Protein AF-0000000083951539 (afdb_homodimer)

Organism: NCBI:txid38313

Foldseek 3Di:
DPPDLADPVRCVLQVVVLPPPQCHPLLLSLQLVFAEEEEDQAQLVQLLLQVSLSNHHNEYEYEDADFDDPVRVQARPLDDPVRGPPQSLVSNCVSSCVNHVRHHYHYDHDDDDLVRLLVVQLVGQAYEYPDQDPVVQVSNQQSCLVNQRKYWYKDFAAQKMKIAIERNPPQFATVLLVCVVVDPPSDGNVVGPGRRVSSSVRSVVSNVLVSCSSSVGDDHRTQKMWMAGRVVGDIDMDGRHHDPVPVRND/DPPDLADPVRCVLQVVVLPPPQCHPLLLSLQLVFAEEEEDQAQLVQLLLQVSLSNHHNEYEYEEADFDDPVRVQARPLDDPVRGPPQSLVSNCVSSCVNHVNHHYHYDHDDDDLVRLLVVLLVGQAYEYPDQDPVVQVSNQQSCLVNQRKYWYKDFAAQKMKIAIERNPPQFATVLLVCVVVDPPRDGNVVGPGHRVSSSVRSVVSNVLVSCSSSVGDDHRTQKMWMAGRVVGDIDMDGRHHDPVPVRND

Radius of gyration: 21.59 Å; Cα contacts (8 Å, |Δi|>4): 1223; chains: 2; bounding box: 50×65×56 Å

Secondary structure (DSSP, 8-state):
----SS-HHHHHHTHHHHTSTTTHHHHHHHHHH-EEEEE--SHHHHHHHHHHHHHT-SEEEEEE--B--GGGTTT-TT--GGGTTSBHHHHHHHHHHHH-TTSEEEEEES---HHHHHHHHHT-SEEEE--S-HHHHHHHHHHHHHHT--EEEEEEEBTEEEEEEE---TT---HHHHHHHH-S----HHHH-B-HHHHHHHHHHHHHHHHHHHHT-S---BTEEEEEETTTTEEEEEEPPPPTT-TTT-/----SS-HHHHHHTHHHHTSTTTHHHHHHHHHH-EEEEE--SHHHHHHHHHHHHHT-SEEEEEE--B--GGGTTT-TT--GGGTTSBHHHHHHHHHHHH-TTSEEEEEES---HHHHHHHHHT-SEEEE--S-HHHHHHHHHHHHHHT--EEEEEEEBTEEEEEEE---TT---HHHHHHHH-S----HHHH-B-HHHHHHHHHHHHHHHHHHHHT-S---BTEEEEEETTTTEEEEEEPPPPTT-TTT-

Solvent-accessible surface area (backbone atoms only — not comparable to full-atom values): 24467 Å² total; per-residue (Å²): 126,89,87,60,87,62,51,71,69,50,50,50,28,39,38,41,40,34,45,16,80,82,39,20,65,66,22,50,44,38,29,40,72,34,33,36,37,34,39,26,59,41,33,30,21,26,31,20,50,48,32,36,40,30,58,37,34,20,30,42,37,32,30,24,66,53,55,37,45,64,56,46,36,23,40,18,77,46,42,35,72,90,38,52,71,34,47,30,31,60,41,36,42,56,45,45,42,52,42,26,78,80,36,45,72,45,69,41,83,45,84,71,52,71,71,58,44,38,53,52,48,65,73,28,65,32,35,37,43,29,49,86,45,70,70,59,51,51,52,48,38,54,37,24,50,74,62,48,27,31,37,41,41,43,47,61,40,32,52,34,34,40,37,35,29,32,52,52,49,91,96,43,24,45,56,64,36,53,48,67,72,70,46,83,74,68,76,50,45,85,75,44,4,39,41,25,24,52,30,34,24,53,9,13,48,49,29,45,43,52,49,25,63,63,43,69,36,69,46,56,42,61,40,29,36,43,36,37,35,60,44,60,67,44,71,48,75,43,77,46,62,62,48,85,73,30,93,81,77,80,125,89,86,58,87,61,51,70,69,50,50,49,27,38,40,42,40,34,46,18,79,82,38,19,66,65,22,50,47,38,28,40,69,34,33,35,36,34,39,26,59,41,35,32,20,25,31,19,51,48,33,36,40,29,59,37,34,21,31,40,38,33,31,26,66,54,55,35,45,65,56,46,36,23,41,18,76,45,43,36,72,88,38,51,71,35,48,30,32,60,41,37,44,56,46,45,42,53,43,27,80,81,36,46,72,45,69,41,83,44,84,71,52,72,71,57,44,38,52,51,46,66,73,28,64,32,36,38,43,28,49,87,46,70,70,59,51,52,53,48,39,54,36,25,49,74,63,48,27,31,37,40,40,44,48,60,41,32,51,34,35,40,38,36,29,30,53,52,49,90,95,43,23,46,58,65,35,52,46,64,72,69,48,83,75,68,76,49,44,86,74,44,4,39,39,25,23,51,30,33,24,53,9,11,50,49,28,45,42,50,50,23,63,61,43,69,36,69,45,57,43,60,40,28,35,43,38,38,36,60,44,60,68,45,71,47,76,43,79,48,63,61,46,87,73,31,93,79,79,80

Sequence (500 aa):
MSDEILTDAEMLRYSRQISIKAMDIEGQEKLKQAKVLMIGAGGLGCAAGQYLTVAGVGKLTLVDFDTVELSNLQRQVLHQDGNIGQPKVESAKESLSALNPHVQIETINGVLDDPELDQLVAEHHLVLDCTDNVAVREQLNRSCFRHKVPLVSAAAIRMEGVISVFGYQQQMPCYHCFSSLFGEQQLSCVESGILAPVVGMMGCLQAVEAIKVISGIGKPLYGRLLMVDSMTMEFREMKLPQIPNCPVCGMSDEILTDAEMLRYSRQISIKAMDIEGQEKLKQAKVLMIGAGGLGCAAGQYLTVAGVGKLTLVDFDTVELSNLQRQVLHQDGNIGQPKVESAKESLSALNPHVQIETINGVLDDPELDQLVAEHHLVLDCTDNVAVREQLNRSCFRHKVPLVSAAAIRMEGVISVFGYQQQMPCYHCFSSLFGEQQLSCVESGILAPVVGMMGCLQAVEAIKVISGIGKPLYGRLLMVDSMTMEFREMKLPQIPNCPVCG

Structure (mmCIF, N/CA/C/O backbone):
data_AF-0000000083951539-model_v1
#
loop_
_entity.id
_entity.type
_entity.pdbx_description
1 polymer 'Molybdopterin-synthase adenylyltransferase'
#
loop_
_atom_site.group_PDB
_atom_site.id
_atom_site.type_symbol
_atom_site.label_atom_id
_atom_site.label_alt_id
_atom_site.label_comp_id
_atom_site.label_asym_id
_atom_site.label_entity_id
_atom_site.label_seq_id
_atom_site.pdbx_PDB_ins_code
_atom_site.Cartn_x
_atom_site.Cartn_y
_atom_site.Cartn_z
_atom_site.occupancy
_atom_site.B_iso_or_equiv
_atom_site.auth_seq_id
_atom_site.auth_comp_id
_atom_site.auth_asym_id
_atom_site.auth_atom_id
_atom_site.pdbx_PDB_model_num
ATOM 1 N N . MET A 1 1 ? -15.984 -35.406 8.305 1 37.16 1 MET A N 1
ATOM 2 C CA . MET A 1 1 ? -15.438 -34.156 8.797 1 37.16 1 MET A CA 1
ATOM 3 C C . MET A 1 1 ? -15.656 -33.031 7.785 1 37.16 1 MET A C 1
ATOM 5 O O . MET A 1 1 ? -15.32 -33.188 6.609 1 37.16 1 MET A O 1
ATOM 9 N N . SER A 1 2 ? -16.484 -32.094 7.809 1 43.97 2 SER A N 1
ATOM 10 C CA . SER A 1 2 ? -17.094 -31.328 6.715 1 43.97 2 SER A CA 1
ATOM 11 C C . SER A 1 2 ? -16.016 -30.641 5.871 1 43.97 2 SER A C 1
ATOM 13 O O . SER A 1 2 ? -15.07 -30.078 6.41 1 43.97 2 SER A O 1
ATOM 15 N N . ASP A 1 3 ? -15.625 -31.141 4.637 1 60 3 ASP A N 1
ATOM 16 C CA . ASP A 1 3 ? -14.711 -30.922 3.516 1 60 3 ASP A CA 1
ATOM 17 C C . ASP A 1 3 ? -14.727 -29.453 3.082 1 60 3 ASP A C 1
ATOM 19 O O . ASP A 1 3 ? -14.586 -29.156 1.896 1 60 3 ASP A O 1
ATOM 23 N N . GLU A 1 4 ? -15.07 -28.516 4.035 1 85.56 4 GLU A N 1
ATOM 24 C CA . GLU A 1 4 ? -15.219 -27.125 3.613 1 85.56 4 GLU A CA 1
ATOM 25 C C . GLU A 1 4 ? -13.859 -26.469 3.416 1 85.56 4 GLU A C 1
ATOM 27 O O . GLU A 1 4 ? -12.969 -26.609 4.254 1 85.56 4 GLU A O 1
ATOM 32 N N . ILE A 1 5 ? -13.648 -25.922 2.344 1 93.5 5 ILE A N 1
ATOM 33 C CA . ILE A 1 5 ? -12.414 -25.25 1.953 1 93.5 5 ILE A CA 1
ATOM 34 C C . ILE A 1 5 ? -12.102 -24.125 2.939 1 93.5 5 ILE A C 1
ATOM 36 O O . ILE A 1 5 ? -10.961 -23.969 3.369 1 93.5 5 ILE A O 1
ATOM 40 N N . LEU A 1 6 ? -13.109 -23.453 3.439 1 96.88 6 LEU A N 1
ATOM 41 C CA . LEU A 1 6 ? -12.961 -22.391 4.426 1 96.88 6 LEU A CA 1
ATOM 42 C C . LEU A 1 6 ? -13.633 -22.766 5.742 1 96.88 6 LEU A C 1
ATOM 44 O O . LEU A 1 6 ? -14.789 -23.203 5.75 1 96.88 6 LEU A O 1
ATOM 48 N N . THR A 1 7 ? -12.984 -22.609 6.82 1 96.19 7 THR A N 1
ATOM 49 C CA . THR A 1 7 ? -13.57 -22.797 8.141 1 96.19 7 THR A CA 1
ATOM 50 C C . THR A 1 7 ? -14.492 -21.641 8.492 1 96.19 7 THR A C 1
ATOM 52 O O . THR A 1 7 ? -14.477 -20.609 7.824 1 96.19 7 THR A O 1
ATOM 55 N N . ASP A 1 8 ? -15.211 -21.781 9.57 1 95 8 ASP A N 1
ATOM 56 C CA . ASP A 1 8 ? -16.078 -20.703 10.039 1 95 8 ASP A CA 1
ATOM 57 C C . ASP A 1 8 ? -15.266 -19.469 10.43 1 95 8 ASP A C 1
ATOM 59 O O . ASP A 1 8 ? -15.68 -18.344 10.172 1 95 8 ASP A O 1
ATOM 63 N N . ALA A 1 9 ? -14.219 -19.766 11.062 1 94.62 9 ALA A N 1
ATOM 64 C CA . ALA A 1 9 ? -13.352 -18.672 11.461 1 94.62 9 ALA A CA 1
ATOM 65 C C . ALA A 1 9 ? -12.836 -17.891 10.25 1 94.62 9 ALA A C 1
ATOM 67 O O . ALA A 1 9 ? -12.758 -16.672 10.273 1 94.62 9 ALA A O 1
ATOM 68 N N . GLU A 1 10 ? -12.484 -18.609 9.227 1 97.06 10 GLU A N 1
ATOM 69 C CA . GLU A 1 10 ? -12.008 -17.984 8 1 97.06 10 GLU A CA 1
ATOM 70 C C . GLU A 1 10 ? -13.133 -17.219 7.309 1 97.06 10 GLU A C 1
ATOM 72 O O . GLU A 1 10 ? -12.914 -16.141 6.762 1 97.06 10 GLU A O 1
ATOM 77 N N . MET A 1 11 ? -14.328 -17.797 7.309 1 96.56 11 MET A N 1
ATOM 78 C CA . MET A 1 11 ? -15.484 -17.125 6.727 1 96.56 11 MET A CA 1
ATOM 79 C C . MET A 1 11 ? -15.727 -15.789 7.406 1 96.56 11 MET A C 1
ATOM 81 O O . MET A 1 11 ? -16.031 -14.797 6.742 1 96.56 11 MET A O 1
ATOM 85 N N . LEU A 1 12 ? -15.594 -15.797 8.656 1 96.19 12 LEU A N 1
ATOM 86 C CA . LEU A 1 12 ? -15.773 -14.562 9.414 1 96.19 12 LEU A CA 1
ATOM 87 C C . LEU A 1 12 ? -14.633 -13.586 9.141 1 96.19 12 LEU A C 1
ATOM 89 O O . LEU A 1 12 ? -14.875 -12.391 8.93 1 96.19 12 LEU A O 1
ATOM 93 N N . ARG A 1 13 ? -13.445 -14.055 9.086 1 97.44 13 ARG A N 1
ATOM 94 C CA . ARG A 1 13 ? -12.25 -13.234 8.875 1 97.44 13 ARG A CA 1
ATOM 95 C C . ARG A 1 13 ? -12.305 -12.539 7.52 1 97.44 13 ARG A C 1
ATOM 97 O O . ARG A 1 13 ? -11.945 -11.367 7.406 1 97.44 13 ARG A O 1
ATOM 104 N N . TYR A 1 14 ? -12.781 -13.281 6.527 1 97.69 14 TYR A N 1
ATOM 105 C CA . TYR A 1 14 ? -12.742 -12.789 5.156 1 97.69 14 TYR A CA 1
ATOM 106 C C . TYR A 1 14 ? -14.102 -12.25 4.727 1 97.69 14 TYR A C 1
ATOM 108 O O . TYR A 1 14 ? -14.359 -12.086 3.531 1 97.69 14 TYR A O 1
ATOM 116 N N . SER A 1 15 ? -15.016 -11.977 5.637 1 96.75 15 SER A N 1
ATOM 117 C CA . SER A 1 15 ? -16.406 -11.641 5.348 1 96.75 15 SER A CA 1
ATOM 118 C C . SER A 1 15 ? -16.516 -10.406 4.461 1 96.75 15 SER A C 1
ATOM 120 O O . SER A 1 15 ? -17.359 -10.352 3.561 1 96.75 15 SER A O 1
ATOM 122 N N . ARG A 1 16 ? -15.625 -9.422 4.695 1 95.12 16 ARG A N 1
ATOM 123 C CA . ARG A 1 16 ? -15.695 -8.188 3.92 1 95.12 16 ARG A CA 1
ATOM 124 C C . ARG A 1 16 ? -15.273 -8.43 2.473 1 95.12 16 ARG A C 1
ATOM 126 O O . ARG A 1 16 ? -15.82 -7.82 1.553 1 95.12 16 ARG A O 1
ATOM 133 N N . GLN A 1 17 ? -14.305 -9.281 2.299 1 96 17 GLN A N 1
ATOM 134 C CA . GLN A 1 17 ? -13.875 -9.641 0.951 1 96 17 GLN A CA 1
ATOM 135 C C . GLN A 1 17 ? -14.93 -10.492 0.25 1 96 17 GLN A C 1
ATOM 137 O O . GLN A 1 17 ? -15.211 -10.297 -0.936 1 96 17 GLN A O 1
ATOM 142 N N . ILE A 1 18 ? -15.516 -11.398 0.941 1 96.25 18 ILE A N 1
ATOM 143 C CA . ILE A 1 18 ? -16.516 -12.328 0.421 1 96.25 18 ILE A CA 1
ATOM 144 C C . ILE A 1 18 ? -17.781 -11.57 0.026 1 96.25 18 ILE A C 1
ATOM 146 O O . ILE A 1 18 ? -18.484 -11.969 -0.9 1 96.25 18 ILE A O 1
ATOM 150 N N . SER A 1 19 ? -18 -10.398 0.64 1 95.62 19 SER A N 1
ATOM 151 C CA . SER A 1 19 ? -19.188 -9.602 0.389 1 95.62 19 SER A CA 1
ATOM 152 C C . SER A 1 19 ? -19.125 -8.914 -0.969 1 95.62 19 SER A C 1
ATOM 154 O O . SER A 1 19 ? -20.125 -8.414 -1.473 1 95.62 19 SER A O 1
ATOM 156 N N . ILE A 1 20 ? -17.906 -8.883 -1.523 1 95.5 20 ILE A N 1
ATOM 157 C CA . ILE A 1 20 ? -17.781 -8.367 -2.881 1 95.5 20 ILE A CA 1
ATOM 158 C C . ILE A 1 20 ? -18.406 -9.344 -3.869 1 95.5 20 ILE A C 1
ATOM 160 O O . ILE A 1 20 ? -17.969 -10.5 -3.961 1 95.5 20 ILE A O 1
ATOM 164 N N . LYS A 1 21 ? -19.344 -8.906 -4.594 1 94.5 21 LYS A N 1
ATOM 165 C CA . LYS A 1 21 ? -20.125 -9.781 -5.477 1 94.5 21 LYS A CA 1
ATOM 166 C C . LYS A 1 21 ? -19.203 -10.562 -6.414 1 94.5 21 LYS A C 1
ATOM 168 O O . LYS A 1 21 ? -19.375 -11.773 -6.582 1 94.5 21 LYS A O 1
ATOM 173 N N . ALA A 1 22 ? -18.219 -9.898 -6.996 1 94.19 22 ALA A N 1
ATOM 174 C CA . ALA A 1 22 ? -17.328 -10.531 -7.965 1 94.19 22 ALA A CA 1
ATOM 175 C C . ALA A 1 22 ? -16.438 -11.578 -7.293 1 94.19 22 ALA A C 1
ATOM 177 O O . ALA A 1 22 ? -16.078 -12.578 -7.906 1 94.19 22 ALA A O 1
ATOM 178 N N . MET A 1 23 ? -16.031 -11.43 -6.125 1 95.44 23 MET A N 1
ATOM 179 C CA . MET A 1 23 ? -15.148 -12.312 -5.375 1 95.44 23 MET A CA 1
ATOM 180 C C . MET A 1 23 ? -15.93 -13.453 -4.742 1 95.44 23 MET A C 1
ATOM 182 O O . MET A 1 23 ? -15.703 -14.625 -5.066 1 95.44 23 MET A O 1
ATOM 186 N N . ASP A 1 24 ? -16.938 -13.109 -3.938 1 95.81 24 ASP A N 1
ATOM 187 C CA . ASP A 1 24 ? -17.844 -14.031 -3.26 1 95.81 24 ASP A CA 1
ATOM 188 C C . ASP A 1 24 ? -17.078 -15.203 -2.645 1 95.81 24 ASP A C 1
ATOM 190 O O . ASP A 1 24 ? -15.859 -15.156 -2.514 1 95.81 24 ASP A O 1
ATOM 194 N N . ILE A 1 25 ? -17.781 -16.156 -2.184 1 96.81 25 ILE A N 1
ATOM 195 C CA . ILE A 1 25 ? -17.203 -17.312 -1.496 1 96.81 25 ILE A CA 1
ATOM 196 C C . ILE A 1 25 ? -16.297 -18.078 -2.455 1 96.81 25 ILE A C 1
ATOM 198 O O . ILE A 1 25 ? -15.242 -18.578 -2.059 1 96.81 25 ILE A O 1
ATOM 202 N N . GLU A 1 26 ? -16.688 -18.172 -3.666 1 97.5 26 GLU A N 1
ATOM 203 C CA . GLU A 1 26 ? -15.922 -18.906 -4.668 1 97.5 26 GLU A CA 1
ATOM 204 C C . GLU A 1 26 ? -14.539 -18.281 -4.859 1 97.5 26 GLU A C 1
ATOM 206 O O . GLU A 1 26 ? -13.539 -19 -4.902 1 97.5 26 GLU A O 1
ATOM 211 N N . GLY A 1 27 ? -14.508 -16.984 -5.012 1 97.94 27 GLY A N 1
ATOM 212 C CA . GLY A 1 27 ? -13.227 -16.312 -5.141 1 97.94 27 GLY A CA 1
ATOM 213 C C . GLY A 1 27 ? -12.328 -16.5 -3.934 1 97.94 27 GLY A C 1
ATOM 214 O O . GLY A 1 27 ? -11.117 -16.719 -4.082 1 97.94 27 GLY A O 1
ATOM 215 N N . GLN A 1 28 ? -12.922 -16.453 -2.773 1 98.31 28 GLN A N 1
ATOM 216 C CA . GLN A 1 28 ? -12.156 -16.641 -1.548 1 98.31 28 GLN A CA 1
ATOM 217 C C . GLN A 1 28 ? -11.594 -18.062 -1.462 1 98.31 28 GLN A C 1
ATOM 219 O O . GLN A 1 28 ? -10.469 -18.266 -0.99 1 98.31 28 GLN A O 1
ATOM 224 N N . GLU A 1 29 ? -12.367 -19 -1.898 1 98.5 29 GLU A N 1
ATOM 225 C CA . GLU A 1 29 ? -11.906 -20.391 -1.901 1 98.5 29 GLU A CA 1
ATOM 226 C C . GLU A 1 29 ? -10.75 -20.578 -2.873 1 98.5 29 GLU A C 1
ATOM 228 O O . GLU A 1 29 ? -9.797 -21.312 -2.576 1 98.5 29 GLU A O 1
ATOM 233 N N . LYS A 1 30 ? -10.852 -19.938 -4.027 1 98.56 30 LYS A N 1
ATOM 234 C CA . LYS A 1 30 ? -9.75 -19.984 -4.98 1 98.56 30 LYS A CA 1
ATOM 235 C C . LYS A 1 30 ? -8.469 -19.422 -4.375 1 98.56 30 LYS A C 1
ATOM 237 O O . LYS A 1 30 ? -7.383 -19.969 -4.559 1 98.56 30 LYS A O 1
ATOM 242 N N . LEU A 1 31 ? -8.578 -18.359 -3.66 1 98.31 31 LEU A N 1
ATOM 243 C CA . LEU A 1 31 ? -7.434 -17.75 -2.984 1 98.31 31 LEU A CA 1
ATOM 244 C C . LEU A 1 31 ? -6.836 -18.719 -1.968 1 98.31 31 LEU A C 1
ATOM 246 O O . LEU A 1 31 ? -5.613 -18.891 -1.914 1 98.31 31 LEU A O 1
ATOM 250 N N . LYS A 1 32 ? -7.691 -19.297 -1.227 1 98.5 32 LYS A N 1
ATOM 251 C CA . LYS A 1 32 ? -7.266 -20.219 -0.18 1 98.5 32 LYS A CA 1
ATOM 252 C C . LYS A 1 32 ? -6.52 -21.422 -0.771 1 98.5 32 LYS A C 1
ATOM 254 O O . LYS A 1 32 ? -5.633 -21.984 -0.126 1 98.5 32 LYS A O 1
ATOM 259 N N . GLN A 1 33 ? -6.805 -21.734 -1.912 1 98.56 33 GLN A N 1
ATOM 260 C CA . GLN A 1 33 ? -6.219 -22.906 -2.539 1 98.56 33 GLN A CA 1
ATOM 261 C C . GLN A 1 33 ? -4.984 -22.547 -3.357 1 98.56 33 GLN A C 1
ATOM 263 O O . GLN A 1 33 ? -4.262 -23.422 -3.836 1 98.56 33 GLN A O 1
ATOM 268 N N . ALA A 1 34 ? -4.719 -21.281 -3.518 1 98.81 34 ALA A N 1
ATOM 269 C CA . ALA A 1 34 ? -3.652 -20.812 -4.398 1 98.81 34 ALA A CA 1
ATOM 270 C C . ALA A 1 34 ? -2.289 -20.922 -3.721 1 98.81 34 ALA A C 1
ATOM 272 O O . ALA A 1 34 ? -2.162 -20.672 -2.521 1 98.81 34 ALA A O 1
ATOM 273 N N . LYS A 1 35 ? -1.302 -21.344 -4.488 1 98.88 35 LYS A N 1
ATOM 274 C CA . LYS A 1 35 ? 0.115 -21.297 -4.141 1 98.88 35 LYS A CA 1
ATOM 275 C C . LYS A 1 35 ? 0.839 -20.203 -4.922 1 98.88 35 LYS A C 1
ATOM 277 O O . LYS A 1 35 ? 0.946 -20.281 -6.148 1 98.88 35 LYS A O 1
ATOM 282 N N . VAL A 1 36 ? 1.367 -19.266 -4.203 1 98.94 36 VAL A N 1
ATOM 283 C CA . VAL A 1 36 ? 2.023 -18.125 -4.836 1 98.94 36 VAL A CA 1
ATOM 284 C C . VAL A 1 36 ? 3.516 -18.141 -4.512 1 98.94 36 VAL A C 1
ATOM 286 O O . VAL A 1 36 ? 3.902 -18.312 -3.354 1 98.94 36 VAL A O 1
ATOM 289 N N . LEU A 1 37 ? 4.336 -18.047 -5.527 1 98.94 37 LEU A N 1
ATOM 290 C CA . LEU A 1 37 ? 5.781 -17.906 -5.391 1 98.94 37 LEU A CA 1
ATOM 291 C C . LEU A 1 37 ? 6.184 -16.438 -5.488 1 98.94 37 LEU A C 1
ATOM 293 O O . LEU A 1 37 ? 5.918 -15.781 -6.496 1 98.94 37 LEU A O 1
ATOM 297 N N . MET A 1 38 ? 6.77 -15.883 -4.449 1 98.81 38 MET A N 1
ATOM 298 C CA . MET A 1 38 ? 7.199 -14.492 -4.418 1 98.81 38 MET A CA 1
ATOM 299 C C . MET A 1 38 ? 8.719 -14.391 -4.375 1 98.81 38 MET A C 1
ATOM 301 O O . MET A 1 38 ? 9.352 -14.844 -3.416 1 98.81 38 MET A O 1
ATOM 305 N N . ILE A 1 39 ? 9.305 -13.812 -5.363 1 98.69 39 ILE A N 1
ATOM 306 C CA . ILE A 1 39 ? 10.75 -13.625 -5.441 1 98.69 39 ILE A CA 1
ATOM 307 C C . ILE A 1 39 ? 11.109 -12.195 -5.027 1 98.69 39 ILE A C 1
ATOM 309 O O . ILE A 1 39 ? 10.781 -11.234 -5.734 1 98.69 39 ILE A O 1
ATOM 313 N N . GLY A 1 40 ? 11.812 -12.078 -3.922 1 98.06 40 GLY A N 1
ATOM 314 C CA . GLY A 1 40 ? 12.148 -10.781 -3.359 1 98.06 40 GLY A CA 1
ATOM 315 C C . GLY A 1 40 ? 11.297 -10.414 -2.158 1 98.06 40 GLY A C 1
ATOM 316 O O . GLY A 1 40 ? 10.078 -10.305 -2.268 1 98.06 40 GLY A O 1
ATOM 317 N N . ALA A 1 41 ? 11.922 -10.227 -1.01 1 98.12 41 ALA A N 1
ATOM 318 C CA . ALA A 1 41 ? 11.25 -9.812 0.218 1 98.12 41 ALA A CA 1
ATOM 319 C C . ALA A 1 41 ? 11.648 -8.391 0.604 1 98.12 41 ALA A C 1
ATOM 321 O O . ALA A 1 41 ? 11.773 -8.078 1.79 1 98.12 41 ALA A O 1
ATOM 322 N N . GLY A 1 42 ? 11.953 -7.559 -0.45 1 97.5 42 GLY A N 1
ATOM 323 C CA . GLY A 1 42 ? 12.227 -6.145 -0.236 1 97.5 42 GLY A CA 1
ATOM 324 C C . GLY A 1 42 ? 10.969 -5.297 -0.176 1 97.5 42 GLY A C 1
ATOM 325 O O . GLY A 1 42 ? 9.961 -5.711 0.4 1 97.5 42 GLY A O 1
ATOM 326 N N . GLY A 1 43 ? 11.062 -4.059 -0.704 1 97.75 43 GLY A N 1
ATOM 327 C CA . GLY A 1 43 ? 9.953 -3.119 -0.618 1 97.75 43 GLY A CA 1
ATOM 328 C C . GLY A 1 43 ? 8.688 -3.625 -1.288 1 97.75 43 GLY A C 1
ATOM 329 O O . GLY A 1 43 ? 7.617 -3.621 -0.682 1 97.75 43 GLY A O 1
ATOM 330 N N . LEU A 1 44 ? 8.805 -4.059 -2.502 1 98.38 44 LEU A N 1
ATOM 331 C CA . LEU A 1 44 ? 7.66 -4.594 -3.232 1 98.38 44 LEU A CA 1
ATOM 332 C C . LEU A 1 44 ? 7.09 -5.82 -2.529 1 98.38 44 LEU A C 1
ATOM 334 O O . LEU A 1 44 ? 5.887 -5.887 -2.264 1 98.38 44 LEU A O 1
ATOM 338 N N . GLY A 1 45 ? 7.992 -6.734 -2.197 1 98.69 45 GLY A N 1
ATOM 339 C CA . GLY A 1 45 ? 7.582 -7.98 -1.572 1 98.69 45 GLY A CA 1
ATOM 340 C C . GLY A 1 45 ? 6.887 -7.781 -0.239 1 98.69 45 GLY A C 1
ATOM 341 O O . GLY A 1 45 ? 5.945 -8.5 0.092 1 98.69 45 GLY A O 1
ATOM 342 N N . CYS A 1 46 ? 7.332 -6.828 0.502 1 98.75 46 CYS A N 1
ATOM 343 C CA . CYS A 1 46 ? 6.715 -6.535 1.79 1 98.75 46 CYS A CA 1
ATOM 344 C C . CYS A 1 46 ? 5.254 -6.129 1.616 1 98.75 46 CYS A C 1
ATOM 346 O O . CYS A 1 46 ? 4.375 -6.656 2.299 1 98.75 46 CYS A O 1
ATOM 348 N N . ALA A 1 47 ? 5.035 -5.207 0.713 1 98.69 47 ALA A N 1
ATOM 349 C CA . ALA A 1 47 ? 3.672 -4.723 0.501 1 98.69 47 ALA A CA 1
ATOM 350 C C . ALA A 1 47 ? 2.799 -5.805 -0.13 1 98.69 47 ALA A C 1
ATOM 352 O O . ALA A 1 47 ? 1.692 -6.07 0.344 1 98.69 47 ALA A O 1
ATOM 353 N N . ALA A 1 48 ? 3.25 -6.43 -1.181 1 98.81 48 ALA A N 1
ATOM 354 C CA . ALA A 1 48 ? 2.486 -7.473 -1.86 1 98.81 48 ALA A CA 1
ATOM 355 C C . ALA A 1 48 ? 2.213 -8.648 -0.927 1 98.81 48 ALA A C 1
ATOM 357 O O . ALA A 1 48 ? 1.079 -9.133 -0.838 1 98.81 48 ALA A O 1
ATOM 358 N N . GLY A 1 49 ? 3.281 -9.102 -0.254 1 98.81 49 GLY A N 1
ATOM 359 C CA . GLY A 1 49 ? 3.143 -10.219 0.666 1 98.81 49 GLY A CA 1
ATOM 360 C C . GLY A 1 49 ? 2.148 -9.961 1.779 1 98.81 49 GLY A C 1
ATOM 361 O O . GLY A 1 49 ? 1.35 -10.828 2.125 1 98.81 49 GLY A O 1
ATOM 362 N N . GLN A 1 50 ? 2.24 -8.812 2.279 1 98.56 50 GLN A N 1
ATOM 363 C CA . GLN A 1 50 ? 1.355 -8.414 3.367 1 98.56 50 GLN A CA 1
ATOM 364 C C . GLN A 1 50 ? -0.109 -8.508 2.949 1 98.56 50 GLN A C 1
ATOM 366 O O . GLN A 1 50 ? -0.927 -9.094 3.662 1 98.56 50 GLN A O 1
ATOM 371 N N . TYR A 1 51 ? -0.443 -8.023 1.837 1 98.88 51 TYR A N 1
ATOM 372 C CA . TYR A 1 51 ? -1.847 -7.906 1.458 1 98.88 51 TYR A CA 1
ATOM 373 C C . TYR A 1 51 ? -2.355 -9.203 0.838 1 98.88 51 TYR A C 1
ATOM 375 O O . TYR A 1 51 ? -3.545 -9.516 0.923 1 98.88 51 TYR A O 1
ATOM 383 N N . LEU A 1 52 ? -1.503 -10.031 0.239 1 98.88 52 LEU A N 1
ATOM 384 C CA . LEU A 1 52 ? -1.912 -11.383 -0.142 1 98.88 52 LEU A CA 1
ATOM 385 C C . LEU A 1 52 ? -2.215 -12.227 1.09 1 98.88 52 LEU A C 1
ATOM 387 O O . LEU A 1 52 ? -3.172 -13.008 1.095 1 98.88 52 LEU A O 1
ATOM 391 N N . THR A 1 53 ? -1.364 -12.016 2.102 1 98.88 53 THR A N 1
ATOM 392 C CA . THR A 1 53 ? -1.521 -12.781 3.332 1 98.88 53 THR A CA 1
ATOM 393 C C . THR A 1 53 ? -2.836 -12.43 4.023 1 98.88 53 THR A C 1
ATOM 395 O O . THR A 1 53 ? -3.639 -13.312 4.332 1 98.88 53 THR A O 1
ATOM 398 N N . VAL A 1 54 ? -3.115 -11.141 4.184 1 98.75 54 VAL A N 1
ATOM 399 C CA . VAL A 1 54 ? -4.32 -10.773 4.914 1 98.75 54 VAL A CA 1
ATOM 400 C C . VAL A 1 54 ? -5.555 -11.07 4.062 1 98.75 54 VAL A C 1
ATOM 402 O O . VAL A 1 54 ? -6.633 -11.344 4.594 1 98.75 54 VAL A O 1
ATOM 405 N N . ALA A 1 55 ? -5.375 -11.094 2.727 1 98.62 55 ALA A N 1
ATOM 406 C CA . ALA A 1 55 ? -6.484 -11.406 1.827 1 98.62 55 ALA A CA 1
ATOM 407 C C . ALA A 1 55 ? -6.828 -12.891 1.869 1 98.62 55 ALA A C 1
ATOM 409 O O . ALA A 1 55 ? -7.891 -13.305 1.397 1 98.62 55 ALA A O 1
ATOM 410 N N . GLY A 1 56 ? -5.898 -13.719 2.307 1 98.69 56 GLY A N 1
ATOM 411 C CA . GLY A 1 56 ? -6.234 -15.109 2.551 1 98.69 56 GLY A CA 1
ATOM 412 C C . GLY A 1 56 ? -5.699 -16.047 1.487 1 98.69 56 GLY A C 1
ATOM 413 O O . GLY A 1 56 ? -6.34 -17.047 1.147 1 98.69 56 GLY A O 1
ATOM 414 N N . VAL A 1 57 ? -4.559 -15.766 0.891 1 98.75 57 VAL A N 1
ATOM 415 C CA . VAL A 1 57 ? -3.908 -16.719 -0.005 1 98.75 57 VAL A CA 1
ATOM 416 C C . VAL A 1 57 ? -3.566 -17.984 0.757 1 98.75 57 VAL A C 1
ATOM 418 O O . VAL A 1 57 ? -3.311 -17.953 1.963 1 98.75 57 VAL A O 1
ATOM 421 N N . GLY A 1 58 ? -3.596 -19.078 0.086 1 98.62 58 GLY A N 1
ATOM 422 C CA . GLY A 1 58 ? -3.373 -20.344 0.76 1 98.62 58 GLY A CA 1
ATOM 423 C C . GLY A 1 58 ? -1.932 -20.547 1.185 1 98.62 58 GLY A C 1
ATOM 424 O O . GLY A 1 58 ? -1.657 -20.844 2.35 1 98.62 58 GLY A O 1
ATOM 425 N N . LYS A 1 59 ? -1.06 -20.453 0.22 1 98.81 59 LYS A N 1
ATOM 426 C CA . LYS A 1 59 ? 0.367 -20.656 0.456 1 98.81 59 LYS A CA 1
ATOM 427 C C . LYS A 1 59 ? 1.197 -19.562 -0.217 1 98.81 59 LYS A C 1
ATOM 429 O O . LYS A 1 59 ? 0.911 -19.172 -1.349 1 98.81 59 LYS A O 1
ATOM 434 N N . LEU A 1 60 ? 2.141 -19.062 0.518 1 98.88 60 LEU A N 1
ATOM 435 C CA . LEU A 1 60 ? 3.105 -18.078 0.013 1 98.88 60 LEU A CA 1
ATOM 436 C C . LEU A 1 60 ? 4.535 -18.578 0.232 1 98.88 60 LEU A C 1
ATOM 438 O O . LEU A 1 60 ? 4.957 -18.781 1.372 1 98.88 60 LEU A O 1
ATOM 442 N N . THR A 1 61 ? 5.254 -18.828 -0.849 1 98.94 61 THR A N 1
ATOM 443 C CA . THR A 1 61 ? 6.668 -19.188 -0.785 1 98.94 61 THR A CA 1
ATOM 444 C C . THR A 1 61 ? 7.547 -17.969 -1.06 1 98.94 61 THR A C 1
ATOM 446 O O . THR A 1 61 ? 7.5 -17.391 -2.15 1 98.94 61 THR A O 1
ATOM 449 N N . LEU A 1 62 ? 8.352 -17.625 -0.064 1 98.81 62 LEU A N 1
ATOM 450 C CA . LEU A 1 62 ? 9.219 -16.453 -0.132 1 98.81 62 LEU A CA 1
ATOM 451 C C . LEU A 1 62 ? 10.641 -16.844 -0.489 1 98.81 62 LEU A C 1
ATOM 453 O O . LEU A 1 62 ? 11.219 -17.734 0.138 1 98.81 62 LEU A O 1
ATOM 457 N N . VAL A 1 63 ? 11.188 -16.188 -1.471 1 98.75 63 VAL A N 1
ATOM 458 C CA . VAL A 1 63 ? 12.578 -16.391 -1.851 1 98.75 63 VAL A CA 1
ATOM 459 C C . VAL A 1 63 ? 13.336 -15.07 -1.781 1 98.75 63 VAL A C 1
ATOM 461 O O . VAL A 1 63 ? 12.922 -14.07 -2.381 1 98.75 63 VAL A O 1
ATOM 464 N N . ASP A 1 64 ? 14.359 -15.008 -1.117 1 98.38 64 ASP A N 1
ATOM 465 C CA . ASP A 1 64 ? 15.281 -13.891 -0.959 1 98.38 64 ASP A CA 1
ATOM 466 C C . ASP A 1 64 ? 16.594 -14.344 -0.336 1 98.38 64 ASP A C 1
ATOM 468 O O . ASP A 1 64 ? 16.625 -15.297 0.451 1 98.38 64 ASP A O 1
ATOM 472 N N . PHE A 1 65 ? 17.656 -13.656 -0.609 1 97.69 65 PHE A N 1
ATOM 473 C CA . PHE A 1 65 ? 18.938 -14.117 -0.097 1 97.69 65 PHE A CA 1
ATOM 474 C C . PHE A 1 65 ? 19.562 -13.078 0.827 1 97.69 65 PHE A C 1
ATOM 476 O O . PHE A 1 65 ? 20.625 -13.297 1.389 1 97.69 65 PHE A O 1
ATOM 483 N N . ASP A 1 66 ? 18.984 -11.898 0.984 1 97.44 66 ASP A N 1
ATOM 484 C CA . ASP A 1 66 ? 19.562 -10.797 1.754 1 97.44 66 ASP A CA 1
ATOM 485 C C . ASP A 1 66 ? 19.156 -10.891 3.225 1 97.44 66 ASP A C 1
ATOM 487 O O . ASP A 1 66 ? 18.234 -11.625 3.578 1 97.44 66 ASP A O 1
ATOM 491 N N . THR A 1 67 ? 19.875 -10.156 3.98 1 98.5 67 THR A N 1
ATOM 492 C CA . THR A 1 67 ? 19.531 -9.938 5.379 1 98.5 67 THR A CA 1
ATOM 493 C C . THR A 1 67 ? 18.969 -8.531 5.59 1 98.5 67 THR A C 1
ATOM 495 O O . THR A 1 67 ? 19.203 -7.641 4.762 1 98.5 67 THR A O 1
ATOM 498 N N . VAL A 1 68 ? 18.266 -8.336 6.648 1 98.44 68 VAL A N 1
ATOM 499 C CA . VAL A 1 68 ? 17.672 -7.039 6.973 1 98.44 68 VAL A CA 1
ATOM 500 C C . VAL A 1 68 ? 18.766 -6.055 7.355 1 98.44 68 VAL A C 1
ATOM 502 O O . VAL A 1 68 ? 19.641 -6.367 8.18 1 98.44 68 VAL A O 1
ATOM 505 N N . GLU A 1 69 ? 18.734 -4.961 6.727 1 97.62 69 GLU A N 1
ATOM 506 C CA . GLU A 1 69 ? 19.641 -3.861 7.031 1 97.62 69 GLU A CA 1
ATOM 507 C C . GLU A 1 69 ? 18.875 -2.6 7.418 1 97.62 69 GLU A C 1
ATOM 509 O O . GLU A 1 69 ? 17.719 -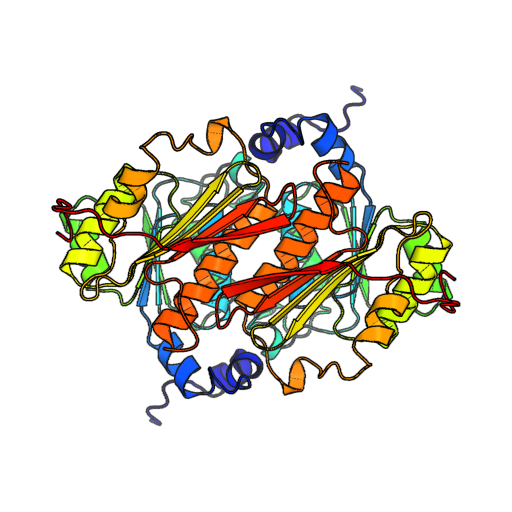2.436 7.047 1 97.62 69 GLU A O 1
ATOM 514 N N . LEU A 1 70 ? 19.562 -1.725 8.102 1 97.06 70 LEU A N 1
ATOM 515 C CA . LEU A 1 70 ? 18.922 -0.499 8.578 1 97.06 70 LEU A CA 1
ATOM 516 C C . LEU A 1 70 ? 18.344 0.3 7.418 1 97.06 70 LEU A C 1
ATOM 518 O O . LEU A 1 70 ? 17.234 0.812 7.512 1 97.06 70 LEU A O 1
ATOM 522 N N . SER A 1 71 ? 19.047 0.371 6.293 1 94.94 71 SER A N 1
ATOM 523 C CA . SER A 1 71 ? 18.625 1.17 5.148 1 94.94 71 SER A CA 1
ATOM 524 C C . SER A 1 71 ? 17.391 0.569 4.477 1 94.94 71 SER A C 1
ATOM 526 O O . SER A 1 71 ? 16.75 1.22 3.646 1 94.94 71 SER A O 1
ATOM 528 N N . ASN A 1 72 ? 17.062 -0.718 4.848 1 96.25 72 ASN A N 1
ATOM 529 C CA . ASN A 1 72 ? 15.867 -1.368 4.309 1 96.25 72 ASN A CA 1
ATOM 530 C C . ASN A 1 72 ? 14.602 -0.849 4.973 1 96.25 72 ASN A C 1
ATOM 532 O O . ASN A 1 72 ? 13.523 -0.875 4.371 1 96.25 72 ASN A O 1
ATOM 536 N N . LEU A 1 73 ? 14.758 -0.324 6.223 1 97.88 73 LEU A N 1
ATOM 537 C CA . LEU A 1 73 ? 13.625 -0.138 7.125 1 97.88 73 LEU A CA 1
ATOM 538 C C . LEU A 1 73 ? 12.836 1.111 6.75 1 97.88 73 LEU A C 1
ATOM 540 O O . LEU A 1 73 ? 11.719 1.315 7.242 1 97.88 73 LEU A O 1
ATOM 544 N N . GLN A 1 74 ? 13.344 1.896 5.773 1 97 74 GLN A N 1
ATOM 545 C CA . GLN A 1 74 ? 12.641 3.084 5.305 1 97 74 GLN A CA 1
ATOM 546 C C . GLN A 1 74 ? 11.508 2.711 4.352 1 97 74 GLN A C 1
ATOM 548 O O . GLN A 1 74 ? 10.625 3.527 4.078 1 97 74 GLN A O 1
ATOM 553 N N . ARG A 1 75 ? 11.461 1.467 3.883 1 97.44 75 ARG A N 1
ATOM 554 C CA . ARG A 1 75 ? 10.43 1.142 2.904 1 97.44 75 ARG A CA 1
ATOM 555 C C . ARG A 1 75 ? 9.992 -0.313 3.033 1 97.44 75 ARG A C 1
ATOM 557 O O . ARG A 1 75 ? 9.016 -0.73 2.406 1 97.44 75 ARG A O 1
ATOM 564 N N . GLN A 1 76 ? 10.68 -1.188 3.682 1 98.5 76 GLN A N 1
ATOM 565 C CA . GLN A 1 76 ? 10.367 -2.609 3.801 1 98.5 76 GLN A CA 1
ATOM 566 C C . GLN A 1 76 ? 9.633 -2.904 5.105 1 98.5 76 GLN A C 1
ATOM 568 O O . GLN A 1 76 ? 10.258 -3.264 6.109 1 98.5 76 GLN A O 1
ATOM 573 N N . VAL A 1 77 ? 8.352 -2.963 5.082 1 98.56 77 VAL A N 1
ATOM 574 C CA . VAL A 1 77 ? 7.484 -2.742 6.238 1 98.56 77 VAL A CA 1
ATOM 575 C C . VAL A 1 77 ? 7.262 -4.062 6.973 1 98.56 77 VAL A C 1
ATOM 577 O O . VAL A 1 77 ? 6.625 -4.09 8.031 1 98.56 77 VAL A O 1
ATOM 580 N N . LEU A 1 78 ? 7.727 -5.148 6.457 1 98.56 78 LEU A N 1
ATOM 581 C CA . LEU A 1 78 ? 7.625 -6.402 7.191 1 98.56 78 LEU A CA 1
ATOM 582 C C . LEU A 1 78 ? 8.781 -6.551 8.172 1 98.56 78 LEU A C 1
ATOM 584 O O . LEU A 1 78 ? 8.766 -7.43 9.039 1 98.56 78 LEU A O 1
ATOM 588 N N . HIS A 1 79 ? 9.812 -5.699 8 1 98.62 79 HIS A N 1
ATOM 589 C CA . HIS A 1 79 ? 11.016 -5.773 8.82 1 98.62 79 HIS A CA 1
ATOM 590 C C . HIS A 1 79 ? 11.078 -4.613 9.812 1 98.62 79 HIS A C 1
ATOM 592 O O . HIS A 1 79 ? 10.562 -3.525 9.539 1 98.62 79 HIS A O 1
ATOM 598 N N . GLN A 1 80 ? 11.664 -4.875 10.953 1 97.62 80 GLN A N 1
ATOM 599 C CA . GLN A 1 80 ? 11.828 -3.877 12 1 97.62 80 GLN A CA 1
ATOM 600 C C . GLN A 1 80 ? 13.258 -3.859 12.531 1 97.62 80 GLN A C 1
ATOM 602 O O . GLN A 1 80 ? 14.094 -4.656 12.102 1 97.62 80 GLN A O 1
ATOM 607 N N . ASP A 1 81 ? 13.555 -2.92 13.414 1 97.69 81 ASP A N 1
ATOM 608 C CA . ASP A 1 81 ? 14.891 -2.758 13.977 1 97.69 81 ASP A CA 1
ATOM 609 C C . ASP A 1 81 ? 15.383 -4.059 14.609 1 97.69 81 ASP A C 1
ATOM 611 O O . ASP A 1 81 ? 16.547 -4.422 14.469 1 97.69 81 ASP A O 1
ATOM 615 N N . GLY A 1 82 ? 14.492 -4.758 15.227 1 97.06 82 GLY A N 1
ATOM 616 C CA . GLY A 1 82 ? 14.852 -5.984 15.93 1 97.06 82 GLY A CA 1
ATOM 617 C C . GLY A 1 82 ? 15.227 -7.117 14.992 1 97.06 82 GLY A C 1
ATOM 618 O O . GLY A 1 82 ? 15.805 -8.117 15.43 1 97.06 82 GLY A O 1
ATOM 619 N N . ASN A 1 83 ? 14.984 -6.961 13.734 1 98.12 83 ASN A N 1
ATOM 620 C CA . ASN A 1 83 ? 15.242 -8.016 12.758 1 98.12 83 ASN A CA 1
ATOM 621 C C . ASN A 1 83 ? 16.547 -7.773 12 1 98.12 83 ASN A C 1
ATOM 623 O O . ASN A 1 83 ? 16.938 -8.586 11.172 1 98.12 83 ASN A O 1
ATOM 627 N N . ILE A 1 84 ? 17.219 -6.645 12.266 1 98.12 84 ILE A N 1
ATOM 628 C CA . ILE A 1 84 ? 18.453 -6.328 11.547 1 98.12 84 ILE A CA 1
ATOM 629 C C . ILE A 1 84 ? 19.438 -7.484 11.695 1 98.12 84 ILE A C 1
ATOM 631 O O . ILE A 1 84 ? 19.672 -7.977 12.797 1 98.12 84 ILE A O 1
ATOM 635 N N . GLY A 1 85 ? 19.953 -7.949 10.578 1 98.56 85 GLY A N 1
ATOM 636 C CA . GLY A 1 85 ? 20.875 -9.07 10.555 1 98.56 85 GLY A CA 1
ATOM 637 C C . GLY A 1 85 ? 20.203 -10.398 10.281 1 98.56 85 GLY A C 1
ATOM 638 O O . GLY A 1 85 ? 20.859 -11.375 9.914 1 98.56 85 GLY A O 1
ATOM 639 N N . GLN A 1 86 ? 18.922 -10.461 10.414 1 98.62 86 GLN A N 1
ATOM 640 C CA . GLN A 1 86 ? 18.141 -11.656 10.141 1 98.62 86 GLN A CA 1
ATOM 641 C C . GLN A 1 86 ? 17.906 -11.828 8.641 1 98.62 86 GLN A C 1
ATOM 643 O O . GLN A 1 86 ? 17.734 -10.852 7.914 1 98.62 86 GLN A O 1
ATOM 648 N N . PRO A 1 87 ? 17.922 -13.109 8.18 1 98.81 87 PRO A N 1
ATOM 649 C CA . PRO A 1 87 ? 17.484 -13.281 6.793 1 98.81 87 PRO A CA 1
ATOM 650 C C . PRO A 1 87 ? 16.125 -12.648 6.516 1 98.81 87 PRO A C 1
ATOM 652 O O . PRO A 1 87 ? 15.188 -12.836 7.293 1 98.81 87 PRO A O 1
ATOM 655 N N . LYS A 1 88 ? 15.984 -11.938 5.441 1 98.75 88 LYS A N 1
ATOM 656 C CA . LYS A 1 88 ? 14.75 -11.219 5.133 1 98.75 88 LYS A CA 1
ATOM 657 C C . LYS A 1 88 ? 13.562 -12.172 5.086 1 98.75 88 LYS A C 1
ATOM 659 O O . LYS A 1 88 ? 12.469 -11.836 5.547 1 98.75 88 LYS A O 1
ATOM 664 N N . VAL A 1 89 ? 13.758 -13.375 4.52 1 98.88 89 VAL A N 1
ATOM 665 C CA . VAL A 1 89 ? 12.641 -14.297 4.336 1 98.88 89 VAL A CA 1
ATOM 666 C C . VAL A 1 89 ? 12.141 -14.773 5.695 1 98.88 89 VAL A C 1
ATOM 668 O O . VAL A 1 89 ? 10.938 -14.984 5.883 1 98.88 89 VAL A O 1
ATOM 671 N N . GLU A 1 90 ? 13.008 -14.977 6.602 1 98.81 90 GLU A N 1
ATOM 672 C CA . GLU A 1 90 ? 12.586 -15.398 7.938 1 98.81 90 GLU A CA 1
ATOM 673 C C . GLU A 1 90 ? 11.883 -14.266 8.68 1 98.81 90 GLU A C 1
ATOM 675 O O . GLU A 1 90 ? 10.883 -14.492 9.367 1 98.81 90 GLU A O 1
ATOM 680 N N . SER A 1 91 ? 12.492 -13.086 8.586 1 98.81 91 SER A N 1
ATOM 681 C CA . SER A 1 91 ? 11.859 -11.898 9.141 1 98.81 91 SER A CA 1
ATOM 682 C C . SER A 1 91 ? 10.461 -11.695 8.57 1 98.81 91 SER A C 1
ATOM 684 O O . SER A 1 91 ? 9.508 -11.445 9.32 1 98.81 91 SER A O 1
ATOM 686 N N . ALA A 1 92 ? 10.32 -11.828 7.293 1 98.88 92 ALA A N 1
ATOM 687 C CA . ALA A 1 92 ? 9.031 -11.672 6.613 1 98.88 92 ALA A CA 1
ATOM 688 C C . ALA A 1 92 ? 8.039 -12.734 7.07 1 98.88 92 ALA A C 1
ATOM 690 O O . ALA A 1 92 ? 6.863 -12.43 7.297 1 98.88 92 ALA A O 1
ATOM 691 N N . LYS A 1 93 ? 8.492 -13.953 7.16 1 98.88 93 LYS A N 1
ATOM 692 C CA . LYS A 1 93 ? 7.633 -15.039 7.609 1 98.88 93 LYS A CA 1
ATOM 693 C C . LYS A 1 93 ? 7.047 -14.742 8.992 1 98.88 93 LYS A C 1
ATOM 695 O O . LYS A 1 93 ? 5.859 -14.977 9.227 1 98.88 93 LYS A O 1
ATOM 700 N N . GLU A 1 94 ? 7.871 -14.281 9.898 1 98.5 94 GLU A N 1
ATOM 701 C CA . GLU A 1 94 ? 7.41 -13.945 11.234 1 98.5 94 GLU A CA 1
ATOM 702 C C . GLU A 1 94 ? 6.285 -12.914 11.188 1 98.5 94 GLU A C 1
ATOM 704 O O . GLU A 1 94 ? 5.242 -13.094 11.82 1 98.5 94 GLU A O 1
ATOM 709 N N . SER A 1 95 ? 6.504 -11.859 10.477 1 98.31 95 SER A N 1
ATOM 710 C CA . SER A 1 95 ? 5.527 -10.781 10.375 1 98.31 95 SER A CA 1
ATOM 711 C C . SER A 1 95 ? 4.246 -11.258 9.703 1 98.31 95 SER A C 1
ATOM 713 O O . SER A 1 95 ? 3.146 -10.961 10.164 1 98.31 95 SER A O 1
ATOM 715 N N . LEU A 1 96 ? 4.367 -11.992 8.617 1 98.75 96 LEU A N 1
ATOM 716 C CA . LEU A 1 96 ? 3.215 -12.438 7.844 1 98.75 96 LEU A CA 1
ATOM 717 C C . LEU A 1 96 ? 2.389 -13.445 8.633 1 98.75 96 LEU A C 1
ATOM 719 O O . LEU A 1 96 ? 1.155 -13.406 8.602 1 98.75 96 LEU A O 1
ATOM 723 N N . SER A 1 97 ? 3.064 -14.328 9.32 1 98.56 97 SER A N 1
ATOM 724 C CA . SER A 1 97 ? 2.365 -15.32 10.125 1 98.56 97 SER A CA 1
ATOM 725 C C . SER A 1 97 ? 1.558 -14.664 11.242 1 98.56 97 SER A C 1
ATOM 727 O O . SER A 1 97 ? 0.49 -15.156 11.609 1 98.56 97 SER A O 1
ATOM 729 N N . ALA A 1 98 ? 2.082 -13.578 11.742 1 97.62 98 ALA A N 1
ATOM 730 C CA . ALA A 1 98 ? 1.373 -12.836 12.781 1 97.62 98 ALA A CA 1
ATOM 731 C C . ALA A 1 98 ? 0.127 -12.156 12.219 1 97.62 98 ALA A C 1
ATOM 733 O O . ALA A 1 98 ? -0.864 -11.977 12.938 1 97.62 98 ALA A O 1
ATOM 734 N N . LEU A 1 99 ? 0.115 -11.852 11.008 1 98.06 99 LEU A N 1
ATOM 735 C CA . LEU A 1 99 ? -0.997 -11.156 10.367 1 98.06 99 LEU A CA 1
ATOM 736 C C . LEU A 1 99 ? -2.143 -12.117 10.07 1 98.06 99 LEU A C 1
ATOM 738 O O . LEU A 1 99 ? -3.314 -11.742 10.188 1 98.06 99 LEU A O 1
ATOM 742 N N . ASN A 1 100 ? -1.8 -13.352 9.672 1 98.5 100 ASN A N 1
ATOM 743 C CA . ASN A 1 100 ? -2.82 -14.328 9.32 1 98.5 100 ASN A CA 1
ATOM 744 C C . ASN A 1 100 ? -2.332 -15.758 9.562 1 98.5 100 ASN A C 1
ATOM 746 O O . ASN A 1 100 ? -1.585 -16.297 8.75 1 98.5 100 ASN A O 1
ATOM 750 N N . PRO A 1 101 ? -2.758 -16.344 10.547 1 97.94 101 PRO A N 1
ATOM 751 C CA . PRO A 1 101 ? -2.256 -17.672 10.906 1 97.94 101 PRO A CA 1
ATOM 752 C C . PRO A 1 101 ? -2.76 -18.766 9.969 1 97.94 101 PRO A C 1
ATOM 754 O O . PRO A 1 101 ? -2.287 -19.906 10.023 1 97.94 101 PRO A O 1
ATOM 757 N N . HIS A 1 102 ? -3.672 -18.422 9.07 1 98 102 HIS A N 1
ATOM 758 C CA . HIS A 1 102 ? -4.273 -19.438 8.203 1 98 102 HIS A CA 1
ATOM 759 C C . HIS A 1 102 ? -3.484 -19.578 6.906 1 98 102 HIS A C 1
ATOM 761 O O . HIS A 1 102 ? -3.795 -20.453 6.082 1 98 102 HIS A O 1
ATOM 767 N N . VAL A 1 103 ? -2.479 -18.766 6.672 1 98.62 103 VAL A N 1
ATOM 768 C CA . VAL A 1 103 ? -1.676 -18.812 5.453 1 98.62 103 VAL A CA 1
ATOM 769 C C . VAL A 1 103 ? -0.398 -19.609 5.703 1 98.62 103 VAL A C 1
ATOM 771 O O . VAL A 1 103 ? 0.289 -19.391 6.707 1 98.62 103 VAL A O 1
ATOM 774 N N . GLN A 1 104 ? -0.142 -20.547 4.836 1 98.81 104 GLN A N 1
ATOM 775 C CA . GLN A 1 104 ? 1.117 -21.281 4.902 1 98.81 104 GLN A CA 1
ATOM 776 C C . GLN A 1 104 ? 2.258 -20.469 4.289 1 98.81 104 GLN A C 1
ATOM 778 O O . GLN A 1 104 ? 2.215 -20.125 3.105 1 98.81 104 GLN A O 1
ATOM 783 N N . ILE A 1 105 ? 3.281 -20.172 5.09 1 98.81 105 ILE A N 1
ATOM 784 C CA . ILE A 1 105 ? 4.426 -19.391 4.617 1 98.81 105 ILE A CA 1
ATOM 785 C C . ILE A 1 105 ? 5.668 -20.281 4.586 1 98.81 105 ILE A C 1
ATOM 787 O O . ILE A 1 105 ? 6.078 -20.828 5.609 1 98.81 105 ILE A O 1
ATOM 791 N N . GLU A 1 106 ? 6.25 -20.422 3.49 1 98.81 106 GLU A N 1
ATOM 792 C CA . GLU A 1 106 ? 7.52 -21.125 3.318 1 98.81 106 GLU A CA 1
ATOM 793 C C . GLU A 1 106 ? 8.625 -20.156 2.877 1 98.81 106 GLU A C 1
ATOM 795 O O . GLU A 1 106 ? 8.359 -19.188 2.178 1 98.81 106 GLU A O 1
ATOM 800 N N . THR A 1 107 ? 9.859 -20.484 3.287 1 98.81 107 THR A N 1
ATOM 801 C CA . THR A 1 107 ? 10.961 -19.578 3 1 98.81 107 THR A CA 1
ATOM 802 C C . THR A 1 107 ? 12.125 -20.328 2.35 1 98.81 107 THR A C 1
ATOM 804 O O . THR A 1 107 ? 12.398 -21.469 2.691 1 98.81 107 THR A O 1
ATOM 807 N N . ILE A 1 108 ? 12.703 -19.719 1.425 1 98.81 108 ILE A N 1
ATOM 808 C CA . ILE A 1 108 ? 13.953 -20.156 0.813 1 98.81 108 ILE A CA 1
ATOM 809 C C . ILE A 1 108 ? 14.984 -19.031 0.875 1 98.81 108 ILE A C 1
ATOM 811 O O . ILE A 1 108 ? 14.852 -18.016 0.176 1 98.81 108 ILE A O 1
ATOM 815 N N . ASN A 1 109 ? 15.992 -19.203 1.729 1 98.5 109 ASN A N 1
ATOM 816 C CA . ASN A 1 109 ? 17.094 -18.266 1.854 1 98.5 109 ASN A CA 1
ATOM 817 C C . ASN A 1 109 ? 18.234 -18.609 0.908 1 98.5 109 ASN A C 1
ATOM 819 O O . ASN A 1 109 ? 19.141 -19.359 1.27 1 98.5 109 ASN A O 1
ATOM 823 N N . GLY A 1 110 ? 18.156 -17.984 -0.314 1 96.62 110 GLY A N 1
ATOM 824 C CA . GLY A 1 110 ? 19.188 -18.328 -1.27 1 96.62 110 GLY A CA 1
ATOM 825 C C . GLY A 1 110 ? 18.938 -17.766 -2.658 1 96.62 110 GLY A C 1
ATOM 826 O O . GLY A 1 110 ? 17.875 -17.188 -2.91 1 96.62 110 GLY A O 1
ATOM 827 N N . VAL A 1 111 ? 19.938 -17.875 -3.441 1 94.81 111 VAL A N 1
ATOM 828 C CA . VAL A 1 111 ? 19.844 -17.609 -4.875 1 94.81 111 VAL A CA 1
ATOM 829 C C . VAL A 1 111 ? 19.516 -18.906 -5.617 1 94.81 111 VAL A C 1
ATOM 831 O O . VAL A 1 111 ? 20.203 -19.922 -5.422 1 94.81 111 VAL A O 1
ATOM 834 N N . LEU A 1 112 ? 18.516 -18.906 -6.371 1 96.31 112 LEU A N 1
ATOM 835 C CA . LEU A 1 112 ? 18.094 -20.109 -7.062 1 96.31 112 LEU A CA 1
ATOM 836 C C . LEU A 1 112 ? 18.703 -20.188 -8.453 1 96.31 112 LEU A C 1
ATOM 838 O O . LEU A 1 112 ? 18.688 -19.203 -9.203 1 96.31 112 LEU A O 1
ATOM 842 N N . ASP A 1 113 ? 19.234 -21.312 -8.766 1 96.44 113 ASP A N 1
ATOM 843 C CA . ASP A 1 113 ? 19.672 -21.531 -10.141 1 96.44 113 ASP A CA 1
ATOM 844 C C . ASP A 1 113 ? 18.5 -21.922 -11.031 1 96.44 113 ASP A C 1
ATOM 846 O O . ASP A 1 113 ? 17.359 -22 -10.57 1 96.44 113 ASP A O 1
ATOM 850 N N . ASP A 1 114 ? 18.781 -22.156 -12.281 1 97.25 114 ASP A N 1
ATOM 851 C CA . ASP A 1 114 ? 17.719 -22.344 -13.273 1 97.25 114 ASP A CA 1
ATOM 852 C C . ASP A 1 114 ? 16.875 -23.578 -12.945 1 97.25 114 ASP A C 1
ATOM 854 O O . ASP A 1 114 ? 15.648 -23.5 -12.922 1 97.25 114 ASP A O 1
ATOM 858 N N . PRO A 1 115 ? 17.5 -24.734 -12.625 1 97.75 115 PRO A N 1
ATOM 859 C CA . PRO A 1 115 ? 16.688 -25.906 -12.328 1 97.75 115 PRO A CA 1
ATOM 860 C C . PRO A 1 115 ? 15.828 -25.734 -11.07 1 97.75 115 PRO A C 1
ATOM 862 O O . PRO A 1 115 ? 14.68 -26.188 -11.031 1 97.75 115 PRO A O 1
ATOM 865 N N . GLU A 1 116 ? 16.375 -25.125 -10.07 1 97.69 116 GLU A N 1
ATOM 866 C CA . GLU A 1 116 ? 15.656 -24.891 -8.82 1 97.69 116 GLU A CA 1
ATOM 867 C C . GLU A 1 116 ? 14.453 -23.984 -9.047 1 97.69 116 GLU A C 1
ATOM 869 O O . GLU A 1 116 ? 13.352 -24.266 -8.562 1 97.69 116 GLU A O 1
ATOM 874 N N . LEU A 1 117 ? 14.727 -22.938 -9.727 1 97.88 117 LEU A N 1
ATOM 875 C CA . LEU A 1 117 ? 13.656 -21.969 -10 1 97.88 117 LEU A CA 1
ATOM 876 C C . LEU A 1 117 ? 12.57 -22.609 -10.867 1 97.88 117 LEU A C 1
ATOM 878 O O . LEU A 1 117 ? 11.383 -22.406 -10.625 1 97.88 117 LEU A O 1
ATOM 882 N N . ASP A 1 118 ? 13 -23.328 -11.836 1 98.31 118 ASP A N 1
ATOM 883 C CA . ASP A 1 118 ? 12.078 -23.984 -12.758 1 98.31 118 ASP A CA 1
ATOM 884 C C . ASP A 1 118 ? 11.133 -24.922 -12.008 1 98.31 118 ASP A C 1
ATOM 886 O O . ASP A 1 118 ? 9.93 -24.953 -12.266 1 98.31 118 ASP A O 1
ATOM 890 N N . GLN A 1 119 ? 11.664 -25.656 -11.102 1 98.44 119 GLN A N 1
ATOM 891 C CA . GLN A 1 119 ? 10.859 -26.578 -10.297 1 98.44 119 GLN A CA 1
ATOM 892 C C . GLN A 1 119 ? 9.867 -25.828 -9.422 1 98.44 119 GLN A C 1
ATOM 894 O O . GLN A 1 119 ? 8.703 -26.2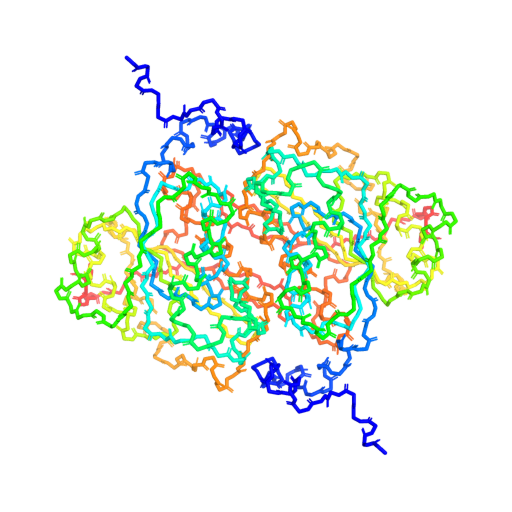34 -9.312 1 98.44 119 GLN A O 1
ATOM 899 N N . LEU A 1 120 ? 10.312 -24.828 -8.789 1 98.38 120 LEU A N 1
ATOM 900 C CA . LEU A 1 120 ? 9.453 -24.031 -7.922 1 98.38 120 LEU A CA 1
ATOM 901 C C . LEU A 1 120 ? 8.305 -23.406 -8.711 1 98.38 120 LEU A C 1
ATOM 903 O O . LEU A 1 120 ? 7.168 -23.375 -8.242 1 98.38 120 LEU A O 1
ATOM 907 N N . VAL A 1 121 ? 8.648 -22.844 -9.859 1 98.62 121 VAL A N 1
ATOM 908 C CA . VAL A 1 121 ? 7.629 -22.234 -10.703 1 98.62 121 VAL A CA 1
ATOM 909 C C . VAL A 1 121 ? 6.566 -23.266 -11.07 1 98.62 121 VAL A C 1
ATOM 911 O O . VAL A 1 121 ? 5.367 -23 -10.977 1 98.62 121 VAL A O 1
ATOM 914 N N . ALA A 1 122 ? 6.969 -24.453 -11.391 1 98.5 122 ALA A N 1
ATOM 915 C CA . ALA A 1 122 ? 6.059 -25.531 -11.797 1 98.5 122 ALA A CA 1
ATOM 916 C C . ALA A 1 122 ? 5.117 -25.906 -10.664 1 98.5 122 ALA A C 1
ATOM 918 O O . ALA A 1 122 ? 4.012 -26.406 -10.898 1 98.5 122 ALA A O 1
ATOM 919 N N . GLU A 1 123 ? 5.508 -25.641 -9.438 1 98.56 123 GLU A N 1
ATOM 920 C CA . GLU A 1 123 ? 4.766 -26.078 -8.266 1 98.56 123 GLU A CA 1
ATOM 921 C C . GLU A 1 123 ? 3.838 -24.984 -7.754 1 98.56 123 GLU A C 1
ATOM 923 O O . GLU A 1 123 ? 3.158 -25.156 -6.742 1 98.56 123 GLU A O 1
ATOM 928 N N . HIS A 1 124 ? 3.775 -23.906 -8.391 1 98.81 124 HIS A N 1
ATOM 929 C CA . HIS A 1 124 ? 2.969 -22.781 -7.934 1 98.81 124 HIS A CA 1
ATOM 930 C C . HIS A 1 124 ? 1.994 -22.328 -9.016 1 98.81 124 HIS A C 1
ATOM 932 O O . HIS A 1 124 ? 2.182 -22.625 -10.195 1 98.81 124 HIS A O 1
ATOM 938 N N . HIS A 1 125 ? 0.927 -21.594 -8.586 1 98.69 125 HIS A N 1
ATOM 939 C CA . HIS A 1 125 ? -0.136 -21.156 -9.484 1 98.69 125 HIS A CA 1
ATOM 940 C C . HIS A 1 125 ? 0.172 -19.797 -10.086 1 98.69 125 HIS A C 1
ATOM 942 O O . HIS A 1 125 ? -0.366 -19.438 -11.133 1 98.69 125 HIS A O 1
ATOM 948 N N . LEU A 1 126 ? 1.023 -19.062 -9.414 1 98.81 126 LEU A N 1
ATOM 949 C CA . LEU A 1 126 ? 1.349 -17.688 -9.797 1 98.81 126 LEU A CA 1
ATOM 950 C C . LEU A 1 126 ? 2.703 -17.281 -9.227 1 98.81 126 LEU A C 1
ATOM 952 O O . LEU A 1 126 ? 3.068 -17.688 -8.125 1 98.81 126 LEU A O 1
ATOM 956 N N . VAL A 1 127 ? 3.441 -16.469 -9.992 1 98.88 127 VAL A N 1
ATOM 957 C CA . VAL A 1 127 ? 4.727 -15.945 -9.539 1 98.88 127 VAL A CA 1
ATOM 958 C C . VAL A 1 127 ? 4.648 -14.422 -9.43 1 98.88 127 VAL A C 1
ATOM 960 O O . VAL A 1 127 ? 4.152 -13.75 -10.336 1 98.88 127 VAL A O 1
ATOM 963 N N . LEU A 1 128 ? 5.078 -13.906 -8.297 1 98.75 128 LEU A N 1
ATOM 964 C CA . LEU A 1 128 ? 5.266 -12.477 -8.086 1 98.75 128 LEU A CA 1
ATOM 965 C C . LEU A 1 128 ? 6.742 -12.102 -8.203 1 98.75 128 LEU A C 1
ATOM 967 O O . LEU A 1 128 ? 7.562 -12.547 -7.398 1 98.75 128 LEU A O 1
ATOM 971 N N . ASP A 1 129 ? 7.004 -11.344 -9.164 1 98.5 129 ASP A N 1
ATOM 972 C CA . ASP A 1 129 ? 8.344 -10.797 -9.32 1 98.5 129 ASP A CA 1
ATOM 973 C C . ASP A 1 129 ? 8.492 -9.477 -8.562 1 98.5 129 ASP A C 1
ATOM 975 O O . ASP A 1 129 ? 8.016 -8.438 -9.031 1 98.5 129 ASP A O 1
ATOM 979 N N . CYS A 1 130 ? 9.164 -9.539 -7.43 1 98.06 130 CYS A N 1
ATOM 980 C CA . CYS A 1 130 ? 9.414 -8.367 -6.586 1 98.06 130 CYS A CA 1
ATOM 981 C C . CYS A 1 130 ? 10.906 -8.055 -6.531 1 98.06 130 CYS A C 1
ATOM 983 O O . CYS A 1 130 ? 11.406 -7.566 -5.512 1 98.06 130 CYS A O 1
ATOM 985 N N . THR A 1 131 ? 11.578 -8.383 -7.57 1 95.25 131 THR A N 1
ATOM 986 C CA . THR A 1 131 ? 13.023 -8.188 -7.613 1 95.25 131 THR A CA 1
ATOM 987 C C . THR A 1 131 ? 13.375 -6.852 -8.266 1 95.25 131 THR A C 1
ATOM 989 O O . THR A 1 131 ? 12.508 -6.191 -8.844 1 95.25 131 THR A O 1
ATOM 992 N N . ASP A 1 132 ? 14.562 -6.449 -8.102 1 87.56 132 ASP A N 1
ATOM 993 C CA . ASP A 1 132 ? 15.062 -5.246 -8.75 1 87.56 132 ASP A CA 1
ATOM 994 C C . ASP A 1 132 ? 16.188 -5.574 -9.727 1 87.56 132 ASP A C 1
ATOM 996 O O . ASP A 1 132 ? 17.031 -4.723 -10.031 1 87.56 132 ASP A O 1
ATOM 1000 N N . ASN A 1 133 ? 16.156 -6.852 -10.258 1 87.38 133 ASN A N 1
ATOM 1001 C CA . ASN A 1 133 ? 17.234 -7.375 -11.078 1 87.38 133 ASN A CA 1
ATOM 1002 C C . ASN A 1 133 ? 16.719 -7.969 -12.383 1 87.38 133 ASN A C 1
ATOM 1004 O O . ASN A 1 133 ? 16.031 -8.984 -12.375 1 87.38 133 ASN A O 1
ATOM 1008 N N . VAL A 1 134 ? 17.25 -7.445 -13.445 1 88.56 134 VAL A N 1
ATOM 1009 C CA . VAL A 1 134 ? 16.75 -7.809 -14.766 1 88.56 134 VAL A CA 1
ATOM 1010 C C . VAL A 1 134 ? 17.078 -9.273 -15.055 1 88.56 134 VAL A C 1
ATOM 1012 O O . VAL A 1 134 ? 16.281 -9.984 -15.68 1 88.56 134 VAL A O 1
ATOM 1015 N N . ALA A 1 135 ? 18.219 -9.719 -14.641 1 90.12 135 ALA A N 1
ATOM 1016 C CA . ALA A 1 135 ? 18.641 -11.094 -14.898 1 90.12 135 ALA A CA 1
ATOM 1017 C C . ALA A 1 135 ? 17.672 -12.094 -14.258 1 90.12 135 ALA A C 1
ATOM 1019 O O . ALA A 1 135 ? 17.312 -13.102 -14.859 1 90.12 135 ALA A O 1
ATOM 1020 N N . VAL A 1 136 ? 17.297 -11.812 -13.023 1 92.94 136 VAL A N 1
ATOM 1021 C CA . VAL A 1 136 ? 16.359 -12.672 -12.312 1 92.94 136 VAL A CA 1
ATOM 1022 C C . VAL A 1 136 ? 15 -12.633 -13.008 1 92.94 136 VAL A C 1
ATOM 1024 O O . VAL A 1 136 ? 14.328 -13.664 -13.141 1 92.94 136 VAL A O 1
ATOM 1027 N N . ARG A 1 137 ? 14.602 -11.508 -13.461 1 95.12 137 ARG A N 1
ATOM 1028 C CA . ARG A 1 137 ? 13.32 -11.359 -14.141 1 95.12 137 ARG A CA 1
ATOM 1029 C C . ARG A 1 137 ? 13.273 -12.188 -15.422 1 95.12 137 ARG A C 1
ATOM 1031 O O . ARG A 1 137 ? 12.25 -12.797 -15.742 1 95.12 137 ARG A O 1
ATOM 1038 N N . GLU A 1 138 ? 14.391 -12.195 -16.125 1 95 138 GLU A N 1
ATOM 1039 C CA . GLU A 1 138 ? 14.477 -12.984 -17.344 1 95 138 GLU A CA 1
ATOM 1040 C C . GLU A 1 138 ? 14.453 -14.477 -17.047 1 95 138 GLU A C 1
ATOM 1042 O O . GLU A 1 138 ? 13.875 -15.258 -17.797 1 95 138 GLU A O 1
ATOM 1047 N N . GLN A 1 139 ? 15.094 -14.836 -16.016 1 96.5 139 GLN A N 1
ATOM 1048 C CA . GLN A 1 139 ? 15.047 -16.219 -15.57 1 96.5 139 GLN A CA 1
ATOM 1049 C C . GLN A 1 139 ? 13.617 -16.641 -15.25 1 96.5 139 GLN A C 1
ATOM 1051 O O . GLN A 1 139 ? 13.172 -17.703 -15.68 1 96.5 139 GLN A O 1
ATOM 1056 N N . LEU A 1 140 ? 12.938 -15.828 -14.508 1 97.81 140 LEU A N 1
ATOM 1057 C CA . LEU A 1 140 ? 11.539 -16.078 -14.164 1 97.81 140 LEU A CA 1
ATOM 1058 C C . LEU A 1 140 ? 10.68 -16.172 -15.422 1 97.81 140 LEU A C 1
ATOM 1060 O O . LEU A 1 140 ? 9.828 -17.062 -15.531 1 97.81 140 LEU A O 1
ATOM 1064 N N . ASN A 1 141 ? 10.938 -15.273 -16.312 1 97.62 141 ASN A N 1
ATOM 1065 C CA . ASN A 1 141 ? 10.188 -15.227 -17.562 1 97.62 141 ASN A CA 1
ATOM 1066 C C . ASN A 1 141 ? 10.258 -16.562 -18.312 1 97.62 141 ASN A C 1
ATOM 1068 O O . ASN A 1 141 ? 9.234 -17.094 -18.734 1 97.62 141 ASN A O 1
ATOM 1072 N N . ARG A 1 142 ? 11.438 -17.094 -18.422 1 97.62 142 ARG A N 1
ATOM 1073 C CA . ARG A 1 142 ? 11.648 -18.344 -19.141 1 97.62 142 ARG A CA 1
ATOM 1074 C C . ARG A 1 142 ? 10.93 -19.5 -18.453 1 97.62 142 ARG A C 1
ATOM 1076 O O . ARG A 1 142 ? 10.25 -20.297 -19.109 1 97.62 142 ARG A O 1
ATOM 1083 N N . SER A 1 143 ? 11.055 -19.594 -17.156 1 98.12 143 SER A N 1
ATOM 1084 C CA . SER A 1 143 ? 10.438 -20.672 -16.406 1 98.12 143 SER A CA 1
ATOM 1085 C C . SER A 1 143 ? 8.914 -20.562 -16.422 1 98.12 143 SER A C 1
ATOM 1087 O O . SER A 1 143 ? 8.219 -21.562 -16.625 1 98.12 143 SER A O 1
ATOM 1089 N N . CYS A 1 144 ? 8.422 -19.359 -16.188 1 98.5 144 CYS A N 1
ATOM 1090 C CA . CYS A 1 144 ? 6.977 -19.141 -16.203 1 98.5 144 CYS A CA 1
ATOM 1091 C C . CYS A 1 144 ? 6.387 -19.469 -17.562 1 98.5 144 CYS A C 1
ATOM 1093 O O . CYS A 1 144 ? 5.309 -20.062 -17.656 1 98.5 144 CYS A O 1
ATOM 1095 N N . PHE A 1 145 ? 7.07 -19.062 -18.625 1 97.62 145 PHE A N 1
ATOM 1096 C CA . PHE A 1 145 ? 6.621 -19.375 -19.969 1 97.62 145 PHE A CA 1
ATOM 1097 C C . PHE A 1 145 ? 6.547 -20.875 -20.188 1 97.62 145 PHE A C 1
ATOM 1099 O O . PHE A 1 145 ? 5.562 -21.391 -20.734 1 97.62 145 PHE A O 1
ATOM 1106 N N . ARG A 1 146 ? 7.582 -21.578 -19.781 1 96.81 146 ARG A N 1
ATOM 1107 C CA . ARG A 1 146 ? 7.684 -23.031 -19.953 1 96.81 146 ARG A CA 1
ATOM 1108 C C . ARG A 1 146 ? 6.512 -23.734 -19.297 1 96.81 146 ARG A C 1
ATOM 1110 O O . ARG A 1 146 ? 5.938 -24.672 -19.875 1 96.81 146 ARG A O 1
ATOM 1117 N N . HIS A 1 147 ? 6.129 -23.297 -18.109 1 97.69 147 HIS A N 1
ATOM 1118 C CA . HIS A 1 147 ? 5.113 -24 -17.328 1 97.69 147 HIS A CA 1
ATOM 1119 C C . HIS A 1 147 ? 3.758 -23.312 -17.438 1 97.69 147 HIS A C 1
ATOM 1121 O O . HIS A 1 147 ? 2.785 -23.734 -16.812 1 97.69 147 HIS A O 1
ATOM 1127 N N . LYS A 1 148 ? 3.701 -22.188 -18.203 1 97.5 148 LYS A N 1
ATOM 1128 C CA . LYS A 1 148 ? 2.49 -21.391 -18.422 1 97.5 148 LYS A CA 1
ATOM 1129 C C . LYS A 1 148 ? 1.911 -20.906 -17.094 1 97.5 148 LYS A C 1
ATOM 1131 O O . LYS A 1 148 ? 0.704 -21 -16.875 1 97.5 148 LYS A O 1
ATOM 1136 N N . VAL A 1 149 ? 2.812 -20.547 -16.172 1 98.38 149 VAL A N 1
ATOM 1137 C CA . VAL A 1 149 ? 2.424 -19.969 -14.898 1 98.38 149 VAL A CA 1
ATOM 1138 C C . VAL A 1 149 ? 2.447 -18.438 -15.008 1 98.38 149 VAL A C 1
ATOM 1140 O O . VAL A 1 149 ? 3.457 -17.859 -15.406 1 98.38 149 VAL A O 1
ATOM 1143 N N . PRO A 1 150 ? 1.34 -17.781 -14.688 1 98.56 150 PRO A N 1
ATOM 1144 C CA . PRO A 1 150 ? 1.312 -16.312 -14.789 1 98.56 150 PRO A CA 1
ATOM 1145 C C . PRO A 1 150 ? 2.369 -15.641 -13.922 1 98.56 150 PRO A C 1
ATOM 1147 O O . PRO A 1 150 ? 2.637 -16.094 -12.805 1 98.56 150 PRO A O 1
ATOM 1150 N N . LEU A 1 151 ? 2.947 -14.586 -14.477 1 98.75 151 LEU A N 1
ATOM 1151 C CA . LEU A 1 151 ? 3.963 -13.773 -13.828 1 98.75 151 LEU A CA 1
ATOM 1152 C C . LEU A 1 151 ? 3.473 -12.336 -13.641 1 98.75 151 LEU A C 1
ATOM 1154 O O . LEU A 1 151 ? 3.176 -11.648 -14.617 1 98.75 151 LEU A O 1
ATOM 1158 N N . VAL A 1 152 ? 3.293 -11.906 -12.375 1 98.81 152 VAL A N 1
ATOM 1159 C CA . VAL A 1 152 ? 3.035 -10.508 -12.062 1 98.81 152 VAL A CA 1
ATOM 1160 C C . VAL A 1 152 ? 4.352 -9.797 -11.75 1 98.81 152 VAL A C 1
ATOM 1162 O O . VAL A 1 152 ? 4.973 -10.055 -10.719 1 98.81 152 VAL A O 1
ATOM 1165 N N . SER A 1 153 ? 4.723 -8.852 -12.578 1 98.25 153 SER A N 1
ATOM 1166 C CA . SER A 1 153 ? 6.023 -8.195 -12.461 1 98.25 153 SER A CA 1
ATOM 1167 C C . SER A 1 153 ? 5.871 -6.691 -12.281 1 98.25 153 SER A C 1
ATOM 1169 O O . SER A 1 153 ? 5.102 -6.051 -13.008 1 98.25 153 SER A O 1
ATOM 1171 N N . ALA A 1 154 ? 6.562 -6.168 -11.258 1 97.38 154 ALA A N 1
ATOM 1172 C CA . ALA A 1 154 ? 6.543 -4.727 -11.023 1 97.38 154 ALA A CA 1
ATOM 1173 C C . ALA A 1 154 ? 7.941 -4.203 -10.719 1 97.38 154 ALA A C 1
ATOM 1175 O O . ALA A 1 154 ? 8.828 -4.965 -10.32 1 97.38 154 ALA A O 1
ATOM 1176 N N . ALA A 1 155 ? 8.141 -2.984 -10.977 1 95 155 ALA A N 1
ATOM 1177 C CA . ALA A 1 155 ? 9.344 -2.238 -10.625 1 95 155 ALA A CA 1
ATOM 1178 C C . ALA A 1 155 ? 8.992 -0.848 -10.102 1 95 155 ALA A C 1
ATOM 1180 O O . ALA A 1 155 ? 7.977 -0.269 -10.492 1 95 155 ALA A O 1
ATOM 1181 N N . ALA A 1 156 ? 9.789 -0.383 -9.188 1 95.38 156 ALA A N 1
ATOM 1182 C CA . ALA A 1 156 ? 9.633 0.957 -8.625 1 95.38 156 ALA A CA 1
ATOM 1183 C C . ALA A 1 156 ? 10.992 1.628 -8.43 1 95.38 156 ALA A C 1
ATOM 1185 O O . ALA A 1 156 ? 11.945 0.99 -7.984 1 95.38 156 ALA A O 1
ATOM 1186 N N . ILE A 1 157 ? 11.086 2.852 -8.805 1 94.19 157 ILE A N 1
ATOM 1187 C CA . ILE A 1 157 ? 12.305 3.645 -8.664 1 94.19 157 ILE A CA 1
ATOM 1188 C C . ILE A 1 157 ? 11.938 5.113 -8.461 1 94.19 157 ILE A C 1
ATOM 1190 O O . ILE A 1 157 ? 11.039 5.633 -9.125 1 94.19 157 ILE A O 1
ATOM 1194 N N . ARG A 1 158 ? 12.648 5.836 -7.484 1 95.94 158 ARG A N 1
ATOM 1195 C CA . ARG A 1 158 ? 12.344 7.227 -7.168 1 95.94 158 ARG A CA 1
ATOM 1196 C C . ARG A 1 158 ? 10.859 7.406 -6.855 1 95.94 158 ARG A C 1
ATOM 1198 O O . ARG A 1 158 ? 10.375 6.926 -5.832 1 95.94 158 ARG A O 1
ATOM 1205 N N . MET A 1 159 ? 10.18 7.996 -7.754 1 97.19 159 MET A N 1
ATOM 1206 C CA . MET A 1 159 ? 8.75 8.234 -7.586 1 97.19 159 MET A CA 1
ATOM 1207 C C . MET A 1 159 ? 7.957 7.633 -8.742 1 97.19 159 MET A C 1
ATOM 1209 O O . MET A 1 159 ? 6.867 8.109 -9.07 1 97.19 159 MET A O 1
ATOM 1213 N N . GLU A 1 160 ? 8.555 6.625 -9.352 1 96.69 160 GLU A N 1
ATOM 1214 C CA . GLU A 1 160 ? 7.949 6 -10.523 1 96.69 160 GLU A CA 1
ATOM 1215 C C . GLU A 1 160 ? 7.793 4.496 -10.328 1 96.69 160 GLU A C 1
ATOM 1217 O O . GLU A 1 160 ? 8.438 3.906 -9.461 1 96.69 160 GLU A O 1
ATOM 1222 N N . GLY A 1 161 ? 6.863 3.928 -11.102 1 96.75 161 GLY A N 1
ATOM 1223 C CA . GLY A 1 161 ? 6.672 2.486 -11.086 1 96.75 161 GLY A CA 1
ATOM 1224 C C . GLY A 1 161 ? 6.066 1.952 -12.375 1 96.75 161 GLY A C 1
ATOM 1225 O O . GLY A 1 161 ? 5.477 2.707 -13.148 1 96.75 161 GLY A O 1
ATOM 1226 N N . VAL A 1 162 ? 6.297 0.732 -12.648 1 96.62 162 VAL A N 1
ATOM 1227 C CA . VAL A 1 162 ? 5.688 0.019 -13.766 1 96.62 162 VAL A CA 1
ATOM 1228 C C . VAL A 1 162 ? 5.215 -1.357 -13.305 1 96.62 162 VAL A C 1
ATOM 1230 O O . VAL A 1 162 ? 5.797 -1.945 -12.383 1 96.62 162 VAL A O 1
ATOM 1233 N N . ILE A 1 163 ? 4.133 -1.854 -13.898 1 98.06 163 ILE A N 1
ATOM 1234 C CA . ILE A 1 163 ? 3.629 -3.18 -13.562 1 98.06 163 ILE A CA 1
ATOM 1235 C C . ILE A 1 163 ? 2.934 -3.795 -14.773 1 98.06 163 ILE A C 1
ATOM 1237 O O . ILE A 1 163 ? 2.303 -3.086 -15.562 1 98.06 163 ILE A O 1
ATOM 1241 N N . SER A 1 164 ? 3.049 -5.074 -14.922 1 97.75 164 SER A N 1
ATOM 1242 C CA . SER A 1 164 ? 2.346 -5.863 -15.93 1 97.75 164 SER A CA 1
ATOM 1243 C C . SER A 1 164 ? 2.109 -7.289 -15.445 1 97.75 164 SER A C 1
ATOM 1245 O O . SER A 1 164 ? 2.68 -7.715 -14.438 1 97.75 164 SER A O 1
ATOM 1247 N N . VAL A 1 165 ? 1.182 -7.957 -16.125 1 98.25 165 VAL A N 1
ATOM 1248 C CA . VAL A 1 165 ? 0.927 -9.375 -15.906 1 98.25 165 VAL A CA 1
ATOM 1249 C C . VAL A 1 165 ? 1.204 -10.156 -17.188 1 98.25 165 VAL A C 1
ATOM 1251 O O . VAL A 1 165 ? 0.629 -9.859 -18.25 1 98.25 165 VAL A O 1
ATOM 1254 N N . PHE A 1 166 ? 2.07 -11.086 -17.078 1 97.81 166 PHE A N 1
ATOM 1255 C CA . PHE A 1 166 ? 2.379 -11.969 -18.188 1 97.81 166 PHE A CA 1
ATOM 1256 C C . PHE A 1 166 ? 1.711 -13.328 -18 1 97.81 166 PHE A C 1
ATOM 1258 O O . PHE A 1 166 ? 2.074 -14.086 -17.109 1 97.81 166 PHE A O 1
ATOM 1265 N N . GLY A 1 167 ? 0.727 -13.664 -18.828 1 94.44 167 GLY A N 1
ATOM 1266 C CA . GLY A 1 167 ? -0.099 -14.852 -18.656 1 94.44 167 GLY A CA 1
ATOM 1267 C C . GLY A 1 167 ? 0.358 -16.016 -19.516 1 94.44 167 GLY A C 1
ATOM 1268 O O . GLY A 1 167 ? -0.088 -17.156 -19.312 1 94.44 167 GLY A O 1
ATOM 1269 N N . TYR A 1 168 ? 1.179 -15.789 -20.469 1 89.69 168 TYR A N 1
ATOM 1270 C CA . TYR A 1 168 ? 1.854 -16.766 -21.312 1 89.69 168 TYR A CA 1
ATOM 1271 C C . TYR A 1 168 ? 0.845 -17.594 -22.094 1 89.69 168 TYR A C 1
ATOM 1273 O O . TYR A 1 168 ? 1.104 -18.766 -22.391 1 89.69 168 TYR A O 1
ATOM 1281 N N . GLN A 1 169 ? -0.401 -17 -22.188 1 83.12 169 GLN A N 1
ATOM 1282 C CA . GLN A 1 169 ? -1.345 -17.609 -23.109 1 83.12 169 GLN A CA 1
ATOM 1283 C C . GLN A 1 169 ? -0.99 -17.281 -24.562 1 83.12 169 GLN A C 1
ATOM 1285 O O . GLN A 1 169 ? -0.047 -16.531 -24.812 1 83.12 169 GLN A O 1
ATOM 1290 N N . GLN A 1 170 ? -1.737 -17.844 -25.422 1 78.25 170 GLN A N 1
ATOM 1291 C CA . GLN A 1 170 ? -1.396 -17.703 -26.844 1 78.25 170 GLN A CA 1
ATOM 1292 C C . GLN A 1 170 ? -1.441 -16.25 -27.281 1 78.25 170 GLN A C 1
ATOM 1294 O O . GLN A 1 170 ? -2.359 -15.516 -26.906 1 78.25 170 GLN A O 1
ATOM 1299 N N . GLN A 1 171 ? -0.408 -15.742 -27.953 1 81.38 171 GLN A N 1
ATOM 1300 C CA . GLN A 1 171 ? -0.254 -14.445 -28.594 1 81.38 171 GLN A CA 1
ATOM 1301 C C . GLN A 1 171 ? -0.158 -13.328 -27.562 1 81.38 171 GLN A C 1
ATOM 1303 O O . GLN A 1 171 ? -0.749 -12.258 -27.734 1 81.38 171 GLN A O 1
ATOM 1308 N N . MET A 1 172 ? 0.369 -13.609 -26.469 1 90.62 172 MET A N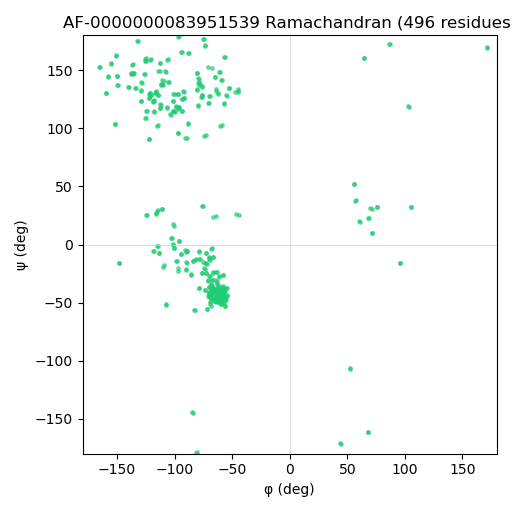 1
ATOM 1309 C CA . MET A 1 172 ? 0.624 -12.578 -25.469 1 90.62 172 MET A CA 1
ATOM 1310 C C . MET A 1 172 ? 2.119 -12.32 -25.312 1 90.62 172 MET A C 1
ATOM 1312 O O . MET A 1 172 ? 2.928 -13.242 -25.422 1 90.62 172 MET A O 1
ATOM 1316 N N . PRO A 1 173 ? 2.475 -11.125 -25.141 1 95.44 173 PRO A N 1
ATOM 1317 C CA . PRO A 1 173 ? 3.889 -10.812 -24.906 1 95.44 173 PRO A CA 1
ATOM 1318 C C . PRO A 1 173 ? 4.414 -11.391 -23.594 1 95.44 173 PRO A C 1
ATOM 1320 O O . PRO A 1 173 ? 3.666 -11.484 -22.625 1 95.44 173 PRO A O 1
ATOM 1323 N N . CYS A 1 174 ? 5.68 -11.805 -23.672 1 96.5 174 CYS A N 1
ATOM 1324 C CA . CYS A 1 174 ? 6.34 -12.227 -22.438 1 96.5 174 CYS A CA 1
ATOM 1325 C C . CYS A 1 174 ? 7.164 -11.086 -21.844 1 96.5 174 CYS A C 1
ATOM 1327 O O . CYS A 1 174 ? 7.176 -9.977 -22.391 1 96.5 174 CYS A O 1
ATOM 1329 N N . TYR A 1 175 ? 7.766 -11.305 -20.797 1 96.19 175 TYR A N 1
ATOM 1330 C CA . TYR A 1 175 ? 8.562 -10.266 -20.156 1 96.19 175 TYR A CA 1
ATOM 1331 C C . TYR A 1 175 ? 9.695 -9.812 -21.078 1 96.19 175 TYR A C 1
ATOM 1333 O O . TYR A 1 175 ? 10.039 -8.633 -21.109 1 96.19 175 TYR A O 1
ATOM 1341 N N . HIS A 1 176 ? 10.344 -10.727 -21.75 1 95.38 176 HIS A N 1
ATOM 1342 C CA . HIS A 1 176 ? 11.43 -10.375 -22.641 1 95.38 176 HIS A CA 1
ATOM 1343 C C . HIS A 1 176 ? 10.969 -9.383 -23.703 1 95.38 176 HIS A C 1
ATOM 1345 O O . HIS A 1 176 ? 11.719 -8.484 -24.094 1 95.38 176 HIS A O 1
ATOM 1351 N N . CYS A 1 177 ? 9.766 -9.547 -24.234 1 94.81 177 CYS A N 1
ATOM 1352 C CA . CYS A 1 177 ? 9.203 -8.602 -25.188 1 94.81 177 CYS A CA 1
ATOM 1353 C C . CYS A 1 177 ? 9.164 -7.195 -24.609 1 94.81 177 CYS A C 1
ATOM 1355 O O . CYS A 1 177 ? 9.453 -6.223 -25.312 1 94.81 177 CYS A O 1
ATOM 1357 N N . PHE A 1 178 ? 8.812 -7.102 -23.328 1 93.31 178 PHE A N 1
ATOM 1358 C CA . PHE A 1 178 ? 8.773 -5.836 -22.609 1 93.31 178 PHE A CA 1
ATOM 1359 C C . PHE A 1 178 ? 10.18 -5.285 -22.406 1 93.31 178 PHE A C 1
ATOM 1361 O O . PHE A 1 178 ? 10.453 -4.129 -22.734 1 93.31 178 PHE A O 1
ATOM 1368 N N . SER A 1 179 ? 11.094 -6.07 -21.891 1 92.06 179 SER A N 1
ATOM 1369 C CA . SER A 1 179 ? 12.438 -5.613 -21.531 1 92.06 179 SER A CA 1
ATOM 1370 C C . SER A 1 179 ? 13.211 -5.172 -22.781 1 92.06 179 SER A C 1
ATOM 1372 O O . SER A 1 179 ? 14.047 -4.273 -22.703 1 92.06 179 SER A O 1
ATOM 1374 N N . SER A 1 180 ? 12.922 -5.758 -23.828 1 89.56 180 SER A N 1
ATOM 1375 C CA . SER A 1 180 ? 13.602 -5.441 -25.094 1 89.56 180 SER A CA 1
ATOM 1376 C C . SER A 1 180 ? 13.18 -4.074 -25.609 1 89.56 180 SER A C 1
ATOM 1378 O O . SER A 1 180 ? 13.93 -3.424 -26.344 1 89.56 180 SER A O 1
ATOM 1380 N N . LEU A 1 181 ? 12.031 -3.705 -25.344 1 85 181 LEU A N 1
ATOM 1381 C CA . LEU A 1 181 ? 11.508 -2.42 -25.797 1 85 181 LEU A CA 1
ATOM 1382 C C . LEU A 1 181 ? 12.125 -1.273 -25 1 85 181 LEU A C 1
ATOM 1384 O O . LEU A 1 181 ? 12.352 -0.189 -25.547 1 85 181 LEU A O 1
ATOM 1388 N N . PHE A 1 182 ? 12.312 -1.438 -23.75 1 77.56 182 PHE A N 1
ATOM 1389 C CA . PHE A 1 182 ? 12.703 -0.331 -22.891 1 77.56 182 PHE A CA 1
ATOM 1390 C C . PHE A 1 182 ? 14.195 -0.399 -22.562 1 77.56 182 PHE A C 1
ATOM 1392 O O . PHE A 1 182 ? 14.773 0.578 -22.094 1 77.56 182 PHE A O 1
ATOM 1399 N N . GLY A 1 183 ? 14.898 -1.304 -23.156 1 66.62 183 GLY A N 1
ATOM 1400 C CA . GLY A 1 183 ? 16.328 -1.438 -22.922 1 66.62 183 GLY A CA 1
ATOM 1401 C C . GLY A 1 183 ? 16.656 -1.828 -21.5 1 66.62 183 GLY A C 1
ATOM 1402 O O . GLY A 1 183 ? 15.781 -1.824 -20.625 1 66.62 183 GLY A O 1
ATOM 1403 N N . GLU A 1 184 ? 17.859 -2.369 -21.219 1 55.44 184 GLU A N 1
ATOM 1404 C CA . GLU A 1 184 ? 18.375 -2.787 -19.922 1 55.44 184 GLU A CA 1
ATOM 1405 C C . GLU A 1 184 ? 18.609 -1.587 -19.016 1 55.44 184 GLU A C 1
ATOM 1407 O O . GLU A 1 184 ? 19.078 -1.741 -17.875 1 55.44 184 GLU A O 1
ATOM 1412 N N . GLN A 1 185 ? 18.406 -0.328 -19.469 1 51.16 185 GLN A N 1
ATOM 1413 C CA . GLN A 1 185 ? 18.891 0.792 -18.656 1 51.16 185 GLN A CA 1
ATOM 1414 C C . GLN A 1 185 ? 18.125 0.882 -17.344 1 51.16 185 GLN A C 1
ATOM 1416 O O . GLN A 1 185 ? 17.891 1.977 -16.828 1 51.16 185 GLN A O 1
ATOM 1421 N N . GLN A 1 186 ? 17.625 -0.127 -16.969 1 53.81 186 GLN A N 1
ATOM 1422 C CA . GLN A 1 186 ? 16.875 0.126 -15.734 1 53.81 186 GLN A CA 1
ATOM 1423 C C . GLN A 1 186 ? 17.828 0.345 -14.562 1 53.81 186 GLN A C 1
ATOM 1425 O O . GLN A 1 186 ? 18.656 -0.516 -14.258 1 53.81 186 GLN A O 1
ATOM 1430 N N . LEU A 1 187 ? 18.188 1.688 -14.25 1 51.56 187 LEU A N 1
ATOM 1431 C CA . LEU A 1 187 ? 18.953 2.049 -13.055 1 51.56 187 LEU A CA 1
ATOM 1432 C C . LEU A 1 187 ? 18.375 1.359 -11.82 1 51.56 187 LEU A C 1
ATOM 1434 O O . LEU A 1 187 ? 17.156 1.212 -11.695 1 51.56 187 LEU A O 1
ATOM 1438 N N . SER A 1 188 ? 19.297 0.749 -11.062 1 58.19 188 SER A N 1
ATOM 1439 C CA . SER A 1 188 ? 18.906 0.098 -9.82 1 58.19 188 SER A CA 1
ATOM 1440 C C . SER A 1 188 ? 18.453 1.117 -8.781 1 58.19 188 SER A C 1
ATOM 1442 O O . SER A 1 188 ? 18.844 2.283 -8.828 1 58.19 188 SER A O 1
ATOM 1444 N N . CYS A 1 189 ? 17.609 0.782 -7.891 1 63.88 189 CYS A N 1
ATOM 1445 C CA . CYS A 1 189 ? 17.031 1.629 -6.852 1 63.88 189 CYS A CA 1
ATOM 1446 C C . CYS A 1 189 ? 18.125 2.23 -5.973 1 63.88 189 CYS A C 1
ATOM 1448 O O . CYS A 1 189 ? 17.953 3.324 -5.43 1 63.88 189 CYS A O 1
ATOM 1450 N N . VAL A 1 190 ? 19.25 1.665 -5.816 1 59.41 190 VAL A N 1
ATOM 1451 C CA . VAL A 1 190 ? 20.297 2.082 -4.898 1 59.41 190 VAL A CA 1
ATOM 1452 C C . VAL A 1 190 ? 20.875 3.422 -5.348 1 59.41 190 VAL A C 1
ATOM 1454 O O . VAL A 1 190 ? 21.172 4.293 -4.52 1 59.41 190 VAL A O 1
ATOM 1457 N N . GLU A 1 191 ? 20.844 3.582 -6.496 1 69 191 GLU A N 1
ATOM 1458 C CA . GLU A 1 191 ? 21.516 4.793 -6.969 1 69 191 GLU A CA 1
ATOM 1459 C C . GLU A 1 191 ? 20.5 5.922 -7.18 1 69 191 GLU A C 1
ATOM 1461 O O . GLU A 1 191 ? 20.844 7.098 -7.004 1 69 191 GLU A O 1
ATOM 1466 N N . SER A 1 192 ? 19.312 5.551 -7.316 1 83 192 SER A N 1
ATOM 1467 C CA . SER A 1 192 ? 18.344 6.574 -7.707 1 83 192 SER A CA 1
ATOM 1468 C C . SER A 1 192 ? 17.391 6.891 -6.57 1 83 192 SER A C 1
ATOM 1470 O O . SER A 1 192 ? 16.719 7.934 -6.578 1 83 192 SER A O 1
ATOM 1472 N N . GLY A 1 193 ? 17.312 6 -5.633 1 92.44 193 GLY A N 1
ATOM 1473 C CA . GLY A 1 193 ? 16.453 6.207 -4.477 1 92.44 193 GLY A CA 1
ATOM 1474 C C . GLY A 1 193 ? 15.031 5.734 -4.699 1 92.44 193 GLY A C 1
ATOM 1475 O O . GLY A 1 193 ? 14.688 5.273 -5.793 1 92.44 193 GLY A O 1
ATOM 1476 N N . ILE A 1 194 ? 14.25 5.762 -3.645 1 95.81 194 ILE A N 1
ATOM 1477 C CA . ILE A 1 194 ? 12.875 5.289 -3.709 1 95.81 194 ILE A CA 1
ATOM 1478 C C . ILE A 1 194 ? 12.07 5.875 -2.545 1 95.81 194 ILE A C 1
ATOM 1480 O O . ILE A 1 194 ? 12.531 5.867 -1.401 1 95.81 194 ILE A O 1
ATOM 1484 N N . LEU A 1 195 ? 10.969 6.414 -2.881 1 97.56 195 LEU A N 1
ATOM 1485 C CA . LEU A 1 195 ? 10.055 6.906 -1.853 1 97.56 195 LEU A CA 1
ATOM 1486 C C . LEU A 1 195 ? 9.242 5.762 -1.256 1 97.56 195 LEU A C 1
ATOM 1488 O O . LEU A 1 195 ? 8.625 4.984 -1.989 1 97.56 195 LEU A O 1
ATOM 1492 N N . ALA A 1 196 ? 9.133 5.676 -0.027 1 97.81 196 ALA A N 1
ATOM 1493 C CA . ALA A 1 196 ? 8.594 4.535 0.708 1 97.81 196 ALA A CA 1
ATOM 1494 C C . ALA A 1 196 ? 7.18 4.195 0.236 1 97.81 196 ALA A C 1
ATOM 1496 O O . ALA A 1 196 ? 6.906 3.059 -0.153 1 97.81 196 ALA A O 1
ATOM 1497 N N . PRO A 1 197 ? 6.266 5.152 0.205 1 98.69 197 PRO A N 1
ATOM 1498 C CA . PRO A 1 197 ? 4.895 4.762 -0.134 1 98.69 197 PRO A CA 1
ATOM 1499 C C . PRO A 1 197 ? 4.73 4.41 -1.609 1 98.69 197 PRO A C 1
ATOM 1501 O O . PRO A 1 197 ? 3.717 3.816 -1.997 1 98.69 197 PRO A O 1
ATOM 1504 N N . VAL A 1 198 ? 5.676 4.781 -2.461 1 98.44 198 VAL A N 1
ATOM 1505 C CA . VAL A 1 198 ? 5.594 4.406 -3.869 1 98.44 198 VAL A CA 1
ATOM 1506 C C . VAL A 1 198 ? 5.805 2.902 -4.016 1 98.44 198 VAL A C 1
ATOM 1508 O O . VAL A 1 198 ? 5.043 2.229 -4.715 1 98.44 198 VAL A O 1
ATOM 1511 N N . VAL A 1 199 ? 6.793 2.416 -3.314 1 97.94 199 VAL A N 1
ATOM 1512 C CA . VAL A 1 199 ? 7.031 0.979 -3.389 1 97.94 199 VAL A CA 1
ATOM 1513 C C . VAL A 1 199 ? 5.867 0.229 -2.744 1 97.94 199 VAL A C 1
ATOM 1515 O O . VAL A 1 199 ? 5.48 -0.847 -3.207 1 97.94 199 VAL A O 1
ATOM 1518 N N . GLY A 1 200 ? 5.27 0.762 -1.65 1 98.62 200 GLY A N 1
ATOM 1519 C CA . GLY A 1 200 ? 4.059 0.208 -1.062 1 98.62 200 GLY A CA 1
ATOM 1520 C C . GLY A 1 200 ? 2.9 0.134 -2.039 1 98.62 200 GLY A C 1
ATOM 1521 O O . GLY A 1 200 ? 2.262 -0.912 -2.174 1 98.62 200 GLY A O 1
ATOM 1522 N N . MET A 1 201 ? 2.662 1.228 -2.744 1 98.69 201 MET A N 1
ATOM 1523 C CA . MET A 1 201 ? 1.593 1.313 -3.734 1 98.69 201 MET A CA 1
ATOM 1524 C C . MET A 1 201 ? 1.783 0.273 -4.832 1 98.69 201 MET A C 1
ATOM 1526 O O . MET A 1 201 ? 0.843 -0.44 -5.188 1 98.69 201 MET A O 1
ATOM 1530 N N . MET A 1 202 ? 2.99 0.176 -5.324 1 98.62 202 MET A N 1
ATOM 1531 C CA . MET A 1 202 ? 3.268 -0.76 -6.41 1 98.62 202 MET A CA 1
ATOM 1532 C C . MET A 1 202 ? 3.096 -2.201 -5.945 1 98.62 202 MET A C 1
ATOM 1534 O O . MET A 1 202 ? 2.609 -3.049 -6.695 1 98.62 202 MET A O 1
ATOM 1538 N N . GLY A 1 203 ? 3.525 -2.498 -4.719 1 98.81 203 GLY A N 1
ATOM 1539 C CA . GLY A 1 203 ? 3.293 -3.82 -4.16 1 98.81 203 GLY A CA 1
ATOM 1540 C C . GLY A 1 203 ? 1.82 -4.152 -4.008 1 98.81 203 GLY A C 1
ATOM 1541 O O . GLY A 1 203 ? 1.404 -5.285 -4.258 1 98.81 203 GLY A O 1
ATOM 1542 N N . CYS A 1 204 ? 1.054 -3.184 -3.59 1 98.88 204 CYS A N 1
ATOM 1543 C CA . CYS A 1 204 ? -0.388 -3.385 -3.492 1 98.88 204 CYS A CA 1
ATOM 1544 C C . CYS A 1 204 ? -0.995 -3.654 -4.863 1 98.88 204 CYS A C 1
ATOM 1546 O O . CYS A 1 204 ? -1.895 -4.484 -4.996 1 98.88 204 CYS A O 1
ATOM 1548 N N . LEU A 1 205 ? -0.522 -2.928 -5.867 1 98.81 205 LEU A N 1
ATOM 1549 C CA . LEU A 1 205 ? -0.977 -3.17 -7.234 1 98.81 205 LEU A CA 1
ATOM 1550 C C . LEU A 1 205 ? -0.674 -4.602 -7.66 1 98.81 205 LEU A C 1
ATOM 1552 O O . LEU A 1 205 ? -1.51 -5.258 -8.289 1 98.81 205 LEU A O 1
ATOM 1556 N N . GLN A 1 206 ? 0.514 -5.09 -7.289 1 98.88 206 GLN A N 1
ATOM 1557 C CA . GLN A 1 206 ? 0.857 -6.477 -7.578 1 98.88 206 GLN A CA 1
ATOM 1558 C C . GLN A 1 206 ? -0.129 -7.438 -6.922 1 98.88 206 GLN A C 1
ATOM 1560 O O . GLN A 1 206 ? -0.565 -8.414 -7.539 1 98.88 206 GLN A O 1
ATOM 1565 N N . ALA A 1 207 ? -0.462 -7.16 -5.684 1 98.94 207 ALA A N 1
ATOM 1566 C CA . ALA A 1 207 ? -1.39 -8.023 -4.949 1 98.94 207 ALA A CA 1
ATOM 1567 C C . ALA A 1 207 ? -2.77 -8.016 -5.602 1 98.94 207 ALA A C 1
ATOM 1569 O O . ALA A 1 207 ? -3.42 -9.062 -5.699 1 98.94 207 ALA A O 1
ATOM 1570 N N . VAL A 1 208 ? -3.234 -6.852 -6.047 1 98.88 208 VAL A N 1
ATOM 1571 C CA . VAL A 1 208 ? -4.52 -6.754 -6.73 1 98.88 208 VAL A CA 1
ATOM 1572 C C . VAL A 1 208 ? -4.508 -7.625 -7.984 1 98.88 208 VAL A C 1
ATOM 1574 O O . VAL A 1 208 ? -5.43 -8.414 -8.211 1 98.88 208 VAL A O 1
ATOM 1577 N N . GLU A 1 209 ? -3.486 -7.488 -8.805 1 98.88 209 GLU A N 1
ATOM 1578 C CA . GLU A 1 209 ? -3.379 -8.258 -10.039 1 98.88 209 GLU A CA 1
ATOM 1579 C C . GLU A 1 209 ? -3.322 -9.758 -9.75 1 98.88 209 GLU A C 1
ATOM 1581 O O . GLU A 1 209 ? -3.949 -10.555 -10.453 1 98.88 209 GLU A O 1
ATOM 1586 N N . ALA A 1 210 ? -2.541 -10.125 -8.734 1 98.94 210 ALA A N 1
ATOM 1587 C CA . ALA A 1 210 ? -2.445 -11.531 -8.359 1 98.94 210 ALA A CA 1
ATOM 1588 C C . ALA A 1 210 ? -3.814 -12.094 -7.996 1 98.94 210 ALA A C 1
ATOM 1590 O O . ALA A 1 210 ? -4.18 -13.188 -8.445 1 98.94 210 ALA A O 1
ATOM 1591 N N . ILE A 1 211 ? -4.57 -11.383 -7.227 1 98.88 211 ILE A N 1
ATOM 1592 C CA . ILE A 1 211 ? -5.879 -11.844 -6.773 1 98.88 211 ILE A CA 1
ATOM 1593 C C . ILE A 1 211 ? -6.828 -11.945 -7.965 1 98.88 211 ILE A C 1
ATOM 1595 O O . ILE A 1 211 ? -7.605 -12.906 -8.062 1 98.88 211 ILE A O 1
ATOM 1599 N N . LYS A 1 212 ? -6.773 -10.961 -8.867 1 98.62 212 LYS A N 1
ATOM 1600 C CA . LYS A 1 212 ? -7.609 -11.039 -10.062 1 98.62 212 LYS A CA 1
ATOM 1601 C C . LYS A 1 212 ? -7.289 -12.297 -10.867 1 98.62 212 LYS A C 1
ATOM 1603 O O . LYS A 1 212 ? -8.195 -13.008 -11.312 1 98.62 212 LYS A O 1
ATOM 1608 N N . VAL A 1 213 ? -6.031 -12.57 -11.039 1 98.56 213 VAL A N 1
ATOM 1609 C CA . VAL A 1 213 ? -5.598 -13.734 -11.812 1 98.56 213 VAL A CA 1
ATOM 1610 C C . VAL A 1 213 ? -6.055 -15.016 -11.125 1 98.56 213 VAL A C 1
ATOM 1612 O O . VAL A 1 213 ? -6.625 -15.898 -11.766 1 98.56 213 VAL A O 1
ATOM 1615 N N . ILE A 1 214 ? -5.887 -15.141 -9.836 1 98.62 214 ILE A N 1
ATOM 1616 C CA . ILE A 1 214 ? -6.172 -16.344 -9.062 1 98.62 214 ILE A CA 1
ATOM 1617 C C . ILE A 1 214 ? -7.68 -16.594 -9.016 1 98.62 214 ILE A C 1
ATOM 1619 O O . ILE A 1 214 ? -8.141 -17.719 -9.203 1 98.62 214 ILE A O 1
ATOM 1623 N N . SER A 1 215 ? -8.445 -15.508 -8.797 1 98.12 215 SER A N 1
ATOM 1624 C CA . SER A 1 215 ? -9.883 -15.641 -8.57 1 98.12 215 SER A CA 1
ATOM 1625 C C . SER A 1 215 ? -10.656 -15.562 -9.883 1 98.12 215 SER A C 1
ATOM 1627 O O . SER A 1 215 ? -11.844 -15.898 -9.922 1 98.12 215 SER A O 1
ATOM 1629 N N . GLY A 1 216 ? -9.992 -15.102 -10.898 1 97.31 216 GLY A N 1
ATOM 1630 C CA . GLY A 1 216 ? -10.641 -15.016 -12.195 1 97.31 216 GLY A CA 1
ATOM 1631 C C . GLY A 1 216 ? -11.617 -13.859 -12.297 1 97.31 216 GLY A C 1
ATOM 1632 O O . GLY A 1 216 ? -12.672 -13.977 -12.93 1 97.31 216 GLY A O 1
ATOM 1633 N N . ILE A 1 217 ? -11.305 -12.773 -11.594 1 96.94 217 ILE A N 1
ATOM 1634 C CA . ILE A 1 217 ? -12.211 -11.625 -11.633 1 96.94 217 ILE A CA 1
ATOM 1635 C C . ILE A 1 217 ? -11.531 -10.461 -12.352 1 96.94 217 ILE A C 1
ATOM 1637 O O . ILE A 1 217 ? -10.305 -10.406 -12.438 1 96.94 217 ILE A O 1
ATOM 1641 N N . GLY A 1 218 ? -12.328 -9.555 -12.906 1 97.19 218 GLY A N 1
ATOM 1642 C CA . GLY A 1 218 ? -11.812 -8.328 -13.508 1 97.19 218 GLY A CA 1
ATOM 1643 C C . GLY A 1 218 ? -11.016 -8.578 -14.773 1 97.19 218 GLY A C 1
ATOM 1644 O O . GLY A 1 218 ? -11.211 -9.586 -15.453 1 97.19 218 GLY A O 1
ATOM 1645 N N . LYS A 1 219 ? -10.242 -7.539 -15.078 1 97.69 219 LYS A N 1
ATOM 1646 C CA . LYS A 1 219 ? -9.383 -7.566 -16.266 1 97.69 219 LYS A CA 1
ATOM 1647 C C . LYS A 1 219 ? -7.918 -7.359 -15.883 1 97.69 219 LYS A C 1
ATOM 1649 O O . LYS A 1 219 ? -7.422 -6.23 -15.891 1 97.69 219 LYS A O 1
ATOM 1654 N N . PRO A 1 220 ? -7.203 -8.477 -15.625 1 97.75 220 PRO A N 1
ATOM 1655 C CA . PRO A 1 220 ? -5.781 -8.336 -15.305 1 97.75 220 PRO A CA 1
ATOM 1656 C C . PRO A 1 220 ? -4.996 -7.609 -16.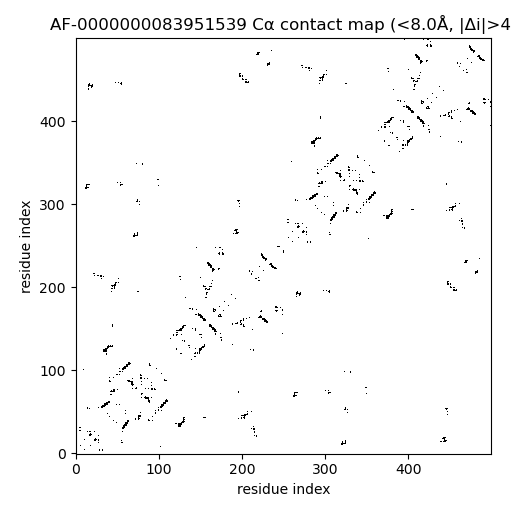391 1 97.75 220 PRO A C 1
ATOM 1658 O O . PRO A 1 220 ? -5.473 -7.496 -17.531 1 97.75 220 PRO A O 1
ATOM 1661 N N . LEU A 1 221 ? -3.889 -7.109 -16.141 1 97.94 221 LEU A N 1
ATOM 1662 C CA . LEU A 1 221 ? -3.061 -6.32 -17.047 1 97.94 221 LEU A CA 1
ATOM 1663 C C . LEU A 1 221 ? -2.381 -7.211 -18.078 1 97.94 221 LEU A C 1
ATOM 1665 O O . LEU A 1 221 ? -1.227 -6.98 -18.438 1 97.94 221 LEU A O 1
ATOM 1669 N N . TYR A 1 222 ? -3.012 -8.289 -18.516 1 96.62 222 TYR A N 1
ATOM 1670 C CA . TYR A 1 222 ? -2.457 -9.148 -19.562 1 96.62 222 TYR A CA 1
ATOM 1671 C C . TYR A 1 222 ? -2.188 -8.344 -20.828 1 96.62 222 TYR A C 1
ATOM 1673 O O . TYR A 1 222 ? -3.104 -7.758 -21.406 1 96.62 222 TYR A O 1
ATOM 1681 N N . GLY A 1 223 ? -0.92 -8.344 -21.266 1 92.88 223 GLY A N 1
ATOM 1682 C CA . GLY A 1 223 ? -0.562 -7.656 -22.484 1 92.88 223 GLY A CA 1
ATOM 1683 C C . GLY A 1 223 ? -0.603 -6.145 -22.359 1 92.88 223 GLY A C 1
ATOM 1684 O O . GLY A 1 223 ? -0.546 -5.43 -23.375 1 92.88 223 GLY A O 1
ATOM 1685 N N . ARG A 1 224 ? -0.745 -5.633 -21.172 1 95.81 224 ARG A N 1
ATOM 1686 C CA . ARG A 1 224 ? -0.817 -4.203 -20.875 1 95.81 224 ARG A CA 1
ATOM 1687 C C . ARG A 1 224 ? 0.221 -3.807 -19.844 1 95.81 224 ARG A C 1
ATOM 1689 O O . ARG A 1 224 ? 0.583 -4.609 -18.984 1 95.81 224 ARG A O 1
ATOM 1696 N N . LEU A 1 225 ? 0.69 -2.619 -20 1 96.44 225 LEU A N 1
ATOM 1697 C CA . LEU A 1 225 ? 1.656 -2.029 -19.078 1 96.44 225 LEU A CA 1
ATOM 1698 C C . LEU A 1 225 ? 1.076 -0.791 -18.406 1 96.44 225 LEU A C 1
ATOM 1700 O O . LEU A 1 225 ? 0.57 0.11 -19.078 1 96.44 225 LEU A O 1
ATOM 1704 N N . LEU A 1 226 ? 1.073 -0.811 -17.094 1 98.25 226 LEU A N 1
ATOM 1705 C CA . LEU A 1 226 ? 0.691 0.376 -16.344 1 98.25 226 LEU A CA 1
ATOM 1706 C C . LEU A 1 226 ? 1.922 1.102 -15.812 1 98.25 226 LEU A C 1
ATOM 1708 O O . LEU A 1 226 ? 2.748 0.503 -15.117 1 98.25 226 LEU A O 1
ATOM 1712 N N . MET A 1 227 ? 2.082 2.361 -16.141 1 97.56 227 MET A N 1
ATOM 1713 C CA . MET A 1 227 ? 3.17 3.217 -15.672 1 97.56 227 MET A CA 1
ATOM 1714 C C . MET A 1 227 ? 2.65 4.285 -14.711 1 97.56 227 MET A C 1
ATOM 1716 O O . MET A 1 227 ? 1.591 4.871 -14.945 1 97.56 227 MET A O 1
ATOM 1720 N N . VAL A 1 228 ? 3.412 4.457 -13.68 1 97.94 228 VAL A N 1
ATOM 1721 C CA . VAL A 1 228 ? 2.996 5.391 -12.641 1 97.94 228 VAL A CA 1
ATOM 1722 C C . VAL A 1 228 ? 4.051 6.48 -12.469 1 97.94 228 VAL A C 1
ATOM 1724 O O . VAL A 1 228 ? 5.242 6.191 -12.344 1 97.94 228 VAL A O 1
ATOM 1727 N N . ASP A 1 229 ? 3.678 7.707 -12.469 1 98.12 229 ASP A N 1
ATOM 1728 C CA . ASP A 1 229 ? 4.461 8.859 -12.047 1 98.12 229 ASP A CA 1
ATOM 1729 C C . ASP A 1 229 ? 3.846 9.523 -10.812 1 98.12 229 ASP A C 1
ATOM 1731 O O . ASP A 1 229 ? 2.908 10.312 -10.93 1 98.12 229 ASP A O 1
ATOM 1735 N N . SER A 1 230 ? 4.418 9.258 -9.695 1 97.94 230 SER A N 1
ATOM 1736 C CA . SER A 1 230 ? 3.83 9.719 -8.438 1 97.94 230 SER A CA 1
ATOM 1737 C C . SER A 1 230 ? 4.184 11.172 -8.156 1 97.94 230 SER A C 1
ATOM 1739 O O . SER A 1 230 ? 3.611 11.797 -7.258 1 97.94 230 SER A O 1
ATOM 1741 N N . MET A 1 231 ? 5.172 11.75 -8.914 1 97.81 231 MET A N 1
ATOM 1742 C CA . MET A 1 231 ? 5.449 13.18 -8.789 1 97.81 231 MET A CA 1
ATOM 1743 C C . MET A 1 231 ? 4.234 14.008 -9.195 1 97.81 231 MET A C 1
ATOM 1745 O O . MET A 1 231 ? 3.932 15.016 -8.562 1 97.81 231 MET A O 1
ATOM 1749 N N . THR A 1 232 ? 3.57 13.492 -10.227 1 97.62 232 THR A N 1
ATOM 1750 C CA . THR A 1 232 ? 2.42 14.227 -10.742 1 97.62 232 THR A CA 1
ATOM 1751 C C . THR A 1 232 ? 1.133 13.43 -10.531 1 97.62 232 THR A C 1
ATOM 1753 O O . THR A 1 232 ? 0.047 13.891 -10.891 1 97.62 232 THR A O 1
ATOM 1756 N N . MET A 1 233 ? 1.273 12.242 -9.961 1 97.81 233 MET A N 1
ATOM 1757 C CA . MET A 1 233 ? 0.167 11.312 -9.75 1 97.81 233 MET A CA 1
ATOM 1758 C C . MET A 1 233 ? -0.549 11.008 -11.062 1 97.81 233 MET A C 1
ATOM 1760 O O . MET A 1 233 ? -1.772 11.125 -11.148 1 97.81 233 MET A O 1
ATOM 1764 N N . GLU A 1 234 ? 0.218 10.633 -12 1 97.31 234 GLU A N 1
ATOM 1765 C CA . GLU A 1 234 ? -0.285 10.25 -13.32 1 97.31 234 GLU A CA 1
ATOM 1766 C C . GLU A 1 234 ? -0.088 8.758 -13.57 1 97.31 234 GLU A C 1
ATOM 1768 O O . GLU A 1 234 ? 0.956 8.195 -13.227 1 97.31 234 GLU A O 1
ATOM 1773 N N . PHE A 1 235 ? -1.088 8.156 -14.125 1 97.69 235 PHE A N 1
ATOM 1774 C CA . PHE A 1 235 ? -1.097 6.754 -14.516 1 97.69 235 PHE A CA 1
ATOM 1775 C C . PHE A 1 235 ? -1.344 6.609 -16.016 1 97.69 235 PHE A C 1
ATOM 1777 O O . PHE A 1 235 ? -2.283 7.199 -16.547 1 97.69 235 PHE A O 1
ATOM 1784 N N . ARG A 1 236 ? -0.508 5.867 -16.656 1 96.88 236 ARG A N 1
ATOM 1785 C CA . ARG A 1 236 ? -0.625 5.652 -18.094 1 96.88 236 ARG A CA 1
ATOM 1786 C C . ARG A 1 236 ? -0.588 4.164 -18.438 1 96.88 236 ARG A C 1
ATOM 1788 O O . ARG A 1 236 ? 0.229 3.418 -17.891 1 96.88 236 ARG A O 1
ATOM 1795 N N . GLU A 1 237 ? -1.476 3.816 -19.203 1 96.75 237 GLU A N 1
ATOM 1796 C CA . GLU A 1 237 ? -1.519 2.441 -19.688 1 96.75 237 GLU A CA 1
ATOM 1797 C C . GLU A 1 237 ? -1.059 2.352 -21.141 1 96.75 237 GLU A C 1
ATOM 1799 O O . GLU A 1 237 ? -1.374 3.225 -21.953 1 96.75 237 GLU A O 1
ATOM 1804 N N . MET A 1 238 ? -0.328 1.349 -21.438 1 95.19 238 MET A N 1
ATOM 1805 C CA . MET A 1 238 ? 0.081 1.077 -22.812 1 95.19 238 MET A CA 1
ATOM 1806 C C . MET A 1 238 ? -0.043 -0.408 -23.125 1 95.19 238 MET A C 1
ATOM 1808 O O . MET A 1 238 ? 0.119 -1.255 -22.25 1 95.19 238 MET A O 1
ATOM 1812 N N . LYS A 1 239 ? -0.365 -0.675 -24.375 1 94.88 239 LYS A N 1
ATOM 1813 C CA . LYS A 1 239 ? -0.336 -2.061 -24.828 1 94.88 239 LYS A CA 1
ATOM 1814 C C . LYS A 1 239 ? 1.098 -2.533 -25.062 1 94.88 239 LYS A C 1
ATOM 1816 O O . LYS A 1 239 ? 1.928 -1.787 -25.578 1 94.88 239 LYS A O 1
ATOM 1821 N N . LEU A 1 240 ? 1.369 -3.68 -24.625 1 93.88 240 LEU A N 1
ATOM 1822 C CA . LEU A 1 240 ? 2.68 -4.285 -24.828 1 93.88 240 LEU A CA 1
ATOM 1823 C C . LEU A 1 240 ? 2.656 -5.223 -26.031 1 93.88 240 LEU A C 1
ATOM 1825 O O . LEU A 1 240 ? 1.965 -6.246 -26.016 1 93.88 240 LEU A O 1
ATOM 1829 N N . PRO A 1 241 ? 3.426 -4.906 -27.047 1 91.69 241 PRO A N 1
ATOM 1830 C CA . PRO A 1 241 ? 3.441 -5.785 -28.219 1 91.69 241 PRO A CA 1
ATOM 1831 C C . PRO A 1 241 ? 4.34 -7.004 -28.031 1 91.69 241 PRO A C 1
ATOM 1833 O O . PRO A 1 241 ? 5.344 -6.934 -27.328 1 91.69 241 PRO A O 1
ATOM 1836 N N . GLN A 1 242 ? 3.889 -8.039 -28.656 1 92.75 242 GLN A N 1
ATOM 1837 C CA . GLN A 1 242 ? 4.793 -9.172 -28.781 1 92.75 242 GLN A CA 1
ATOM 1838 C C . GLN A 1 242 ? 5.848 -8.922 -29.859 1 92.75 242 GLN A C 1
ATOM 1840 O O . GLN A 1 242 ? 5.523 -8.508 -30.969 1 92.75 242 GLN A O 1
ATOM 1845 N N . ILE A 1 243 ? 7.102 -9.117 -29.516 1 91.06 243 ILE A N 1
ATOM 1846 C CA . ILE A 1 243 ? 8.164 -8.93 -30.5 1 91.06 243 ILE A CA 1
ATOM 1847 C C . ILE A 1 243 ? 8.227 -10.141 -31.438 1 91.06 243 ILE A C 1
ATOM 1849 O O . ILE A 1 243 ? 8.242 -11.281 -30.969 1 91.06 243 ILE A O 1
ATOM 1853 N N . PRO A 1 244 ? 8.414 -9.734 -32.75 1 89.38 244 PRO A N 1
ATOM 1854 C CA . PRO A 1 244 ? 8.562 -10.852 -33.688 1 89.38 244 PRO A CA 1
ATOM 1855 C C . PRO A 1 244 ? 9.82 -11.68 -33.406 1 89.38 244 PRO A C 1
ATOM 1857 O O . PRO A 1 244 ? 10.883 -11.117 -33.125 1 89.38 244 PRO A O 1
ATOM 1860 N N . ASN A 1 245 ? 9.797 -12.961 -33.375 1 92 245 ASN A N 1
ATOM 1861 C CA . ASN A 1 245 ? 10.906 -13.891 -33.188 1 92 245 ASN A CA 1
ATOM 1862 C C . ASN A 1 245 ? 11.484 -13.789 -31.766 1 92 245 ASN A C 1
ATOM 1864 O O . ASN A 1 245 ? 12.695 -13.922 -31.578 1 92 245 ASN A O 1
ATOM 1868 N N . CYS A 1 246 ? 10.703 -13.32 -30.859 1 94.81 246 CYS A N 1
ATOM 1869 C CA . CYS A 1 246 ? 11.156 -13.328 -29.469 1 94.81 246 CYS A CA 1
ATOM 1870 C C . CYS A 1 246 ? 11.789 -14.672 -29.125 1 94.81 246 CYS A C 1
ATOM 1872 O O . CYS A 1 246 ? 11.211 -15.727 -29.391 1 94.81 246 CYS A O 1
ATOM 1874 N N . PRO A 1 247 ? 12.922 -14.617 -28.531 1 95.31 247 PRO A N 1
ATOM 1875 C CA . PRO A 1 247 ? 13.609 -15.875 -28.219 1 95.31 247 PRO A CA 1
ATOM 1876 C C . PRO A 1 247 ? 12.875 -16.719 -27.172 1 95.31 247 PRO A C 1
ATOM 1878 O O . PRO A 1 247 ? 13.219 -17.875 -26.969 1 95.31 247 PRO A O 1
ATOM 1881 N N . VAL A 1 248 ? 11.852 -16.141 -26.516 1 95.62 248 VAL A N 1
ATOM 1882 C CA . VAL A 1 248 ? 11.133 -16.875 -25.484 1 95.62 248 VAL A CA 1
ATOM 1883 C C . VAL A 1 248 ? 9.75 -17.281 -25.984 1 95.62 248 VAL A C 1
ATOM 1885 O O . VAL A 1 248 ? 9.422 -18.453 -26.047 1 95.62 248 VAL A O 1
ATOM 1888 N N . CYS A 1 249 ? 8.992 -16.344 -26.516 1 93.94 249 CYS A N 1
ATOM 1889 C CA . CYS A 1 249 ? 7.59 -16.641 -26.781 1 93.94 249 CYS A CA 1
ATOM 1890 C C . CYS A 1 249 ? 7.309 -16.656 -28.281 1 93.94 249 CYS A C 1
ATOM 1892 O O . CYS A 1 249 ? 6.164 -16.844 -28.688 1 93.94 249 CYS A O 1
ATOM 1894 N N . GLY A 1 250 ? 8.336 -16.25 -29.078 1 87.12 250 GLY A N 1
ATOM 1895 C CA . GLY A 1 250 ? 8.133 -16.234 -30.516 1 87.12 250 GLY A CA 1
ATOM 1896 C C . GLY A 1 250 ? 8.203 -17.625 -31.141 1 87.12 250 GLY A C 1
ATOM 1897 O O . GLY A 1 250 ? 8.734 -18.562 -30.531 1 87.12 250 GLY A O 1
ATOM 1898 N N . MET B 1 1 ? 25.797 21.391 21.172 1 36.88 1 MET B N 1
ATOM 1899 C CA . MET B 1 1 ? 25.297 20.062 20.875 1 36.88 1 MET B CA 1
ATOM 1900 C C . MET B 1 1 ? 24.719 19.984 19.469 1 36.88 1 MET B C 1
ATOM 1902 O O . MET B 1 1 ? 23.875 20.812 19.109 1 36.88 1 MET B O 1
ATOM 1906 N N . SER B 1 2 ? 25.203 19.5 18.406 1 43.72 2 SER B N 1
ATOM 1907 C CA . SER B 1 2 ? 24.984 19.875 17.016 1 43.72 2 SER B CA 1
ATOM 1908 C C . SER B 1 2 ? 23.531 19.734 16.609 1 43.72 2 SER B C 1
ATOM 1910 O O . SER B 1 2 ? 22.875 18.75 16.953 1 43.72 2 SER B O 1
ATOM 1912 N N . ASP B 1 3 ? 22.672 20.844 16.516 1 59.78 3 ASP B N 1
ATOM 1913 C CA . ASP B 1 3 ? 21.312 21.281 16.203 1 59.78 3 ASP B CA 1
ATOM 1914 C C . ASP B 1 3 ? 20.781 20.594 14.945 1 59.78 3 ASP B C 1
ATOM 1916 O O . ASP B 1 3 ? 20.016 21.188 14.18 1 59.78 3 ASP B O 1
ATOM 1920 N N . GLU B 1 4 ? 21.344 19.359 14.625 1 85.25 4 GLU B N 1
ATOM 1921 C CA . GLU B 1 4 ? 20.953 18.75 13.359 1 85.25 4 GLU B CA 1
ATOM 1922 C C . GLU B 1 4 ? 19.562 18.141 13.438 1 85.25 4 GLU B C 1
ATOM 1924 O O . GLU B 1 4 ? 19.234 17.453 14.406 1 85.25 4 GLU B O 1
ATOM 1929 N N . ILE B 1 5 ? 18.75 18.469 12.602 1 93.56 5 ILE B N 1
ATOM 1930 C CA . ILE B 1 5 ? 17.359 18.016 12.508 1 93.56 5 ILE B CA 1
ATOM 1931 C C . ILE B 1 5 ? 17.328 16.5 12.391 1 93.56 5 ILE B C 1
ATOM 1933 O O . ILE B 1 5 ? 16.516 15.836 13.055 1 93.56 5 ILE B O 1
ATOM 1937 N N . LEU B 1 6 ? 18.266 15.906 11.703 1 96.88 6 LEU B N 1
ATOM 1938 C CA . LEU B 1 6 ? 18.375 14.461 11.547 1 96.88 6 LEU B CA 1
ATOM 1939 C C . LEU B 1 6 ? 19.656 13.945 12.188 1 96.88 6 LEU B C 1
ATOM 1941 O O . LEU B 1 6 ? 20.734 14.492 11.945 1 96.88 6 LEU B O 1
ATOM 1945 N N . THR B 1 7 ? 19.594 12.945 12.969 1 96.12 7 THR B N 1
ATOM 1946 C CA . THR B 1 7 ? 20.766 12.273 13.516 1 96.12 7 THR B CA 1
ATOM 1947 C C . THR B 1 7 ? 21.453 11.445 12.438 1 96.12 7 THR B C 1
ATOM 1949 O O . THR B 1 7 ? 20.906 11.211 11.367 1 96.12 7 THR B O 1
ATOM 1952 N N . ASP B 1 8 ? 22.609 10.93 12.766 1 95 8 ASP B N 1
ATOM 1953 C CA . ASP B 1 8 ? 23.344 10.062 11.844 1 95 8 ASP B CA 1
ATOM 1954 C C . ASP B 1 8 ? 22.562 8.773 11.57 1 95 8 ASP B C 1
ATOM 1956 O O . ASP B 1 8 ? 22.547 8.289 10.438 1 95 8 ASP B O 1
ATOM 1960 N N . ALA B 1 9 ? 22.047 8.305 12.602 1 94.69 9 ALA B N 1
ATOM 1961 C CA . ALA B 1 9 ? 21.25 7.082 12.461 1 94.69 9 ALA B CA 1
ATOM 1962 C C . ALA B 1 9 ? 20.078 7.305 11.531 1 94.69 9 ALA B C 1
ATOM 1964 O O . ALA B 1 9 ? 19.75 6.434 10.719 1 94.69 9 ALA B O 1
ATOM 1965 N N . GLU B 1 10 ? 19.438 8.43 11.656 1 97.12 10 GLU B N 1
ATOM 1966 C CA . GLU B 1 10 ? 18.312 8.758 10.789 1 97.12 10 GLU B CA 1
ATOM 1967 C C . GLU B 1 10 ? 18.766 8.977 9.352 1 97.12 10 GLU B C 1
ATOM 1969 O O . GLU B 1 10 ? 18.078 8.578 8.406 1 97.12 10 GLU B O 1
ATOM 1974 N N . MET B 1 11 ? 19.906 9.633 9.195 1 96.62 11 MET B N 1
ATOM 1975 C CA . MET B 1 11 ? 20.453 9.844 7.863 1 96.62 11 MET B CA 1
ATOM 1976 C C . MET B 1 11 ? 20.703 8.508 7.16 1 96.62 11 MET B C 1
ATOM 1978 O O . MET B 1 11 ? 20.422 8.375 5.965 1 96.62 11 MET B O 1
ATOM 1982 N N . LEU B 1 12 ? 21.188 7.605 7.895 1 96.12 12 LEU B N 1
ATOM 1983 C CA . LEU B 1 12 ? 21.438 6.277 7.344 1 96.12 12 LEU B CA 1
ATOM 1984 C C . LEU B 1 12 ? 20.125 5.559 7.055 1 96.12 12 LEU B C 1
ATOM 1986 O O . LEU B 1 12 ? 19.969 4.949 5.996 1 96.12 12 LEU B O 1
ATOM 1990 N N . ARG B 1 13 ? 19.188 5.645 7.93 1 97.38 13 ARG B N 1
ATOM 1991 C CA . ARG B 1 13 ? 17.891 4.98 7.809 1 97.38 13 ARG B CA 1
ATOM 1992 C C . ARG B 1 13 ? 17.141 5.469 6.578 1 97.38 13 ARG B C 1
ATOM 1994 O O . ARG B 1 13 ? 16.516 4.676 5.871 1 97.38 13 ARG B O 1
ATOM 2001 N N . TYR B 1 14 ? 17.234 6.785 6.348 1 97.69 14 TYR B N 1
ATOM 2002 C CA . TYR B 1 14 ? 16.422 7.398 5.293 1 97.69 14 TYR B CA 1
ATOM 2003 C C . TYR B 1 14 ? 17.266 7.641 4.043 1 97.69 14 TYR B C 1
ATOM 2005 O O . TYR B 1 14 ? 16.875 8.43 3.176 1 97.69 14 TYR B O 1
ATOM 2013 N N . SER B 1 15 ? 18.422 7.008 3.887 1 96.75 15 SER B N 1
ATOM 2014 C CA . SER B 1 15 ? 19.391 7.297 2.838 1 96.75 15 SER B CA 1
ATOM 2015 C C . SER B 1 15 ? 18.781 7.109 1.452 1 96.75 15 SER B C 1
ATOM 2017 O O . SER B 1 15 ? 19.062 7.887 0.538 1 96.75 15 SER B O 1
ATOM 2019 N N . ARG B 1 16 ? 17.922 6.074 1.309 1 95.19 16 ARG B N 1
ATOM 2020 C CA . ARG B 1 16 ? 17.344 5.801 -0.001 1 95.19 16 ARG B CA 1
ATOM 2021 C C . ARG B 1 16 ? 16.344 6.887 -0.391 1 95.19 16 ARG B C 1
ATOM 2023 O O . ARG B 1 16 ? 16.234 7.246 -1.566 1 95.19 16 ARG B O 1
ATOM 2030 N N . GLN B 1 17 ? 15.617 7.379 0.573 1 96.06 17 GLN B N 1
ATOM 2031 C CA . GLN B 1 17 ? 14.688 8.477 0.321 1 96.06 17 GLN B CA 1
ATOM 2032 C C . GLN B 1 17 ? 15.438 9.773 0.047 1 96.06 17 GLN B C 1
ATOM 2034 O O . GLN B 1 17 ? 15.062 10.539 -0.85 1 96.06 17 GLN B O 1
ATOM 2039 N N . ILE B 1 18 ? 16.469 10.023 0.788 1 96.31 18 ILE B N 1
ATOM 2040 C CA . ILE B 1 18 ? 17.266 11.242 0.693 1 96.31 18 ILE B CA 1
ATOM 2041 C C . ILE B 1 18 ? 17.984 11.281 -0.654 1 96.31 18 ILE B C 1
ATOM 2043 O O . ILE B 1 18 ? 18.234 12.359 -1.199 1 96.31 18 ILE B O 1
ATOM 2047 N N . SER B 1 19 ? 18.203 10.109 -1.272 1 95.62 19 SER B N 1
ATOM 2048 C CA . SER B 1 19 ? 18.922 10.016 -2.537 1 95.62 19 SER B CA 1
ATOM 2049 C C . SER B 1 19 ? 18.062 10.484 -3.703 1 95.62 19 SER B C 1
ATOM 2051 O O . SER B 1 19 ? 18.562 10.719 -4.801 1 95.62 19 SER B O 1
ATOM 2053 N N . ILE B 1 20 ? 16.75 10.586 -3.424 1 95.56 20 ILE B N 1
ATOM 2054 C CA . ILE B 1 20 ? 15.891 11.156 -4.445 1 95.56 20 ILE B CA 1
ATOM 2055 C C . ILE B 1 20 ? 16.156 12.656 -4.578 1 95.56 20 ILE B C 1
ATOM 2057 O O . ILE B 1 20 ? 16.016 13.406 -3.613 1 95.56 20 ILE B O 1
ATOM 2061 N N . LYS B 1 21 ? 16.516 13.07 -5.734 1 94.56 21 LYS B N 1
ATOM 2062 C CA . LYS B 1 21 ? 16.953 14.453 -5.957 1 94.56 21 LYS B CA 1
ATOM 2063 C C . LYS B 1 21 ? 15.891 15.438 -5.469 1 94.56 21 LYS B C 1
ATOM 2065 O O . LYS B 1 21 ? 16.219 16.422 -4.789 1 94.56 21 LYS B O 1
ATOM 2070 N N . ALA B 1 22 ? 14.625 15.188 -5.762 1 94.25 22 ALA B N 1
ATOM 2071 C CA . ALA B 1 22 ? 13.547 16.094 -5.406 1 94.25 22 ALA B CA 1
ATOM 2072 C C . ALA B 1 22 ? 13.344 16.141 -3.893 1 94.25 22 ALA B C 1
ATOM 2074 O O . ALA B 1 22 ? 12.961 17.172 -3.34 1 94.25 22 ALA B O 1
ATOM 2075 N N . MET B 1 23 ? 13.516 15.125 -3.188 1 95.44 23 MET B N 1
ATOM 2076 C CA . MET B 1 23 ? 13.32 15.008 -1.745 1 95.44 23 MET B CA 1
ATOM 2077 C C . MET B 1 23 ? 14.539 15.516 -0.985 1 95.44 23 MET B C 1
ATOM 2079 O O . MET B 1 23 ? 14.445 16.484 -0.239 1 95.44 23 MET B O 1
ATOM 2083 N N . ASP B 1 24 ? 15.703 14.938 -1.282 1 95.81 24 ASP B N 1
ATOM 2084 C CA . ASP B 1 24 ? 17 15.289 -0.716 1 95.81 24 ASP B CA 1
ATOM 2085 C C . ASP B 1 24 ? 16.906 15.477 0.796 1 95.81 24 ASP B C 1
ATOM 2087 O O . ASP B 1 24 ? 15.922 15.094 1.416 1 95.81 24 ASP B O 1
ATOM 2091 N N . ILE B 1 25 ? 17.938 15.953 1.388 1 96.81 25 ILE B N 1
ATOM 2092 C CA . ILE B 1 25 ? 18.031 16.125 2.834 1 96.81 25 ILE B CA 1
ATOM 2093 C C . ILE B 1 25 ? 16.984 17.125 3.307 1 96.81 25 ILE B C 1
ATOM 2095 O O . ILE B 1 25 ? 16.375 16.938 4.371 1 96.81 25 ILE B O 1
ATOM 2099 N N . GLU B 1 26 ? 16.75 18.109 2.541 1 97.5 26 GLU B N 1
ATOM 2100 C CA . GLU B 1 26 ? 15.781 19.141 2.898 1 97.5 26 GLU B CA 1
ATOM 2101 C C . GLU B 1 26 ? 14.375 18.562 3.035 1 97.5 26 GLU B C 1
ATOM 2103 O O . GLU B 1 26 ? 13.664 18.859 3.996 1 97.5 26 GLU B O 1
ATOM 2108 N N . GLY B 1 27 ? 13.984 17.766 2.051 1 98 27 GLY B N 1
ATOM 2109 C CA . GLY B 1 27 ? 12.68 17.125 2.125 1 98 27 GLY B CA 1
ATOM 2110 C C . GLY B 1 27 ? 12.531 16.203 3.326 1 98 27 GLY B C 1
ATOM 2111 O O . GLY B 1 27 ? 11.484 16.188 3.975 1 98 27 GLY B O 1
ATOM 2112 N N . GLN B 1 28 ? 13.594 15.492 3.613 1 98.31 28 GLN B N 1
ATOM 2113 C CA . GLN B 1 28 ? 13.57 14.586 4.758 1 98.31 28 GLN B CA 1
ATOM 2114 C C . GLN B 1 28 ? 13.445 15.359 6.066 1 98.31 28 GLN B C 1
ATOM 2116 O O . GLN B 1 28 ? 12.766 14.914 6.996 1 98.31 28 GLN B O 1
ATOM 2121 N N . GLU B 1 29 ? 14.109 16.469 6.129 1 98.5 29 GLU B N 1
ATOM 2122 C CA . GLU B 1 29 ? 14.023 17.312 7.32 1 98.5 29 GLU B CA 1
ATOM 2123 C C . GLU B 1 29 ? 12.617 17.875 7.504 1 98.5 29 GLU B C 1
ATOM 2125 O O . GLU B 1 29 ? 12.117 17.953 8.625 1 98.5 29 GLU B O 1
ATOM 2130 N N . LYS B 1 30 ? 11.992 18.281 6.387 1 98.56 30 LYS B N 1
ATOM 2131 C CA . LYS B 1 30 ? 10.609 18.734 6.457 1 98.56 30 LYS B CA 1
ATOM 2132 C C . LYS B 1 30 ? 9.688 17.641 6.984 1 98.56 30 LYS B C 1
ATOM 2134 O O . LYS B 1 30 ? 8.805 17.906 7.801 1 98.56 30 LYS B O 1
ATOM 2139 N N . LEU B 1 31 ? 9.898 16.453 6.566 1 98.38 31 LEU B N 1
ATOM 2140 C CA . LEU B 1 31 ? 9.109 15.312 7.047 1 98.38 31 LEU B CA 1
ATOM 2141 C C . LEU B 1 31 ? 9.297 15.125 8.547 1 98.38 31 LEU B C 1
ATOM 2143 O O . LEU B 1 31 ? 8.328 14.93 9.281 1 98.38 31 LEU B O 1
ATOM 2147 N N . LYS B 1 32 ? 10.516 15.18 8.93 1 98.56 32 LYS B N 1
ATOM 2148 C CA . LYS B 1 32 ? 10.859 14.977 10.336 1 98.56 32 LYS B CA 1
ATOM 2149 C C . LYS B 1 32 ? 10.203 16.031 11.219 1 98.56 32 LYS B C 1
ATOM 2151 O O . LYS B 1 32 ? 9.883 15.773 12.375 1 98.56 32 LYS B O 1
ATOM 2156 N N . GLN B 1 33 ? 9.969 17.125 10.703 1 98.56 33 GLN B N 1
ATOM 2157 C CA . GLN B 1 33 ? 9.43 18.234 11.484 1 98.56 33 GLN B CA 1
ATOM 2158 C C . GLN B 1 33 ? 7.902 18.281 11.383 1 98.56 33 GLN B C 1
ATOM 2160 O O . GLN B 1 33 ? 7.254 19.047 12.094 1 98.56 33 GLN B O 1
ATOM 2165 N N . ALA B 1 34 ? 7.328 17.484 10.539 1 98.81 34 ALA B N 1
ATOM 2166 C CA . ALA B 1 34 ? 5.898 17.547 10.25 1 98.81 34 ALA B CA 1
ATOM 2167 C C . ALA B 1 34 ? 5.09 16.859 11.344 1 98.81 34 ALA B C 1
ATOM 2169 O O . ALA B 1 34 ? 5.496 15.812 11.859 1 98.81 34 ALA B O 1
ATOM 2170 N N . LYS B 1 35 ? 3.973 17.453 11.703 1 98.88 35 LYS B N 1
ATOM 2171 C CA . LYS B 1 35 ? 2.924 16.875 12.539 1 98.88 35 LYS B CA 1
ATOM 2172 C C . LYS B 1 35 ? 1.695 16.516 11.703 1 98.88 35 LYS B C 1
ATOM 2174 O O . LYS B 1 35 ? 1.035 17.406 11.156 1 98.88 35 LYS B O 1
ATOM 2179 N N . VAL B 1 36 ? 1.385 15.258 11.672 1 98.94 36 VAL B N 1
ATOM 2180 C CA . VAL B 1 36 ? 0.271 14.789 10.852 1 98.94 36 VAL B CA 1
ATOM 2181 C C . VAL B 1 36 ? -0.836 14.242 11.75 1 98.94 36 VAL B C 1
ATOM 2183 O O . VAL B 1 36 ? -0.572 13.461 12.672 1 98.94 36 VAL B O 1
ATOM 2186 N N . LEU B 1 37 ? -2.041 14.711 11.547 1 98.94 37 LEU B N 1
ATOM 2187 C CA . LEU B 1 37 ? -3.236 14.195 12.203 1 98.94 37 LEU B CA 1
ATOM 2188 C C . LEU B 1 37 ? -3.945 13.18 11.312 1 98.94 37 LEU B C 1
ATOM 2190 O O . LEU B 1 37 ? -4.348 13.5 10.188 1 98.94 37 LEU B O 1
ATOM 2194 N N . MET B 1 38 ? -4.07 11.953 11.75 1 98.88 38 MET B N 1
ATOM 2195 C CA . MET B 1 38 ? -4.727 10.891 10.992 1 98.88 38 MET B CA 1
ATOM 2196 C C . MET B 1 38 ? -6.02 10.461 11.68 1 98.88 38 MET B C 1
ATOM 2198 O O . MET B 1 38 ? -5.992 9.961 12.805 1 98.88 38 MET B O 1
ATOM 2202 N N . ILE B 1 39 ? -7.117 10.633 11.023 1 98.69 39 ILE B N 1
ATOM 2203 C CA . ILE B 1 39 ? -8.422 10.234 11.547 1 98.69 39 ILE B CA 1
ATOM 2204 C C . ILE B 1 39 ? -8.844 8.906 10.93 1 98.69 39 ILE B C 1
ATOM 2206 O O . ILE B 1 39 ? -9.117 8.828 9.727 1 98.69 39 ILE B O 1
ATOM 2210 N N . GLY B 1 40 ? -8.945 7.887 11.773 1 98.12 40 GLY B N 1
ATOM 2211 C CA . GLY B 1 40 ? -9.242 6.539 11.32 1 98.12 40 GLY B CA 1
ATOM 2212 C C . GLY B 1 40 ? -8.023 5.637 11.289 1 98.12 40 GLY B C 1
ATOM 2213 O O . GLY B 1 40 ? -7.062 5.906 10.562 1 98.12 40 GLY B O 1
ATOM 2214 N N . ALA B 1 41 ? -8.047 4.566 12.055 1 98.12 41 ALA B N 1
ATOM 2215 C CA . ALA B 1 41 ? -6.977 3.57 12.086 1 98.12 41 ALA B CA 1
ATOM 2216 C C . ALA B 1 41 ? -7.441 2.248 11.484 1 98.12 41 ALA B C 1
ATOM 2218 O O . ALA B 1 41 ? -7.055 1.176 11.953 1 98.12 41 ALA B O 1
ATOM 2219 N N . GLY B 1 42 ? -8.383 2.365 10.492 1 97.56 42 GLY B N 1
ATOM 2220 C CA . GLY B 1 42 ? -8.828 1.199 9.75 1 97.56 42 GLY B CA 1
ATOM 2221 C C . GLY B 1 42 ? -7.926 0.858 8.578 1 97.56 42 GLY B C 1
ATOM 2222 O O . GLY B 1 42 ? -6.699 0.945 8.688 1 97.56 42 GLY B O 1
ATOM 2223 N N . GLY B 1 43 ? -8.539 0.368 7.469 1 97.81 43 GLY B N 1
ATOM 2224 C CA . GLY B 1 43 ? -7.773 -0.083 6.32 1 97.81 43 GLY B CA 1
ATOM 2225 C C . GLY B 1 43 ? -6.906 1.006 5.719 1 97.81 43 GLY B C 1
ATOM 2226 O O . GLY B 1 43 ? -5.703 0.811 5.516 1 97.81 43 GLY B O 1
ATOM 2227 N N . LEU B 1 44 ? -7.488 2.133 5.445 1 98.38 44 LEU B N 1
ATOM 2228 C CA . LEU B 1 44 ? -6.746 3.258 4.887 1 98.38 44 LEU B CA 1
ATOM 2229 C C . LEU B 1 44 ? -5.652 3.717 5.848 1 98.38 44 LEU B C 1
ATOM 2231 O O . LEU B 1 44 ? -4.488 3.84 5.457 1 98.38 44 LEU B O 1
ATOM 2235 N N . GLY B 1 45 ? -6.051 3.9 7.098 1 98.69 45 GLY B N 1
ATOM 2236 C CA . GLY B 1 45 ? -5.133 4.398 8.102 1 98.69 45 GLY B CA 1
ATOM 2237 C C . GLY B 1 45 ? -3.947 3.48 8.336 1 98.69 45 GLY B C 1
ATOM 2238 O O . GLY B 1 45 ? -2.832 3.947 8.578 1 98.69 45 GLY B O 1
ATOM 2239 N N . CYS B 1 46 ? -4.18 2.219 8.258 1 98.75 46 CYS B N 1
ATOM 2240 C CA . CYS B 1 46 ? -3.1 1.254 8.438 1 98.75 46 CYS B CA 1
ATOM 2241 C C . CYS B 1 46 ? -2.025 1.429 7.367 1 98.75 46 CYS B C 1
ATOM 2243 O O . CYS B 1 46 ? -0.838 1.51 7.684 1 98.75 46 CYS B O 1
ATOM 2245 N N . ALA B 1 47 ? -2.467 1.483 6.137 1 98.69 47 ALA B N 1
ATOM 2246 C CA . ALA B 1 47 ? -1.509 1.609 5.043 1 98.69 47 ALA B CA 1
ATOM 2247 C C . ALA B 1 47 ? -0.837 2.98 5.055 1 98.69 47 ALA B C 1
ATOM 2249 O O . ALA B 1 47 ? 0.389 3.078 4.969 1 98.69 47 ALA B O 1
ATOM 2250 N N . ALA B 1 48 ? -1.592 4.043 5.156 1 98.88 48 ALA B N 1
ATOM 2251 C CA . ALA B 1 48 ? -1.047 5.398 5.172 1 98.88 48 ALA B CA 1
ATOM 2252 C C . ALA B 1 48 ? -0.11 5.598 6.359 1 98.88 48 ALA B C 1
ATOM 2254 O O . ALA B 1 48 ? 0.999 6.117 6.203 1 98.88 48 ALA B O 1
ATOM 2255 N N . GLY B 1 49 ? -0.594 5.188 7.539 1 98.81 49 GLY B N 1
ATOM 2256 C CA . GLY B 1 49 ? 0.212 5.324 8.742 1 98.81 49 GLY B CA 1
ATOM 2257 C C . GLY B 1 49 ? 1.531 4.582 8.664 1 98.81 49 GLY B C 1
ATOM 2258 O O . GLY B 1 49 ? 2.568 5.102 9.078 1 98.81 49 GLY B O 1
ATOM 2259 N N . GLN B 1 50 ? 1.427 3.43 8.18 1 98.62 50 GLN B N 1
ATOM 2260 C CA . GLN B 1 50 ? 2.609 2.588 8.039 1 98.62 50 GLN B CA 1
ATOM 2261 C C . GLN B 1 50 ? 3.676 3.268 7.188 1 98.62 50 GLN B C 1
ATOM 2263 O O . GLN B 1 50 ? 4.84 3.352 7.59 1 98.62 50 GLN B O 1
ATOM 2268 N N . TYR B 1 51 ? 3.326 3.805 6.098 1 98.88 51 TYR B N 1
ATOM 2269 C CA . TYR B 1 51 ? 4.312 4.297 5.145 1 98.88 51 TYR B CA 1
ATOM 2270 C C . TYR B 1 51 ? 4.738 5.723 5.484 1 98.88 51 TYR B C 1
ATOM 2272 O O . TYR B 1 51 ? 5.859 6.133 5.18 1 98.88 51 TYR B O 1
ATOM 2280 N N . LEU B 1 52 ? 3.918 6.523 6.164 1 98.88 52 LEU B N 1
ATOM 2281 C CA . LEU B 1 52 ? 4.379 7.789 6.715 1 98.88 52 LEU B CA 1
ATOM 2282 C C . LEU B 1 52 ? 5.414 7.562 7.812 1 98.88 52 LEU B C 1
ATOM 2284 O O . LEU B 1 52 ? 6.398 8.297 7.906 1 98.88 52 LEU B O 1
ATOM 2288 N N . THR B 1 53 ? 5.125 6.516 8.594 1 98.88 53 THR B N 1
ATOM 2289 C CA . THR B 1 53 ? 6.02 6.203 9.711 1 98.88 53 THR B CA 1
ATOM 2290 C C . THR B 1 53 ? 7.387 5.766 9.195 1 98.88 53 THR B C 1
ATOM 2292 O O . THR B 1 53 ? 8.414 6.324 9.594 1 98.88 53 THR B O 1
ATOM 2295 N N . VAL B 1 54 ? 7.414 4.852 8.242 1 98.75 54 VAL B N 1
ATOM 2296 C CA . VAL B 1 54 ? 8.711 4.355 7.793 1 98.75 54 VAL B CA 1
ATOM 2297 C C . VAL B 1 54 ? 9.414 5.426 6.961 1 98.75 54 VAL B C 1
ATOM 2299 O O . VAL B 1 54 ? 10.648 5.477 6.914 1 98.75 54 VAL B O 1
ATOM 2302 N N . ALA B 1 55 ? 8.633 6.344 6.363 1 98.62 55 ALA B N 1
ATOM 2303 C CA . ALA B 1 55 ? 9.211 7.43 5.578 1 98.62 55 ALA B CA 1
ATOM 2304 C C . ALA B 1 55 ? 9.844 8.484 6.48 1 98.62 55 ALA B C 1
ATOM 2306 O O . ALA B 1 55 ? 10.609 9.328 6.012 1 98.62 55 ALA B O 1
ATOM 2307 N N . GLY B 1 56 ? 9.453 8.523 7.734 1 98.69 56 GLY B N 1
ATOM 2308 C CA . GLY B 1 56 ? 10.164 9.375 8.68 1 98.69 56 GLY B CA 1
ATOM 2309 C C . GLY B 1 56 ? 9.398 10.641 9.039 1 98.69 56 GLY B C 1
ATOM 2310 O O . GLY B 1 56 ? 10.008 11.695 9.242 1 98.69 56 GLY B O 1
ATOM 2311 N N . VAL B 1 57 ? 8.086 10.609 9.062 1 98.75 57 VAL B N 1
ATOM 2312 C CA . VAL B 1 57 ? 7.316 11.742 9.57 1 98.75 57 VAL B CA 1
ATOM 2313 C C . VAL B 1 57 ? 7.668 11.992 11.031 1 98.75 57 VAL B C 1
ATOM 2315 O O . VAL B 1 57 ? 8.023 11.07 11.766 1 98.75 57 VAL B O 1
ATOM 2318 N N . GLY B 1 58 ? 7.613 13.211 11.422 1 98.62 58 GLY B N 1
ATOM 2319 C CA . GLY B 1 58 ? 8.031 13.547 12.773 1 98.62 58 GLY B CA 1
ATOM 2320 C C . GLY B 1 58 ? 7.051 13.07 13.836 1 98.62 58 GLY B C 1
ATOM 2321 O O . GLY B 1 58 ? 7.441 12.391 14.781 1 98.62 58 GLY B O 1
ATOM 2322 N N . LYS B 1 59 ? 5.824 13.492 13.672 1 98.81 59 LYS B N 1
ATOM 2323 C CA . LYS B 1 59 ? 4.77 13.148 14.617 1 98.81 59 LYS B CA 1
ATOM 2324 C C . LYS B 1 59 ? 3.502 12.703 13.898 1 98.81 59 LYS B C 1
ATOM 2326 O O . LYS B 1 59 ? 3.117 13.289 12.883 1 98.81 59 LYS B O 1
ATOM 2331 N N . LEU B 1 60 ? 2.938 11.625 14.383 1 98.88 60 LEU B N 1
ATOM 2332 C CA . LEU B 1 60 ? 1.661 11.109 13.898 1 98.88 60 LEU B CA 1
ATOM 2333 C C . LEU B 1 60 ? 0.661 10.977 15.039 1 98.88 60 LEU B C 1
ATOM 2335 O O . LEU B 1 60 ? 0.891 10.219 15.984 1 98.88 60 LEU B O 1
ATOM 2339 N N . THR B 1 61 ? -0.414 11.75 14.992 1 98.94 61 THR B N 1
ATOM 2340 C CA . THR B 1 61 ? -1.507 11.633 15.953 1 98.94 61 THR B CA 1
ATOM 2341 C C . THR B 1 61 ? -2.65 10.805 15.367 1 98.94 61 THR B C 1
ATOM 2343 O O . THR B 1 61 ? -3.256 11.195 14.367 1 98.94 61 THR B O 1
ATOM 2346 N N . LEU B 1 62 ? -2.939 9.703 16.047 1 98.81 62 LEU B N 1
ATOM 2347 C CA . LEU B 1 62 ? -3.963 8.766 15.594 1 98.81 62 LEU B CA 1
ATOM 2348 C C . LEU B 1 62 ? -5.262 8.961 16.375 1 98.81 62 LEU B C 1
ATOM 2350 O O . LEU B 1 62 ? -5.25 9.008 17.609 1 98.81 62 LEU B O 1
ATOM 2354 N N . VAL B 1 63 ? -6.328 9.086 15.641 1 98.81 63 VAL B N 1
ATOM 2355 C CA . VAL B 1 63 ? -7.648 9.188 16.25 1 98.81 63 VAL B CA 1
ATOM 2356 C C . VAL B 1 63 ? -8.555 8.07 15.727 1 98.81 63 VAL B C 1
ATOM 2358 O O . VAL B 1 63 ? -8.703 7.914 14.516 1 98.81 63 VAL B O 1
ATOM 2361 N N . ASP B 1 64 ? -9.117 7.336 16.516 1 98.44 64 ASP B N 1
ATOM 2362 C CA . ASP B 1 64 ? -10.078 6.266 16.266 1 98.44 64 ASP B CA 1
ATOM 2363 C C . ASP B 1 64 ? -10.797 5.848 17.547 1 98.44 64 ASP B C 1
ATOM 2365 O O . ASP B 1 64 ? -10.227 5.934 18.641 1 98.44 64 ASP B O 1
ATOM 2369 N N . PHE B 1 65 ? -11.977 5.344 17.422 1 97.69 65 PHE B N 1
ATOM 2370 C CA . PHE B 1 65 ? -12.727 5.012 18.625 1 97.69 65 PHE B CA 1
ATOM 2371 C C . PHE B 1 65 ? -13.031 3.52 18.688 1 97.69 65 PHE B C 1
ATOM 2373 O O . PHE B 1 65 ? -13.617 3.035 19.656 1 97.69 65 PHE B O 1
ATOM 2380 N N . ASP B 1 66 ? -12.719 2.736 17.656 1 97.44 66 ASP B N 1
ATOM 2381 C CA . ASP B 1 66 ? -13.078 1.325 17.562 1 97.44 66 ASP B CA 1
ATOM 2382 C C . ASP B 1 66 ? -12.016 0.444 18.219 1 97.44 66 ASP B C 1
ATOM 2384 O O . ASP B 1 66 ? -10.898 0.896 18.469 1 97.44 66 ASP B O 1
ATOM 2388 N N . THR B 1 67 ? -12.422 -0.74 18.438 1 98.56 67 THR B N 1
ATOM 2389 C CA . THR B 1 67 ? -11.508 -1.797 18.859 1 98.56 67 THR B CA 1
ATOM 2390 C C . THR B 1 67 ? -11.25 -2.773 17.719 1 98.56 67 THR B C 1
ATOM 2392 O O . THR B 1 67 ? -12.031 -2.836 16.766 1 98.56 67 THR B O 1
ATOM 2395 N N . VAL B 1 68 ? -10.172 -3.494 17.797 1 98.5 68 VAL B N 1
ATOM 2396 C CA . VAL B 1 68 ? -9.805 -4.469 16.766 1 98.5 68 VAL B CA 1
ATOM 2397 C C . VAL B 1 68 ? -10.773 -5.648 16.797 1 98.5 68 VAL B C 1
ATOM 2399 O O . VAL B 1 68 ? -11.047 -6.203 17.875 1 98.5 68 VAL B O 1
ATOM 2402 N N . GLU B 1 69 ? -11.289 -5.934 15.695 1 97.69 69 GLU B N 1
ATOM 2403 C CA . GLU B 1 69 ? -12.156 -7.09 15.516 1 97.69 69 GLU B CA 1
ATOM 2404 C C . GLU B 1 69 ? -11.594 -8.047 14.469 1 97.69 69 GLU B C 1
ATOM 2406 O O . GLU B 1 69 ? -10.82 -7.641 13.594 1 97.69 69 GLU B O 1
ATOM 2411 N N . LEU B 1 70 ? -12.039 -9.273 14.531 1 97.06 70 LEU B N 1
ATOM 2412 C CA . LEU B 1 70 ? -11.547 -10.297 13.625 1 97.06 70 LEU B CA 1
ATOM 2413 C C . LEU B 1 70 ? -11.789 -9.898 12.172 1 97.06 70 LEU B C 1
ATOM 2415 O O . LEU B 1 70 ? -10.906 -10.07 11.32 1 97.06 70 LEU B O 1
ATOM 2419 N N . SER B 1 71 ? -12.938 -9.305 11.859 1 95 71 SER B N 1
ATOM 2420 C CA . SER B 1 71 ? -13.305 -8.953 10.492 1 95 71 SER B CA 1
ATOM 2421 C C . SER B 1 71 ? -12.453 -7.801 9.969 1 95 71 SER B C 1
ATOM 2423 O O . SER B 1 71 ? -12.453 -7.516 8.766 1 95 71 SER B O 1
ATOM 2425 N N . ASN B 1 72 ? -11.703 -7.113 10.906 1 96.38 72 ASN B N 1
ATOM 2426 C CA . ASN B 1 72 ? -10.805 -6.035 10.508 1 96.38 72 ASN B CA 1
ATOM 2427 C C . ASN B 1 72 ? -9.523 -6.57 9.883 1 96.38 72 ASN B C 1
ATOM 2429 O O . ASN B 1 72 ? -8.898 -5.895 9.07 1 96.38 72 ASN B O 1
ATOM 2433 N N . LEU B 1 73 ? -9.18 -7.84 10.25 1 97.88 73 LEU B N 1
ATOM 2434 C CA . LEU B 1 73 ? -7.828 -8.352 10.055 1 97.88 73 LEU B CA 1
ATOM 2435 C C . LEU B 1 73 ? -7.609 -8.758 8.602 1 97.88 73 LEU B C 1
ATOM 2437 O O . LEU B 1 73 ? -6.473 -8.992 8.18 1 97.88 73 LEU B O 1
ATOM 2441 N N . GLN B 1 74 ? -8.672 -8.727 7.781 1 97 74 GLN B N 1
ATOM 2442 C CA . GLN B 1 74 ? -8.555 -9.047 6.363 1 97 74 GLN B CA 1
ATOM 2443 C C . GLN B 1 74 ? -7.965 -7.875 5.582 1 97 74 GLN B C 1
ATOM 2445 O O . GLN B 1 74 ? -7.527 -8.047 4.441 1 97 74 GLN B O 1
ATOM 2450 N N . ARG B 1 75 ? -7.883 -6.695 6.195 1 97.5 75 ARG B N 1
ATOM 2451 C CA . ARG B 1 75 ? -7.402 -5.562 5.414 1 97.5 75 ARG B CA 1
ATOM 2452 C C . ARG B 1 75 ? -6.645 -4.57 6.289 1 97.5 75 ARG B C 1
ATOM 2454 O O . ARG B 1 75 ? -6.02 -3.637 5.785 1 97.5 75 ARG B O 1
ATOM 2461 N N . GLN B 1 76 ? -6.723 -4.586 7.574 1 98.5 76 GLN B N 1
ATOM 2462 C CA . GLN B 1 76 ? -6.086 -3.637 8.484 1 98.5 76 GLN B CA 1
ATOM 2463 C C . GLN B 1 76 ? -4.773 -4.191 9.031 1 98.5 76 GLN B C 1
ATOM 2465 O O . GLN B 1 76 ? -4.746 -4.781 10.109 1 98.5 76 GLN B O 1
ATOM 2470 N N . VAL B 1 77 ? -3.672 -3.852 8.445 1 98.56 77 VAL B N 1
ATOM 2471 C CA .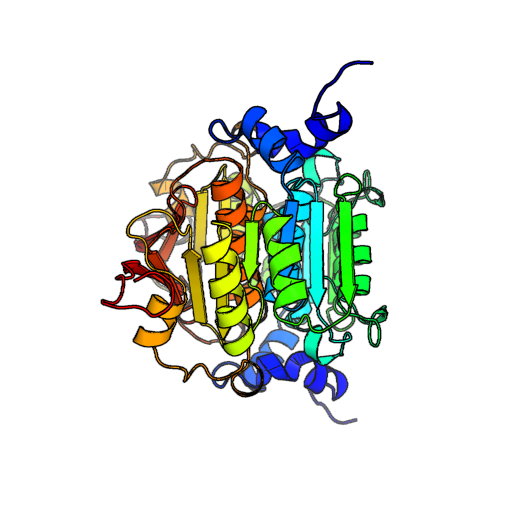 VAL B 1 77 ? -2.432 -4.621 8.492 1 98.56 77 VAL B CA 1
ATOM 2472 C C . VAL B 1 77 ? -1.604 -4.188 9.703 1 98.56 77 VAL B C 1
ATOM 2474 O O . VAL B 1 77 ? -0.552 -4.77 9.984 1 98.56 77 VAL B O 1
ATOM 2477 N N . LEU B 1 78 ? -2.008 -3.189 10.414 1 98.56 78 LEU B N 1
ATOM 2478 C CA . LEU B 1 78 ? -1.302 -2.83 11.641 1 98.56 78 LEU B CA 1
ATOM 2479 C C . LEU B 1 78 ? -1.784 -3.674 12.812 1 98.56 78 LEU B C 1
ATOM 2481 O O . LEU B 1 78 ? -1.161 -3.68 13.875 1 98.56 78 LEU B O 1
ATOM 2485 N N . HIS B 1 79 ? -2.924 -4.359 12.609 1 98.62 79 HIS B N 1
ATOM 2486 C CA . HIS B 1 79 ? -3.533 -5.152 13.672 1 98.62 79 HIS B CA 1
ATOM 2487 C C . HIS B 1 79 ? -3.367 -6.645 13.406 1 98.62 79 HIS B C 1
ATOM 2489 O O . HIS B 1 79 ? -3.303 -7.074 12.25 1 98.62 79 HIS B O 1
ATOM 2495 N N . GLN B 1 80 ? -3.273 -7.402 14.469 1 97.62 80 GLN B N 1
ATOM 2496 C CA . GLN B 1 80 ? -3.129 -8.852 14.398 1 97.62 80 GLN B CA 1
ATOM 2497 C C . GLN B 1 80 ? -4.098 -9.547 15.352 1 97.62 80 GLN B C 1
ATOM 2499 O O . GLN B 1 80 ? -4.844 -8.891 16.078 1 97.62 80 GLN B O 1
ATOM 2504 N N . ASP B 1 81 ? -4.129 -10.867 15.305 1 97.69 81 ASP B N 1
ATOM 2505 C CA . ASP B 1 81 ? -5.035 -11.664 16.125 1 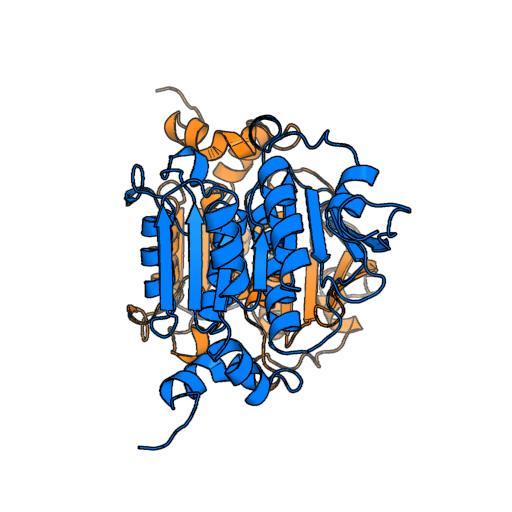97.69 81 ASP B CA 1
ATOM 2506 C C . ASP B 1 81 ? -4.871 -11.336 17.609 1 97.69 81 ASP B C 1
ATOM 2508 O O . ASP B 1 81 ? -5.855 -11.242 18.344 1 97.69 81 ASP B O 1
ATOM 2512 N N . GLY B 1 82 ? -3.67 -11.109 18 1 97.12 82 GLY B N 1
ATOM 2513 C CA . GLY B 1 82 ? -3.369 -10.852 19.406 1 97.12 82 GLY B CA 1
ATOM 2514 C C . GLY B 1 82 ? -3.885 -9.508 19.875 1 97.12 82 GLY B C 1
ATOM 2515 O O . GLY B 1 82 ? -3.955 -9.258 21.094 1 97.12 82 GLY B O 1
ATOM 2516 N N . ASN B 1 83 ? -4.301 -8.68 19 1 98.12 83 ASN B N 1
ATOM 2517 C CA . ASN B 1 83 ? -4.754 -7.332 19.344 1 98.12 83 ASN B CA 1
ATOM 2518 C C . ASN B 1 83 ? -6.277 -7.25 19.391 1 98.12 83 ASN B C 1
ATOM 2520 O O . ASN B 1 83 ? -6.832 -6.199 19.719 1 98.12 83 ASN B O 1
ATOM 2524 N N . ILE B 1 84 ? -6.977 -8.344 19.062 1 98.12 84 ILE B N 1
ATOM 2525 C CA . ILE B 1 84 ? -8.438 -8.328 19.062 1 98.12 84 ILE B CA 1
ATOM 2526 C C . ILE B 1 84 ? -8.953 -7.863 20.422 1 98.12 84 ILE B C 1
ATOM 2528 O O . ILE B 1 84 ? -8.516 -8.367 21.453 1 98.12 84 ILE B O 1
ATOM 2532 N N . GLY B 1 85 ? -9.812 -6.883 20.391 1 98.56 85 GLY B N 1
ATOM 2533 C CA . GLY B 1 85 ? -10.367 -6.316 21.625 1 98.56 85 GLY B CA 1
ATOM 2534 C C . GLY B 1 85 ? -9.633 -5.078 22.094 1 98.56 85 GLY B C 1
ATOM 2535 O O . GLY B 1 85 ? -10.156 -4.305 22.891 1 98.56 85 GLY B O 1
ATOM 2536 N N . GLN B 1 86 ? -8.469 -4.852 21.594 1 98.62 86 GLN B N 1
ATOM 2537 C CA . GLN B 1 86 ? -7.668 -3.676 21.906 1 98.62 86 GLN B CA 1
ATOM 2538 C C . GLN B 1 86 ? -8.148 -2.455 21.125 1 98.62 86 GLN B C 1
ATOM 2540 O O . GLN B 1 86 ? -8.562 -2.57 19.969 1 98.62 86 GLN B O 1
ATOM 2545 N N . PRO B 1 87 ? -8.102 -1.263 21.797 1 98.88 87 PRO B N 1
ATOM 2546 C CA . PRO B 1 87 ? -8.367 -0.076 20.969 1 98.88 87 PRO B CA 1
ATOM 2547 C C . PRO B 1 87 ? -7.477 -0.006 19.734 1 98.88 87 PRO B C 1
ATOM 2549 O O . PRO B 1 87 ? -6.266 -0.216 19.828 1 98.88 87 PRO B O 1
ATOM 2552 N N . LYS B 1 88 ? -8.031 0.286 18.594 1 98.75 88 LYS B N 1
ATOM 2553 C CA . LYS B 1 88 ? -7.289 0.289 17.344 1 98.75 88 LYS B CA 1
ATOM 2554 C C . LYS B 1 88 ? -6.09 1.231 17.406 1 98.75 88 LYS B C 1
ATOM 2556 O O . LYS B 1 88 ? -5.016 0.919 16.891 1 98.75 88 LYS B O 1
ATOM 2561 N N . VAL B 1 89 ? -6.266 2.4 18.062 1 98.88 89 VAL B N 1
ATOM 2562 C CA . VAL B 1 89 ? -5.203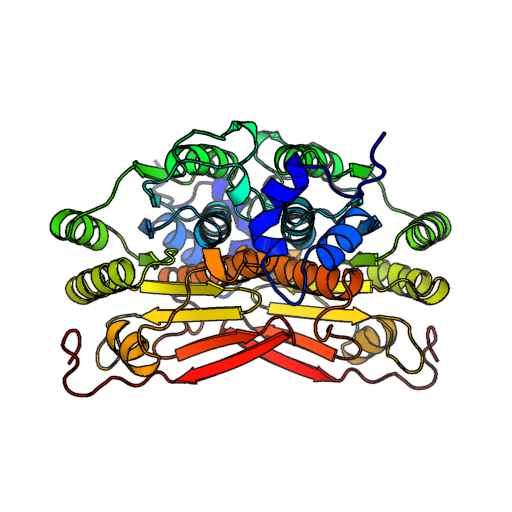 3.4 18.078 1 98.88 89 VAL B CA 1
ATOM 2563 C C . VAL B 1 89 ? -4.02 2.883 18.891 1 98.88 89 VAL B C 1
ATOM 2565 O O . VAL B 1 89 ? -2.865 3.16 18.562 1 98.88 89 VAL B O 1
ATOM 2568 N N . GLU B 1 90 ? -4.273 2.189 19.922 1 98.88 90 GLU B N 1
ATOM 2569 C CA . GLU B 1 90 ? -3.188 1.63 20.719 1 98.88 90 GLU B CA 1
ATOM 2570 C C . GLU B 1 90 ? -2.482 0.499 19.984 1 98.88 90 GLU B C 1
ATOM 2572 O O . GLU B 1 90 ? -1.254 0.394 20.016 1 98.88 90 GLU B O 1
ATOM 2577 N N . SER B 1 91 ? -3.309 -0.368 19.391 1 98.81 91 SER B N 1
ATOM 2578 C CA . SER B 1 91 ? -2.76 -1.426 18.547 1 98.81 91 SER B CA 1
ATOM 2579 C C . SER B 1 91 ? -1.887 -0.851 17.438 1 98.81 91 SER B C 1
ATOM 2581 O O . SER B 1 91 ? -0.776 -1.332 17.203 1 98.81 91 SER B O 1
ATOM 2583 N N . ALA B 1 92 ? -2.355 0.171 16.781 1 98.88 92 ALA B N 1
ATOM 2584 C CA . ALA B 1 92 ? -1.623 0.826 15.703 1 98.88 92 ALA B CA 1
ATOM 2585 C C . ALA B 1 92 ? -0.325 1.442 16.219 1 98.88 92 ALA B C 1
ATOM 2587 O O . ALA B 1 92 ? 0.716 1.344 15.562 1 98.88 92 ALA B O 1
ATOM 2588 N N . LYS B 1 93 ? -0.393 2.105 17.344 1 98.88 93 LYS B N 1
ATOM 2589 C CA . LYS B 1 93 ? 0.794 2.717 17.922 1 98.88 93 LYS B CA 1
ATOM 2590 C C . LYS B 1 93 ? 1.886 1.677 18.172 1 98.88 93 LYS B C 1
ATOM 2592 O O . LYS B 1 93 ? 3.061 1.928 17.891 1 98.88 93 LYS B O 1
ATOM 2597 N N . GLU B 1 94 ? 1.516 0.535 18.719 1 98.5 94 GLU B N 1
ATOM 2598 C CA . GLU B 1 94 ? 2.479 -0.533 18.969 1 98.5 94 GLU B CA 1
ATOM 2599 C C . GLU B 1 94 ? 3.182 -0.954 17.672 1 98.5 94 GLU B C 1
ATOM 2601 O O . GLU B 1 94 ? 4.41 -1.042 17.625 1 98.5 94 GLU B O 1
ATOM 2606 N N . SER B 1 95 ? 2.42 -1.215 16.672 1 98.31 95 SER B N 1
ATOM 2607 C CA . SER B 1 95 ? 2.961 -1.66 15.391 1 98.31 95 SER B CA 1
ATOM 2608 C C . SER B 1 95 ? 3.832 -0.581 14.758 1 98.31 95 SER B C 1
ATOM 2610 O O . SER B 1 95 ? 4.922 -0.87 14.258 1 98.31 95 SER B O 1
ATOM 2612 N N . LEU B 1 96 ? 3.379 0.659 14.758 1 98.75 96 LEU B N 1
ATOM 2613 C CA . LEU B 1 96 ? 4.086 1.759 14.109 1 98.75 96 LEU B CA 1
ATOM 2614 C C . LEU B 1 96 ? 5.391 2.068 14.836 1 98.75 96 LEU B C 1
ATOM 2616 O O . LEU B 1 96 ? 6.414 2.334 14.203 1 98.75 96 LEU B O 1
ATOM 2620 N N . SER B 1 97 ? 5.328 2.031 16.141 1 98.56 97 SER B N 1
ATOM 2621 C CA . SER B 1 97 ? 6.527 2.297 16.938 1 98.56 97 SER B CA 1
ATOM 2622 C C . SER B 1 97 ? 7.605 1.247 16.672 1 98.56 97 SER B C 1
ATOM 2624 O O . SER B 1 97 ? 8.797 1.554 16.703 1 98.56 97 SER B O 1
ATOM 2626 N N . ALA B 1 98 ? 7.16 0.039 16.422 1 97.62 98 ALA B N 1
ATOM 2627 C CA . ALA B 1 98 ? 8.094 -1.038 16.109 1 97.62 98 ALA B CA 1
ATOM 2628 C C . ALA B 1 98 ? 8.742 -0.829 14.742 1 97.62 98 ALA B C 1
ATOM 2630 O O . ALA B 1 98 ? 9.883 -1.239 14.516 1 97.62 98 ALA B O 1
ATOM 2631 N N . LEU B 1 99 ? 8.109 -0.177 13.875 1 98.12 99 LEU B N 1
ATOM 2632 C CA . LEU B 1 99 ? 8.594 0.045 12.523 1 98.12 99 LEU B CA 1
ATOM 2633 C C . LEU B 1 99 ? 9.641 1.157 12.492 1 98.12 99 LEU B C 1
ATOM 2635 O O . LEU B 1 99 ? 10.609 1.084 11.742 1 98.12 99 LEU B O 1
ATOM 2639 N N . ASN B 1 100 ? 9.422 2.205 13.32 1 98.5 100 ASN B N 1
ATOM 2640 C CA . ASN B 1 100 ? 10.336 3.346 13.328 1 98.5 100 ASN B CA 1
ATOM 2641 C C . ASN B 1 100 ? 10.352 4.035 14.688 1 98.5 100 ASN B C 1
ATOM 2643 O O . ASN B 1 100 ? 9.453 4.816 15 1 98.5 100 ASN B O 1
ATOM 2647 N N . PRO B 1 101 ? 11.312 3.83 15.422 1 97.94 101 PRO B N 1
ATOM 2648 C CA . PRO B 1 101 ? 11.352 4.371 16.781 1 97.94 101 PRO B CA 1
ATOM 2649 C C . PRO B 1 101 ? 11.578 5.879 16.812 1 97.94 101 PRO B C 1
ATOM 2651 O O . PRO B 1 101 ? 11.453 6.504 17.875 1 97.94 101 PRO B O 1
ATOM 2654 N N . HIS B 1 102 ? 11.852 6.48 15.672 1 98 102 HIS B N 1
ATOM 2655 C CA . HIS B 1 102 ? 12.164 7.902 15.625 1 98 102 HIS B CA 1
ATOM 2656 C C . HIS B 1 102 ? 10.906 8.742 15.438 1 98 102 HIS B C 1
ATOM 2658 O O . HIS B 1 102 ? 10.969 9.977 15.469 1 98 102 HIS B O 1
ATOM 2664 N N . VAL B 1 103 ? 9.758 8.125 15.211 1 98.62 103 VAL B N 1
ATOM 2665 C CA . VAL B 1 103 ? 8.508 8.836 14.984 1 98.62 103 VAL B CA 1
ATOM 2666 C C . VAL B 1 103 ? 7.715 8.914 16.281 1 98.62 103 VAL B C 1
ATOM 2668 O O . VAL B 1 103 ? 7.566 7.918 17 1 98.62 103 VAL B O 1
ATOM 2671 N N . GLN B 1 104 ? 7.277 10.109 16.609 1 98.81 104 GLN B N 1
ATOM 2672 C CA . GLN B 1 104 ? 6.402 10.281 17.766 1 98.81 104 GLN B CA 1
ATOM 2673 C C . GLN B 1 104 ? 4.961 9.914 17.422 1 98.81 104 GLN B C 1
ATOM 2675 O O . GLN B 1 104 ? 4.355 10.516 16.531 1 98.81 104 GLN B O 1
ATOM 2680 N N . ILE B 1 105 ? 4.406 8.906 18.109 1 98.81 105 ILE B N 1
ATOM 2681 C CA . ILE B 1 105 ? 3.039 8.461 17.859 1 98.81 105 ILE B CA 1
ATOM 2682 C C . ILE B 1 105 ? 2.16 8.805 19.062 1 98.81 105 ILE B C 1
ATOM 2684 O O . ILE B 1 105 ? 2.422 8.359 20.188 1 98.81 105 ILE B O 1
ATOM 2688 N N . GLU B 1 106 ? 1.181 9.562 18.859 1 98.81 106 GLU B N 1
ATOM 2689 C CA . GLU B 1 106 ? 0.173 9.883 19.875 1 98.81 106 GLU B CA 1
ATOM 2690 C C . GLU B 1 106 ? -1.187 9.297 19.5 1 98.81 106 GLU B C 1
ATOM 2692 O O . GLU B 1 106 ? -1.518 9.195 18.312 1 98.81 106 GLU B O 1
ATOM 2697 N N . THR B 1 107 ? -1.971 8.945 20.531 1 98.88 107 THR B N 1
ATOM 2698 C CA . THR B 1 107 ? -3.246 8.289 20.281 1 98.88 107 THR B CA 1
ATOM 2699 C C . THR B 1 107 ? -4.379 8.992 21.016 1 98.88 107 THR B C 1
ATOM 2701 O O . THR B 1 107 ? -4.195 9.477 22.141 1 98.88 107 THR B O 1
ATOM 2704 N N . ILE B 1 108 ? -5.449 9.109 20.375 1 98.81 108 ILE B N 1
ATOM 2705 C CA . ILE B 1 108 ? -6.711 9.562 20.953 1 98.81 108 ILE B CA 1
ATOM 2706 C C . ILE B 1 108 ? -7.801 8.523 20.688 1 98.81 108 ILE B C 1
ATOM 2708 O O . ILE B 1 108 ? -8.242 8.359 19.547 1 98.81 108 ILE B O 1
ATOM 2712 N N . ASN B 1 109 ? -8.203 7.824 21.766 1 98.5 109 ASN B N 1
ATOM 2713 C CA . ASN B 1 109 ? -9.289 6.848 21.688 1 98.5 109 ASN B CA 1
ATOM 2714 C C . ASN B 1 109 ? -10.641 7.488 21.984 1 98.5 109 ASN B C 1
ATOM 2716 O O . ASN B 1 109 ? -11.07 7.543 23.141 1 98.5 109 ASN B O 1
ATOM 2720 N N . GLY B 1 110 ? -11.289 7.941 20.859 1 96.75 110 GLY B N 1
ATOM 2721 C CA . GLY B 1 110 ? -12.562 8.609 21.094 1 96.75 110 GLY B CA 1
ATOM 2722 C C . GLY B 1 110 ? -13.125 9.266 19.844 1 96.75 110 GLY B C 1
ATOM 2723 O O . GLY B 1 110 ? -12.477 9.273 18.797 1 96.75 110 GLY B O 1
ATOM 2724 N N . VAL B 1 111 ? -14.336 9.672 19.984 1 94.88 111 VAL B N 1
ATOM 2725 C CA . VAL B 1 111 ? -14.992 10.516 19 1 94.88 111 VAL B CA 1
ATOM 2726 C C . VAL B 1 111 ? -14.789 11.984 19.359 1 94.88 111 VAL B C 1
ATOM 2728 O O . VAL B 1 111 ? -15.039 12.391 20.5 1 94.88 111 VAL B O 1
ATOM 2731 N N . LEU B 1 112 ? -14.297 12.742 18.484 1 96.38 112 LEU B N 1
ATOM 2732 C CA . LEU B 1 112 ? -14 14.148 18.75 1 96.38 112 LEU B CA 1
ATOM 2733 C C . LEU B 1 112 ? -15.18 15.031 18.375 1 96.38 112 LEU B C 1
ATOM 2735 O O . LEU B 1 112 ? -15.75 14.891 17.281 1 96.38 112 LEU B O 1
ATOM 2739 N N . ASP B 1 113 ? -15.547 15.883 19.266 1 96.56 113 ASP B N 1
ATOM 2740 C CA . ASP B 1 113 ? -16.531 16.891 18.891 1 96.56 113 ASP B CA 1
ATOM 2741 C C . ASP B 1 113 ? -15.891 18.047 18.141 1 96.56 113 ASP B C 1
ATOM 2743 O O . ASP B 1 113 ? -14.68 18.031 17.875 1 96.56 113 ASP B O 1
ATOM 2747 N N . ASP B 1 114 ? -16.672 19.031 17.781 1 97.25 114 ASP B N 1
ATOM 2748 C CA . ASP B 1 114 ? -16.203 20.094 16.891 1 97.25 114 ASP B CA 1
ATOM 2749 C C . ASP B 1 114 ? -15.062 20.875 17.531 1 97.25 114 ASP B C 1
ATOM 2751 O O . ASP B 1 114 ? -14.023 21.078 16.891 1 97.25 114 ASP B O 1
ATOM 2755 N N . PRO B 1 115 ? -15.164 21.297 18.797 1 97.75 115 PRO B N 1
ATOM 2756 C CA . PRO B 1 115 ? -14.07 22.078 19.391 1 97.75 115 PRO B CA 1
ATOM 2757 C C . PRO B 1 115 ? -12.781 21.266 19.531 1 97.75 115 PRO B C 1
ATOM 2759 O O . PRO B 1 115 ? -11.695 21.797 19.312 1 97.75 115 PRO B O 1
ATOM 2762 N N . GLU B 1 116 ? -12.898 20.031 19.875 1 97.75 116 GLU B N 1
ATOM 2763 C CA . GLU B 1 116 ? -11.734 19.156 20.031 1 97.75 116 GLU B CA 1
ATOM 2764 C C . GLU B 1 116 ? -11.023 18.969 18.688 1 97.75 116 GLU B C 1
ATOM 2766 O O . GLU B 1 116 ? -9.797 19.062 18.625 1 97.75 116 GLU B O 1
ATOM 2771 N N . LEU B 1 117 ? -11.812 18.656 17.734 1 97.94 117 LEU B N 1
ATOM 2772 C CA . LEU B 1 117 ? -11.25 18.453 16.406 1 97.94 117 LEU B CA 1
ATOM 2773 C C . LEU B 1 117 ? -10.602 19.719 15.867 1 97.94 117 LEU B C 1
ATOM 2775 O O . LEU B 1 117 ? -9.523 19.672 15.281 1 97.94 117 LEU B O 1
ATOM 2779 N N . ASP B 1 118 ? -11.281 20.797 16.062 1 98.31 118 ASP B N 1
ATOM 2780 C CA . ASP B 1 118 ? -10.797 22.094 15.594 1 98.31 118 ASP B CA 1
ATOM 2781 C C . ASP B 1 118 ? -9.43 22.406 16.203 1 98.31 118 ASP B C 1
ATOM 2783 O O . ASP B 1 118 ? -8.531 22.875 15.508 1 98.31 118 ASP B O 1
ATOM 2787 N N . GLN B 1 119 ? -9.273 22.156 17.453 1 98.44 119 GLN B N 1
ATOM 2788 C CA . GLN B 1 119 ? -8.008 22.391 18.141 1 98.44 119 GLN B CA 1
ATOM 2789 C C . GLN B 1 119 ? -6.902 21.484 17.594 1 98.44 119 GLN B C 1
ATOM 2791 O O . GLN B 1 119 ? -5.777 21.938 17.391 1 98.44 119 GLN B O 1
ATOM 2796 N N . LEU B 1 120 ? -7.207 20.266 17.438 1 98.38 120 LEU B N 1
ATOM 2797 C CA . LEU B 1 120 ? -6.227 19.312 16.922 1 98.38 120 LEU B CA 1
ATOM 2798 C C . LEU B 1 120 ? -5.77 19.688 15.523 1 98.38 120 LEU B C 1
ATOM 2800 O O . LEU B 1 120 ? -4.586 19.594 15.203 1 98.38 120 LEU B O 1
ATOM 2804 N N . VAL B 1 121 ? -6.734 20.047 14.695 1 98.62 121 VAL B N 1
ATOM 2805 C CA . VAL B 1 121 ? -6.406 20.453 13.336 1 98.62 121 VAL B CA 1
ATOM 2806 C C . VAL B 1 121 ? -5.453 21.641 13.359 1 98.62 121 VAL B C 1
ATOM 2808 O O . VAL B 1 121 ? -4.449 21.656 12.648 1 98.62 121 VAL B O 1
ATOM 2811 N N . ALA B 1 122 ? -5.688 22.578 14.211 1 98.5 122 ALA B N 1
ATOM 2812 C CA . ALA B 1 122 ? -4.871 23.797 14.312 1 98.5 122 ALA B CA 1
ATOM 2813 C C . ALA B 1 122 ? -3.443 23.453 14.734 1 98.5 122 ALA B C 1
ATOM 2815 O O . ALA B 1 122 ? -2.51 24.203 14.43 1 98.5 122 ALA B O 1
ATOM 2816 N N . GLU B 1 123 ? -3.25 22.328 15.383 1 98.62 123 GLU B N 1
ATOM 2817 C CA . GLU B 1 123 ? -1.96 21.969 15.961 1 98.62 123 GLU B CA 1
ATOM 2818 C C . GLU B 1 123 ? -1.169 21.062 15.008 1 98.62 123 GLU B C 1
ATOM 2820 O O . GLU B 1 123 ? -0.072 20.609 15.344 1 98.62 123 GLU B O 1
ATOM 2825 N N . HIS B 1 124 ? -1.658 20.797 13.883 1 98.81 124 HIS B N 1
ATOM 2826 C CA . HIS B 1 124 ? -1.003 19.891 12.953 1 98.81 124 HIS B CA 1
ATOM 2827 C C . HIS B 1 124 ? -0.791 20.562 11.594 1 98.81 124 HIS B C 1
ATOM 2829 O O . HIS B 1 124 ? -1.447 21.562 11.281 1 98.81 124 HIS B O 1
ATOM 2835 N N . HIS B 1 125 ? 0.171 20 10.797 1 98.69 125 HIS B N 1
ATOM 2836 C CA . HIS B 1 125 ? 0.549 20.578 9.516 1 98.69 125 HIS B CA 1
ATOM 2837 C C . HIS B 1 125 ? -0.298 20 8.383 1 98.69 125 HIS B C 1
ATOM 2839 O O . HIS B 1 125 ? -0.417 20.625 7.316 1 98.69 125 HIS B O 1
ATOM 2845 N N . LEU B 1 126 ? -0.861 18.859 8.625 1 98.81 126 LEU B N 1
ATOM 2846 C CA . LEU B 1 126 ? -1.62 18.125 7.621 1 98.81 126 LEU B CA 1
ATOM 2847 C C . LEU B 1 126 ? -2.592 17.141 8.273 1 98.81 126 LEU B C 1
ATOM 2849 O O . LEU B 1 126 ? -2.283 16.562 9.312 1 98.81 126 LEU B O 1
ATOM 2853 N N . VAL B 1 127 ? -3.768 16.969 7.656 1 98.88 127 VAL B N 1
ATOM 2854 C CA . VAL B 1 127 ? -4.758 16.016 8.141 1 98.88 127 VAL B CA 1
ATOM 2855 C C . VAL B 1 127 ? -4.973 14.922 7.094 1 98.88 127 VAL B C 1
ATOM 2857 O O . VAL B 1 127 ? -5.133 15.219 5.906 1 98.88 127 VAL B O 1
ATOM 2860 N N . LEU B 1 128 ? -4.918 13.68 7.531 1 98.75 128 LEU B N 1
ATOM 2861 C CA . LEU B 1 128 ? -5.301 12.523 6.723 1 98.75 128 LEU B CA 1
ATOM 2862 C C . LEU B 1 128 ? -6.691 12.031 7.105 1 98.75 128 LEU B C 1
ATOM 2864 O O . LEU B 1 128 ? -6.91 11.594 8.234 1 98.75 128 LEU B O 1
ATOM 2868 N N . ASP B 1 129 ? -7.527 12.148 6.195 1 98.56 129 ASP B N 1
ATOM 2869 C CA . ASP B 1 129 ? -8.867 11.586 6.371 1 98.56 129 ASP B CA 1
ATOM 2870 C C . ASP B 1 129 ? -8.914 10.133 5.906 1 98.56 129 ASP B C 1
ATOM 2872 O O . ASP B 1 129 ? -8.961 9.859 4.707 1 98.56 129 ASP B O 1
ATOM 2876 N N . CYS B 1 130 ? -8.945 9.219 6.867 1 98.12 130 CYS B N 1
ATOM 2877 C CA . CYS B 1 130 ? -9.008 7.785 6.609 1 98.12 130 CYS B CA 1
ATOM 2878 C C . CYS B 1 130 ? -10.32 7.195 7.125 1 98.12 130 CYS B C 1
ATOM 2880 O O . CYS B 1 130 ? -10.359 6.043 7.551 1 98.12 130 CYS B O 1
ATOM 2882 N N . THR B 1 131 ? -11.305 8.008 7.137 1 95.25 131 THR B N 1
ATOM 2883 C CA . THR B 1 131 ? -12.594 7.586 7.664 1 95.25 131 THR B CA 1
ATOM 2884 C C . THR B 1 131 ? -13.492 7.059 6.547 1 95.25 131 THR B C 1
ATOM 2886 O O . THR B 1 131 ? -13.172 7.215 5.367 1 95.25 131 THR B O 1
ATOM 2889 N N . ASP B 1 132 ? -14.523 6.406 6.914 1 87.62 132 ASP B N 1
ATOM 2890 C CA . ASP B 1 132 ? -15.523 5.941 5.961 1 87.62 132 ASP B CA 1
ATOM 2891 C C . ASP B 1 132 ? -16.875 6.598 6.219 1 87.62 132 ASP B C 1
ATOM 2893 O O . ASP B 1 132 ? -17.922 6.039 5.871 1 87.62 132 ASP B O 1
ATOM 2897 N N . ASN B 1 133 ? -16.828 7.836 6.82 1 87.44 133 ASN B N 1
ATOM 2898 C CA . ASN B 1 133 ? -18.016 8.523 7.281 1 87.44 133 ASN B CA 1
ATOM 2899 C C . ASN B 1 133 ? -18.078 9.961 6.762 1 87.44 133 ASN B C 1
ATOM 2901 O O . ASN B 1 133 ? -17.266 10.797 7.148 1 87.44 133 ASN B O 1
ATOM 2905 N N . VAL B 1 134 ? -19.156 10.234 6.094 1 88.5 134 VAL B N 1
ATOM 2906 C CA . VAL B 1 134 ? -19.297 11.516 5.414 1 88.5 134 VAL B CA 1
ATOM 2907 C C . VAL B 1 134 ? -19.391 12.641 6.445 1 88.5 134 VAL B C 1
ATOM 2909 O O . VAL B 1 134 ? -18.859 13.727 6.234 1 88.5 134 VAL B O 1
ATOM 2912 N N . ALA B 1 135 ? -20.047 12.406 7.523 1 90.12 135 ALA B N 1
ATOM 2913 C CA . ALA B 1 135 ? -20.234 13.422 8.555 1 90.12 135 ALA B CA 1
ATOM 2914 C C . ALA B 1 135 ? -18.891 13.859 9.133 1 90.12 135 ALA B C 1
ATOM 2916 O O . ALA B 1 135 ? -18.641 15.047 9.344 1 90.12 135 ALA B O 1
ATOM 2917 N N . VAL B 1 136 ? -18.031 12.891 9.406 1 93.06 136 VAL B N 1
ATOM 2918 C CA . VAL B 1 136 ? -16.703 13.188 9.93 1 93.06 136 VAL B CA 1
ATOM 2919 C C . VAL B 1 136 ? -15.883 13.945 8.891 1 93.06 136 VAL B C 1
ATOM 2921 O O . VAL B 1 136 ? -15.148 14.875 9.227 1 93.06 136 VAL B O 1
ATOM 2924 N N . ARG B 1 137 ? -16.016 13.586 7.668 1 95.25 137 ARG B N 1
ATOM 2925 C CA . ARG B 1 137 ? -15.281 14.25 6.598 1 95.25 137 ARG B CA 1
ATOM 2926 C C . ARG B 1 137 ? -15.672 15.719 6.484 1 95.25 137 ARG B C 1
ATOM 2928 O O . ARG B 1 137 ? -14.82 16.578 6.258 1 95.25 137 ARG B O 1
ATOM 2935 N N . GLU B 1 138 ? -16.953 15.977 6.652 1 95 138 GLU B N 1
ATOM 2936 C CA . GLU B 1 138 ? -17.438 17.344 6.605 1 95 138 GLU B CA 1
ATOM 2937 C C . GLU B 1 138 ? -16.938 18.156 7.805 1 95 138 GLU B C 1
ATOM 2939 O O . GLU B 1 138 ? -16.641 19.344 7.68 1 95 138 GLU B O 1
ATOM 2944 N N . GLN B 1 139 ? -16.922 17.516 8.914 1 96.56 139 GLN B N 1
ATOM 2945 C CA . GLN B 1 139 ? -16.359 18.156 10.102 1 96.56 139 GLN B CA 1
ATOM 2946 C C . GLN B 1 139 ? -14.898 18.531 9.891 1 96.56 139 GLN B C 1
ATOM 2948 O O . GLN B 1 139 ? -14.492 19.656 10.188 1 96.56 139 GLN B O 1
ATOM 2953 N N . LEU B 1 140 ? -14.141 17.609 9.359 1 97.81 140 LEU B N 1
ATOM 2954 C CA . LEU B 1 140 ? -12.734 17.844 9.047 1 97.81 140 LEU B CA 1
ATOM 2955 C C . LEU B 1 140 ? -12.586 19 8.047 1 97.81 140 LEU B C 1
ATOM 2957 O O . LEU B 1 140 ? -11.719 19.859 8.211 1 97.81 140 LEU B O 1
ATOM 2961 N N . ASN B 1 141 ? -13.43 18.953 7.07 1 97.62 141 ASN B N 1
ATOM 2962 C CA . ASN B 1 141 ? -13.406 19.969 6.023 1 97.62 141 ASN B CA 1
ATOM 2963 C C . ASN B 1 141 ? -13.523 21.375 6.605 1 97.62 141 ASN B C 1
ATOM 2965 O O . ASN B 1 141 ? -12.75 22.266 6.258 1 97.62 141 ASN B O 1
ATOM 2969 N N . ARG B 1 142 ? -14.469 21.547 7.48 1 97.69 142 ARG B N 1
ATOM 2970 C CA . ARG B 1 142 ? -14.711 22.859 8.086 1 97.69 142 ARG B CA 1
ATOM 2971 C C . ARG B 1 142 ? -13.516 23.312 8.914 1 97.69 142 ARG B C 1
ATOM 2973 O O . ARG B 1 142 ? -13.078 24.453 8.805 1 97.69 142 ARG B O 1
ATOM 2980 N N . SER B 1 143 ? -12.992 22.422 9.719 1 98.19 143 SER B N 1
ATOM 2981 C CA . SER B 1 143 ? -11.867 22.766 10.578 1 98.19 143 SER B CA 1
ATOM 2982 C C . SER B 1 143 ? -10.609 23.047 9.766 1 98.19 143 SER B C 1
ATOM 2984 O O . SER B 1 143 ? -9.883 24.016 10.031 1 98.19 143 SER B O 1
ATOM 2986 N N . CYS B 1 144 ? -10.336 22.188 8.805 1 98.5 144 CYS B N 1
ATOM 2987 C CA . CYS B 1 144 ? -9.164 22.359 7.953 1 98.5 144 CYS B CA 1
ATOM 2988 C C . CYS B 1 144 ? -9.242 23.672 7.184 1 98.5 144 CYS B C 1
ATOM 2990 O O . CYS B 1 144 ? -8.242 24.375 7.035 1 98.5 144 CYS B O 1
ATOM 2992 N N . PHE B 1 145 ? -10.422 24 6.664 1 97.69 145 PHE B N 1
ATOM 2993 C CA . PHE B 1 145 ? -10.617 25.25 5.957 1 97.69 145 PHE B CA 1
ATOM 2994 C C . PHE B 1 145 ? -10.328 26.438 6.867 1 97.69 145 PHE B C 1
ATOM 2996 O O . PHE B 1 145 ? -9.641 27.375 6.465 1 97.69 145 PHE B O 1
ATOM 3003 N N . ARG B 1 146 ? -10.859 26.391 8.07 1 96.81 146 ARG B N 1
ATOM 3004 C CA . ARG B 1 146 ? -10.711 27.469 9.047 1 96.81 146 ARG B CA 1
ATOM 3005 C C . ARG B 1 146 ? -9.242 27.75 9.336 1 96.81 146 ARG B C 1
ATOM 3007 O O . ARG B 1 146 ? -8.828 28.906 9.414 1 96.81 146 ARG B O 1
ATOM 3014 N N . HIS B 1 147 ? -8.438 26.703 9.469 1 97.69 147 HIS B N 1
ATOM 3015 C CA . HIS B 1 147 ? -7.047 26.859 9.883 1 97.69 147 HIS B CA 1
ATOM 3016 C C . HIS B 1 147 ? -6.102 26.766 8.688 1 97.69 147 HIS B C 1
ATOM 3018 O O . HIS B 1 147 ? -4.883 26.844 8.852 1 97.69 147 HIS B O 1
ATOM 3024 N N . LYS B 1 148 ? -6.676 26.562 7.469 1 97.5 148 LYS B N 1
ATOM 3025 C CA . LYS B 1 148 ? -5.922 26.438 6.223 1 97.5 148 LYS B CA 1
ATOM 3026 C C . LYS B 1 148 ? -4.902 25.312 6.297 1 97.5 148 LYS B C 1
ATOM 3028 O O . LYS B 1 148 ? -3.748 25.484 5.902 1 97.5 148 LYS B O 1
ATOM 3033 N N . VAL B 1 149 ? -5.305 24.219 6.969 1 98.38 149 VAL B N 1
ATOM 3034 C CA . VAL B 1 149 ? -4.492 23.016 7.039 1 98.38 149 VAL B CA 1
ATOM 3035 C C . VAL B 1 149 ? -4.895 22.047 5.926 1 98.38 149 VAL B C 1
ATOM 3037 O O . VAL B 1 149 ? -6.074 21.703 5.789 1 98.38 149 VAL B O 1
ATOM 3040 N N . PRO B 1 150 ? -3.943 21.625 5.102 1 98.56 150 PRO B N 1
ATOM 3041 C CA . PRO B 1 150 ? -4.293 20.719 4.008 1 98.56 150 PRO B CA 1
ATOM 3042 C C . PRO B 1 150 ? -4.922 19.406 4.496 1 98.56 150 PRO B C 1
ATOM 3044 O O . PRO B 1 150 ? -4.516 18.875 5.527 1 98.56 150 PRO B O 1
ATOM 3047 N N . LEU B 1 151 ? -5.906 18.953 3.736 1 98.75 151 LEU B N 1
ATOM 3048 C CA . LEU B 1 151 ? -6.633 17.719 3.996 1 98.75 151 LEU B CA 1
ATOM 3049 C C . LEU B 1 151 ? -6.445 16.734 2.854 1 98.75 151 LEU B C 1
ATOM 3051 O O . LEU B 1 151 ? -6.812 17.016 1.711 1 98.75 151 LEU B O 1
ATOM 3055 N N . VAL B 1 152 ? -5.789 15.586 3.121 1 98.81 152 VAL B N 1
ATOM 3056 C CA . VAL B 1 152 ? -5.727 14.477 2.178 1 98.81 152 VAL B CA 1
ATOM 3057 C C . VAL B 1 152 ? -6.852 13.484 2.473 1 98.81 152 VAL B C 1
ATOM 3059 O O . VAL B 1 152 ? -6.832 12.797 3.498 1 98.81 152 VAL B O 1
ATOM 3062 N N . SER B 1 153 ? -7.77 13.352 1.556 1 98.25 153 SER B N 1
ATOM 3063 C CA . SER B 1 153 ? -8.961 12.539 1.782 1 98.25 153 SER B CA 1
ATOM 3064 C C . SER B 1 153 ? -9.07 11.43 0.742 1 98.25 153 SER B C 1
ATOM 3066 O O . SER B 1 153 ? -8.906 11.672 -0.455 1 98.25 153 SER B O 1
ATOM 3068 N N . ALA B 1 154 ? -9.297 10.203 1.245 1 97.38 154 ALA B N 1
ATOM 3069 C CA . ALA B 1 154 ? -9.484 9.062 0.347 1 97.38 154 ALA B CA 1
ATOM 3070 C C . ALA B 1 154 ? -10.633 8.18 0.811 1 97.38 154 ALA B C 1
ATOM 3072 O O . ALA B 1 154 ? -11.023 8.227 1.98 1 97.38 154 ALA B O 1
ATOM 3073 N N . ALA B 1 155 ? -11.195 7.5 -0.091 1 95.06 155 ALA B N 1
ATOM 3074 C CA . ALA B 1 155 ? -12.211 6.48 0.147 1 95.06 155 ALA B CA 1
ATOM 3075 C C . ALA B 1 155 ? -11.969 5.25 -0.722 1 95.06 155 ALA B C 1
ATOM 3077 O O . ALA B 1 155 ? -11.422 5.355 -1.822 1 95.06 155 ALA B O 1
ATOM 3078 N N . ALA B 1 156 ? -12.32 4.117 -0.193 1 95.44 156 ALA B N 1
ATOM 3079 C CA . ALA B 1 156 ? -12.211 2.848 -0.91 1 95.44 156 ALA B CA 1
ATOM 3080 C C . ALA B 1 156 ? -13.422 1.958 -0.628 1 95.44 156 ALA B C 1
ATOM 3082 O O . ALA B 1 156 ? -13.883 1.867 0.513 1 95.44 156 ALA B O 1
ATOM 3083 N N . ILE B 1 157 ? -13.938 1.37 -1.631 1 94.31 157 ILE B N 1
ATOM 3084 C CA . ILE B 1 157 ? -15.078 0.464 -1.532 1 94.31 157 ILE B CA 1
ATOM 3085 C C . ILE B 1 157 ? -15 -0.591 -2.633 1 94.31 157 ILE B C 1
ATOM 3087 O O . ILE B 1 157 ? -14.664 -0.278 -3.777 1 94.31 157 ILE B O 1
ATOM 3091 N N . ARG B 1 158 ? -15.297 -1.931 -2.297 1 96.06 158 ARG B N 1
ATOM 3092 C CA . ARG B 1 158 ? -15.195 -3.025 -3.256 1 96.06 158 ARG B CA 1
ATOM 3093 C C . ARG B 1 158 ? -13.828 -3.039 -3.928 1 96.06 158 ARG B C 1
ATOM 3095 O O . ARG B 1 158 ? -12.812 -3.326 -3.285 1 96.06 158 ARG B O 1
ATOM 3102 N N . MET B 1 159 ? -13.797 -2.648 -5.137 1 97.25 159 MET B N 1
ATOM 3103 C CA . MET B 1 159 ? -12.555 -2.611 -5.906 1 97.25 159 MET B CA 1
ATOM 3104 C C . MET B 1 159 ? -12.312 -1.216 -6.473 1 97.25 159 MET B C 1
ATOM 3106 O O . MET B 1 159 ? -11.656 -1.067 -7.504 1 97.25 159 MET B O 1
ATOM 3110 N N . GLU B 1 160 ? -12.883 -0.239 -5.781 1 96.75 160 GLU B N 1
ATOM 3111 C CA . GLU B 1 160 ? -12.789 1.14 -6.25 1 96.75 160 GLU B CA 1
ATOM 3112 C C . GLU B 1 160 ? -12.234 2.059 -5.168 1 96.75 160 GLU B C 1
ATOM 3114 O O . GLU B 1 160 ? -12.242 1.708 -3.986 1 96.75 160 GLU B O 1
ATOM 3119 N N . GLY B 1 161 ? -11.695 3.189 -5.621 1 96.81 161 GLY B N 1
ATOM 3120 C CA . GLY B 1 161 ? -11.211 4.199 -4.691 1 96.81 161 GLY B CA 1
ATOM 3121 C C . GLY B 1 161 ? -11.195 5.594 -5.281 1 96.81 161 GLY B C 1
ATOM 3122 O O . GLY B 1 161 ? -11.234 5.758 -6.504 1 96.81 161 GLY B O 1
ATOM 3123 N N . VAL B 1 162 ? -11.242 6.57 -4.461 1 96.62 162 VAL B N 1
ATOM 3124 C CA . VAL B 1 162 ? -11.102 7.973 -4.84 1 96.62 162 VAL B CA 1
ATOM 3125 C C . VAL B 1 162 ? -10.18 8.68 -3.857 1 96.62 162 VAL B C 1
ATOM 3127 O O . VAL B 1 162 ? -10.109 8.312 -2.684 1 96.62 162 VAL B O 1
ATOM 3130 N N . ILE B 1 163 ? -9.438 9.664 -4.34 1 98.06 163 ILE B N 1
ATOM 3131 C CA . ILE B 1 163 ? -8.555 10.438 -3.473 1 98.06 163 ILE B CA 1
ATOM 3132 C C . ILE B 1 163 ? -8.414 11.859 -4.012 1 98.06 163 ILE B C 1
ATOM 3134 O O . ILE B 1 163 ? -8.406 12.07 -5.227 1 98.06 163 ILE B O 1
ATOM 3138 N N . SER B 1 164 ? -8.305 12.805 -3.133 1 97.75 164 SER B N 1
ATOM 3139 C CA . SER B 1 164 ? -8.016 14.203 -3.447 1 97.75 164 SER B CA 1
ATOM 3140 C C . SER B 1 164 ? -7.27 14.883 -2.303 1 97.75 164 SER B C 1
ATOM 3142 O O . SER B 1 164 ? -7.18 14.336 -1.202 1 97.75 164 SER B O 1
ATOM 3144 N N . VAL B 1 165 ? -6.66 16.016 -2.641 1 98.31 165 VAL B N 1
ATOM 3145 C CA . VAL B 1 165 ? -6.027 16.875 -1.651 1 98.31 165 VAL B CA 1
ATOM 3146 C C . VAL B 1 165 ? -6.711 18.25 -1.649 1 98.31 165 VAL B C 1
ATOM 3148 O O . VAL B 1 165 ? -6.801 18.906 -2.689 1 98.31 165 VAL B O 1
ATOM 3151 N N . PHE B 1 166 ? -7.172 18.609 -0.51 1 97.81 166 PHE B N 1
ATOM 3152 C CA . PHE B 1 166 ? -7.777 19.922 -0.332 1 97.81 166 PHE B CA 1
ATOM 3153 C C . PHE B 1 166 ? -6.824 20.859 0.399 1 97.81 166 PHE B C 1
ATOM 3155 O O . PHE B 1 166 ? -6.523 20.656 1.577 1 97.81 166 PHE B O 1
ATOM 3162 N N . GLY B 1 167 ? -6.316 21.891 -0.257 1 94.44 167 GLY B N 1
ATOM 3163 C CA . GLY B 1 167 ? -5.281 22.766 0.267 1 94.44 167 GLY B CA 1
ATOM 3164 C C . GLY B 1 167 ? -5.824 24.062 0.845 1 94.44 167 GLY B C 1
ATOM 3165 O O . GLY B 1 167 ? -5.102 24.797 1.521 1 94.44 167 GLY B O 1
ATOM 3166 N N . TYR B 1 168 ? -7.027 24.375 0.576 1 89.94 168 TYR B N 1
ATOM 3167 C CA . TYR B 1 168 ? -7.797 25.484 1.131 1 89.94 168 TYR B CA 1
ATOM 3168 C C . TYR B 1 168 ? -7.129 26.812 0.826 1 89.94 168 TYR B C 1
ATOM 3170 O O . TYR B 1 168 ? -7.242 27.766 1.605 1 89.94 168 TYR B O 1
ATOM 3178 N N . GLN B 1 169 ? -6.238 26.75 -0.235 1 83.31 169 GLN B N 1
ATOM 3179 C CA . GLN B 1 169 ? -5.754 28.031 -0.747 1 83.31 169 GLN B CA 1
ATOM 3180 C C . GLN B 1 169 ? -6.824 28.734 -1.569 1 83.31 169 GLN B C 1
ATOM 3182 O O . GLN B 1 169 ? -7.91 28.203 -1.779 1 83.31 169 GLN B O 1
ATOM 3187 N N . GLN B 1 170 ? -6.48 29.906 -1.991 1 78.44 170 GLN B N 1
ATOM 3188 C CA . GLN B 1 170 ? -7.48 30.734 -2.666 1 78.44 170 GLN B CA 1
ATOM 3189 C C . GLN B 1 170 ? -7.965 30.062 -3.949 1 78.44 170 GLN B C 1
ATOM 3191 O O . GLN B 1 170 ? -7.168 29.516 -4.711 1 78.44 170 GLN B O 1
ATOM 3196 N N . GLN B 1 171 ? -9.266 29.938 -4.172 1 81.5 171 GLN B N 1
ATOM 3197 C CA . GLN B 1 171 ? -9.984 29.469 -5.352 1 81.5 171 GLN B CA 1
ATOM 3198 C C . GLN B 1 171 ? -9.82 27.969 -5.539 1 81.5 171 GLN B C 1
ATOM 3200 O O . GLN B 1 171 ? -9.641 27.5 -6.664 1 81.5 171 GLN B O 1
ATOM 3205 N N . MET B 1 172 ? -9.672 27.281 -4.508 1 90.69 172 MET B N 1
ATOM 3206 C CA . MET B 1 172 ? -9.641 25.828 -4.578 1 90.69 172 MET B CA 1
ATOM 3207 C C . MET B 1 172 ? -10.898 25.219 -3.967 1 90.69 172 MET B C 1
ATOM 3209 O O . MET B 1 172 ? -11.422 25.734 -2.98 1 90.69 172 MET B O 1
ATOM 3213 N N . PRO B 1 173 ? -11.383 24.219 -4.547 1 95.5 173 PRO B N 1
ATOM 3214 C CA . PRO B 1 173 ? -12.547 23.531 -3.967 1 95.5 173 PRO B CA 1
ATOM 3215 C C . PRO B 1 173 ? -12.234 22.875 -2.625 1 95.5 173 PRO B C 1
ATOM 3217 O O . PRO B 1 173 ? -11.109 22.422 -2.398 1 95.5 173 PRO B O 1
ATOM 3220 N N . CYS B 1 174 ? -13.25 22.922 -1.771 1 96.5 174 CYS B N 1
ATOM 3221 C CA . CYS B 1 174 ? -13.133 22.203 -0.511 1 96.5 174 CYS B CA 1
ATOM 3222 C C . CYS B 1 174 ? -13.805 20.844 -0.602 1 96.5 174 CYS B C 1
ATOM 3224 O O . CYS B 1 174 ? -14.32 20.469 -1.658 1 96.5 174 CYS B O 1
ATOM 3226 N N . TYR B 1 175 ? -13.766 20.109 0.399 1 96.19 175 TYR B N 1
ATOM 3227 C CA . TYR B 1 175 ? -14.375 18.781 0.384 1 96.19 175 TYR B CA 1
ATOM 3228 C C . TYR B 1 175 ? -15.875 18.875 0.13 1 96.19 175 TYR B C 1
ATOM 3230 O O . TYR B 1 175 ? -16.438 18.031 -0.554 1 96.19 175 TYR B O 1
ATOM 3238 N N . HIS B 1 176 ? -16.531 19.828 0.732 1 95.38 176 HIS B N 1
ATOM 3239 C CA . HIS B 1 176 ? -17.969 19.984 0.53 1 95.38 176 HIS B CA 1
ATOM 3240 C C . HIS B 1 176 ? -18.297 20.156 -0.948 1 95.38 176 HIS B C 1
ATOM 3242 O O . HIS B 1 176 ? -19.328 19.656 -1.423 1 95.38 176 HIS B O 1
ATOM 3248 N N . CYS B 1 177 ? -17.484 20.906 -1.695 1 94.75 177 CYS B N 1
ATOM 3249 C CA . CYS B 1 177 ? -17.672 21.062 -3.133 1 94.75 177 CYS B CA 1
ATOM 3250 C C . CYS B 1 177 ? -17.672 19.719 -3.834 1 94.75 177 CYS B C 1
ATOM 3252 O O . CYS B 1 177 ? -18.469 19.484 -4.75 1 94.75 177 CYS B O 1
ATOM 3254 N N . PHE B 1 178 ? -16.781 18.828 -3.391 1 93.25 178 PHE B N 1
ATOM 3255 C CA . PHE B 1 178 ? -16.688 17.469 -3.922 1 93.25 178 PHE B CA 1
ATOM 3256 C C . PHE B 1 178 ? -17.922 16.656 -3.531 1 93.25 178 PHE B C 1
ATOM 3258 O O . PHE B 1 178 ? -18.562 16.047 -4.391 1 93.25 178 PHE B O 1
ATOM 3265 N N . SER B 1 179 ? -18.266 16.609 -2.262 1 92 179 SER B N 1
ATOM 3266 C CA . SER B 1 179 ? -19.344 15.766 -1.757 1 92 179 SER B CA 1
ATOM 3267 C C . SER B 1 179 ? -20.688 16.172 -2.355 1 92 179 SER B C 1
ATOM 3269 O O . SER B 1 179 ? -21.562 15.328 -2.543 1 92 179 SER B O 1
ATOM 3271 N N . SER B 1 180 ? -20.812 17.375 -2.631 1 89.44 180 SER B N 1
ATOM 3272 C CA . SER B 1 180 ? -22.062 17.891 -3.189 1 89.44 180 SER B CA 1
ATOM 3273 C C . SER B 1 180 ? -22.25 17.422 -4.629 1 89.44 180 SER B C 1
ATOM 3275 O O . SER B 1 180 ? -23.391 17.344 -5.113 1 89.44 180 SER B O 1
ATOM 3277 N N . LEU B 1 181 ? -21.234 17.234 -5.301 1 84.81 181 LEU B N 1
ATOM 3278 C CA . LEU B 1 181 ? -21.281 16.812 -6.695 1 84.81 181 LEU B CA 1
ATOM 3279 C C . LEU B 1 181 ? -21.688 15.336 -6.789 1 84.81 181 LEU B C 1
ATOM 3281 O O . LEU B 1 181 ? -22.375 14.93 -7.727 1 84.81 181 LEU B O 1
ATOM 3285 N N . PHE B 1 182 ? -21.219 14.523 -5.926 1 77.44 182 PHE B N 1
ATOM 3286 C CA . PHE B 1 182 ? -21.375 13.078 -6.066 1 77.44 182 PHE B CA 1
ATOM 3287 C C . PHE B 1 182 ? -22.469 12.562 -5.133 1 77.44 182 PHE B C 1
ATOM 3289 O O . PHE B 1 182 ? -22.938 11.438 -5.293 1 77.44 182 PHE B O 1
ATOM 3296 N N . GLY B 1 183 ? -23.141 13.438 -4.469 1 66.62 183 GLY B N 1
ATOM 3297 C CA . GLY B 1 183 ? -24.203 13.039 -3.559 1 66.62 183 GLY B CA 1
ATOM 3298 C C . GLY B 1 183 ? -23.703 12.219 -2.383 1 66.62 183 GLY B C 1
ATOM 3299 O O . GLY B 1 183 ? -22.547 11.805 -2.359 1 66.62 183 GLY B O 1
ATOM 3300 N N . GLU B 1 184 ? -24.469 12.109 -1.273 1 55 184 GLU B N 1
ATOM 3301 C CA . GLU B 1 184 ? -24.188 11.352 -0.056 1 55 184 GLU B CA 1
ATOM 3302 C C . GLU B 1 184 ? -24.234 9.852 -0.32 1 55 184 GLU B C 1
ATOM 3304 O O . GLU B 1 184 ? -24.078 9.047 0.604 1 55 184 GLU B O 1
ATOM 3309 N N . GLN B 1 185 ? -24.578 9.383 -1.525 1 51.28 185 GLN B N 1
ATOM 3310 C CA . GLN B 1 185 ? -24.859 7.961 -1.666 1 51.28 185 GLN B CA 1
ATOM 3311 C C . GLN B 1 185 ? -23.625 7.117 -1.39 1 51.28 185 GLN B C 1
ATOM 3313 O O . GLN B 1 185 ? -23.406 6.086 -2.033 1 51.28 185 GLN B O 1
ATOM 3318 N N . GLN B 1 186 ? -22.797 7.598 -0.699 1 53.78 186 GLN B N 1
ATOM 3319 C CA . GLN B 1 186 ? -21.641 6.727 -0.592 1 53.78 186 GLN B CA 1
ATOM 3320 C C . GLN B 1 186 ? -21.922 5.535 0.316 1 53.78 186 GLN B C 1
ATOM 3322 O O . GLN B 1 186 ? -22.297 5.707 1.479 1 53.78 186 GLN B O 1
ATOM 3327 N N . LEU B 1 187 ? -22.375 4.336 -0.307 1 51.84 187 LEU B N 1
ATOM 3328 C CA . LEU B 1 187 ? -22.484 3.078 0.423 1 51.84 187 LEU B CA 1
ATOM 3329 C C . LEU B 1 187 ? -21.25 2.836 1.28 1 51.84 187 LEU B C 1
ATOM 3331 O O . LEU B 1 187 ? -20.125 3.17 0.875 1 51.84 187 LEU B O 1
ATOM 3335 N N . SER B 1 188 ? -21.562 2.443 2.545 1 58.94 188 SER B N 1
ATOM 3336 C CA . SER B 1 188 ? -20.484 2.121 3.475 1 58.94 188 SER B CA 1
ATOM 3337 C C . SER B 1 188 ? -19.797 0.81 3.098 1 58.94 188 SER B C 1
ATOM 3339 O O . SER B 1 188 ? -20.406 -0.047 2.449 1 58.94 188 SER B O 1
ATOM 3341 N N . CYS B 1 189 ? -18.609 0.633 3.414 1 67 189 CYS B N 1
ATOM 3342 C CA . CYS B 1 189 ? -17.797 -0.54 3.117 1 67 189 CYS B CA 1
ATOM 3343 C C . CYS B 1 189 ? -18.422 -1.802 3.695 1 67 189 CYS B C 1
ATOM 3345 O O . CYS B 1 189 ? -18.234 -2.895 3.158 1 67 189 CYS B O 1
ATOM 3347 N N . VAL B 1 190 ? -19.172 -1.761 4.699 1 61 190 VAL B N 1
ATOM 3348 C CA . VAL B 1 190 ? -19.734 -2.912 5.402 1 61 190 VAL B CA 1
ATOM 3349 C C . VAL B 1 190 ? -20.75 -3.625 4.504 1 61 190 VAL B C 1
ATOM 3351 O O . VAL B 1 190 ? -20.797 -4.855 4.473 1 61 190 VAL B O 1
ATOM 3354 N N . GLU B 1 191 ? -21.297 -2.932 3.777 1 69.44 191 GLU B N 1
ATOM 3355 C CA . GLU B 1 191 ? -22.359 -3.551 2.986 1 69.44 191 GLU B CA 1
ATOM 3356 C C . GLU B 1 191 ? -21.859 -3.951 1.604 1 69.44 191 GLU B C 1
ATOM 3358 O O . GLU B 1 191 ? -22.297 -4.961 1.047 1 69.44 191 GLU B O 1
ATOM 3363 N N . SER B 1 192 ? -20.828 -3.316 1.188 1 83.94 192 SER B N 1
ATOM 3364 C CA . SER B 1 192 ? -20.422 -3.523 -0.198 1 83.94 192 SER B CA 1
ATOM 3365 C C . SER B 1 192 ? -19.125 -4.32 -0.282 1 83.94 192 SER B C 1
ATOM 3367 O O . SER B 1 192 ? -18.797 -4.875 -1.333 1 83.94 192 SER B O 1
ATOM 3369 N N . GLY B 1 193 ? -18.422 -4.363 0.803 1 92.56 193 GLY B N 1
ATOM 3370 C CA . GLY B 1 193 ? -17.172 -5.117 0.855 1 92.56 193 GLY B CA 1
ATOM 3371 C C . GLY B 1 193 ? -15.977 -4.324 0.388 1 92.56 193 GLY B C 1
ATOM 3372 O O . GLY B 1 193 ? -16.109 -3.172 -0.033 1 92.56 193 GLY B O 1
ATOM 3373 N N . ILE B 1 194 ? -14.812 -4.91 0.555 1 95.94 194 ILE B N 1
ATOM 3374 C CA . ILE B 1 194 ? -13.57 -4.242 0.194 1 95.94 194 ILE B CA 1
ATOM 3375 C C . ILE B 1 194 ? -12.461 -5.273 0.018 1 95.94 194 ILE B C 1
ATOM 3377 O O . ILE B 1 194 ? -12.297 -6.168 0.85 1 95.94 194 ILE B O 1
ATOM 3381 N N . LEU B 1 195 ? -11.797 -5.16 -1.066 1 97.56 195 LEU B N 1
ATOM 3382 C CA . LEU B 1 195 ? -10.641 -6.016 -1.305 1 97.56 195 LEU B CA 1
ATOM 3383 C C . LEU B 1 195 ? -9.414 -5.484 -0.574 1 97.56 195 LEU B C 1
ATOM 3385 O O . LEU B 1 195 ? -9.07 -4.305 -0.704 1 97.56 195 LEU B O 1
ATOM 3389 N N . ALA B 1 196 ? -8.711 -6.273 0.068 1 97.81 196 ALA B N 1
ATOM 3390 C CA . ALA B 1 196 ? -7.648 -5.902 0.998 1 97.81 196 ALA B CA 1
ATOM 3391 C C . ALA B 1 196 ? -6.602 -5.027 0.313 1 97.81 196 ALA B C 1
ATOM 3393 O O . ALA B 1 196 ? -6.309 -3.922 0.777 1 97.81 196 ALA B O 1
ATOM 3394 N N . PRO B 1 197 ? -6.047 -5.445 -0.805 1 98.69 197 PRO B N 1
ATOM 3395 C CA . PRO B 1 197 ? -4.957 -4.645 -1.366 1 98.69 197 PRO B CA 1
ATOM 3396 C C . PRO B 1 197 ? -5.445 -3.33 -1.974 1 98.69 197 PRO B C 1
ATOM 3398 O O . PRO B 1 197 ? -4.645 -2.434 -2.244 1 98.69 197 PRO B O 1
ATOM 3401 N N . VAL B 1 198 ? -6.738 -3.195 -2.238 1 98.5 198 VAL B N 1
ATOM 3402 C CA . VAL B 1 198 ? -7.262 -1.938 -2.756 1 98.5 198 VAL B CA 1
ATOM 3403 C C . VAL B 1 198 ? -7.184 -0.86 -1.678 1 98.5 198 VAL B C 1
ATOM 3405 O O . VAL B 1 198 ? -6.723 0.254 -1.937 1 98.5 198 VAL B O 1
ATOM 3408 N N . VAL B 1 199 ? -7.586 -1.243 -0.499 1 98 199 VAL B N 1
ATOM 3409 C CA . VAL B 1 199 ? -7.512 -0.269 0.585 1 98 199 VAL B CA 1
ATOM 3410 C C . VAL B 1 199 ? -6.055 0.042 0.904 1 98 199 VAL B C 1
ATOM 3412 O O . VAL B 1 199 ? -5.711 1.181 1.234 1 98 199 VAL B O 1
ATOM 3415 N N . GLY B 1 200 ? -5.129 -0.948 0.816 1 98.62 200 GLY B N 1
ATOM 3416 C CA . GLY B 1 200 ? -3.699 -0.719 0.941 1 98.62 200 GLY B CA 1
ATOM 3417 C C . GLY B 1 200 ? -3.162 0.271 -0.075 1 98.62 200 GLY B C 1
ATOM 3418 O O . GLY B 1 200 ? -2.455 1.214 0.283 1 98.62 200 GLY B O 1
ATOM 3419 N N . MET B 1 201 ? -3.541 0.073 -1.322 1 98.69 201 MET B N 1
ATOM 3420 C CA . MET B 1 201 ? -3.121 0.944 -2.416 1 98.69 201 MET B CA 1
ATOM 3421 C C . MET B 1 201 ? -3.578 2.379 -2.176 1 98.69 201 MET B C 1
ATOM 3423 O O . MET B 1 201 ? -2.791 3.316 -2.312 1 98.69 201 MET B O 1
ATOM 3427 N N . MET B 1 202 ? -4.812 2.529 -1.79 1 98.69 202 MET B N 1
ATOM 3428 C CA . MET B 1 202 ? -5.363 3.863 -1.572 1 98.69 202 MET B CA 1
ATOM 3429 C C . MET B 1 202 ? -4.676 4.551 -0.396 1 98.69 202 MET B C 1
ATOM 3431 O O . MET B 1 202 ? -4.438 5.758 -0.428 1 98.69 202 MET B O 1
ATOM 3435 N N . GLY B 1 203 ? -4.395 3.795 0.661 1 98.88 203 GLY B N 1
ATOM 3436 C CA . GLY B 1 203 ? -3.637 4.348 1.772 1 98.88 203 GLY B CA 1
ATOM 3437 C C . GLY B 1 203 ? -2.24 4.789 1.381 1 98.88 203 GLY B C 1
ATOM 3438 O O . GLY B 1 203 ? -1.757 5.824 1.846 1 98.88 203 GLY B O 1
ATOM 3439 N N . CYS B 1 204 ? -1.6 4.008 0.552 1 98.88 204 CYS B N 1
ATOM 3440 C CA . CYS B 1 204 ? -0.283 4.391 0.054 1 98.88 204 CYS B CA 1
ATOM 3441 C C . CYS B 1 204 ? -0.363 5.672 -0.771 1 98.88 204 CYS B C 1
ATOM 3443 O O . CYS B 1 204 ? 0.523 6.523 -0.688 1 98.88 204 CYS B O 1
ATOM 3445 N N . LEU B 1 205 ? -1.405 5.781 -1.574 1 98.88 205 LEU B N 1
ATOM 3446 C CA . LEU B 1 205 ? -1.618 7.004 -2.342 1 98.88 205 LEU B CA 1
ATOM 3447 C C . LEU B 1 205 ? -1.765 8.211 -1.418 1 98.88 205 LEU B C 1
ATOM 3449 O O . LEU B 1 205 ? -1.212 9.281 -1.69 1 98.88 205 LEU B O 1
ATOM 3453 N N . GLN B 1 206 ? -2.488 8.016 -0.313 1 98.88 206 GLN B N 1
ATOM 3454 C CA . GLN B 1 206 ? -2.613 9.086 0.671 1 98.88 206 GLN B CA 1
ATOM 3455 C C . GLN B 1 206 ? -1.249 9.492 1.222 1 98.88 206 GLN B C 1
ATOM 3457 O O . GLN B 1 206 ? -0.961 10.68 1.371 1 98.88 206 GLN B O 1
ATOM 3462 N N . ALA B 1 207 ? -0.434 8.508 1.516 1 98.94 207 ALA B N 1
ATOM 3463 C CA . ALA B 1 207 ? 0.895 8.773 2.061 1 98.94 207 ALA B CA 1
ATOM 3464 C C . ALA B 1 207 ? 1.756 9.531 1.053 1 98.94 207 ALA B C 1
ATOM 3466 O O . ALA B 1 207 ? 2.49 10.453 1.422 1 98.94 207 ALA B O 1
ATOM 3467 N N . VAL B 1 208 ? 1.674 9.156 -0.217 1 98.88 208 VAL B N 1
ATOM 3468 C CA . VAL B 1 208 ? 2.42 9.859 -1.26 1 98.88 208 VAL B CA 1
ATOM 3469 C C . VAL B 1 208 ? 1.998 11.32 -1.305 1 98.88 208 VAL B C 1
ATOM 3471 O O . VAL B 1 208 ? 2.846 12.219 -1.31 1 98.88 208 VAL B O 1
ATOM 3474 N N . GLU B 1 209 ? 0.709 11.586 -1.343 1 98.88 209 GLU B N 1
ATOM 3475 C CA . GLU B 1 209 ? 0.196 12.945 -1.401 1 98.88 209 GLU B CA 1
ATOM 3476 C C . GLU B 1 209 ? 0.614 13.75 -0.171 1 98.88 209 GLU B C 1
ATOM 3478 O O . GLU B 1 209 ? 0.983 14.922 -0.282 1 98.88 209 GLU B O 1
ATOM 3483 N N . ALA B 1 210 ? 0.521 13.109 0.991 1 98.94 210 ALA B N 1
ATOM 3484 C CA . ALA B 1 210 ? 0.93 13.773 2.225 1 98.94 210 ALA B CA 1
ATOM 3485 C C . ALA B 1 210 ? 2.391 14.211 2.156 1 98.94 210 ALA B C 1
ATOM 3487 O O . ALA B 1 210 ? 2.727 15.344 2.514 1 98.94 210 ALA B O 1
ATOM 3488 N N . ILE B 1 211 ? 3.24 13.344 1.701 1 98.88 211 ILE B N 1
ATOM 3489 C CA . ILE B 1 211 ? 4.672 13.625 1.639 1 98.88 211 ILE B CA 1
ATOM 3490 C C . ILE B 1 211 ? 4.934 14.742 0.629 1 98.88 211 ILE B C 1
ATOM 3492 O O . ILE B 1 211 ? 5.754 15.633 0.874 1 98.88 211 ILE B O 1
ATOM 3496 N N . LYS B 1 212 ? 4.234 14.703 -0.515 1 98.62 212 LYS B N 1
ATOM 3497 C CA . LYS B 1 212 ? 4.391 15.781 -1.485 1 98.62 212 LYS B CA 1
ATOM 3498 C C . LYS B 1 212 ? 4.012 17.125 -0.874 1 98.62 212 LYS B C 1
ATOM 3500 O O . LYS B 1 212 ? 4.727 18.109 -1.047 1 98.62 212 LYS B O 1
ATOM 3505 N N . VAL B 1 213 ? 2.926 17.156 -0.17 1 98.56 213 VAL B N 1
ATOM 3506 C CA . VAL B 1 213 ? 2.439 18.391 0.44 1 98.56 213 VAL B CA 1
ATOM 3507 C C . VAL B 1 213 ? 3.441 18.875 1.484 1 98.56 213 VAL B C 1
ATOM 3509 O O . VAL B 1 213 ? 3.809 20.047 1.497 1 98.56 213 VAL B O 1
ATOM 3512 N N . ILE B 1 214 ? 3.947 18.016 2.332 1 98.62 214 ILE B N 1
ATOM 3513 C CA . ILE B 1 214 ? 4.824 18.359 3.447 1 98.62 214 ILE B CA 1
ATOM 3514 C C . ILE B 1 214 ? 6.18 18.828 2.918 1 98.62 214 ILE B C 1
ATOM 3516 O O . ILE B 1 214 ? 6.73 19.812 3.389 1 98.62 214 ILE B O 1
ATOM 3520 N N . SER B 1 215 ? 6.695 18.094 1.91 1 98.12 215 SER B N 1
ATOM 3521 C CA . SER B 1 215 ? 8.055 18.344 1.434 1 98.12 215 SER B CA 1
ATOM 3522 C C . SER B 1 215 ? 8.07 19.391 0.321 1 98.12 215 SER B C 1
ATOM 3524 O O . SER B 1 215 ? 9.133 19.906 -0.035 1 98.12 215 SER B O 1
ATOM 3526 N N . GLY B 1 216 ? 6.922 19.641 -0.227 1 97.31 216 GLY B N 1
ATOM 3527 C CA . GLY B 1 216 ? 6.836 20.641 -1.283 1 97.31 216 GLY B CA 1
ATOM 3528 C C . GLY B 1 216 ? 7.363 20.141 -2.615 1 97.31 216 GLY B C 1
ATOM 3529 O O . GLY B 1 216 ? 7.977 20.891 -3.371 1 97.31 216 GLY B O 1
ATOM 3530 N N . ILE B 1 217 ? 7.195 18.844 -2.857 1 97 217 ILE B N 1
ATOM 3531 C CA . ILE B 1 217 ? 7.688 18.297 -4.113 1 97 217 ILE B CA 1
ATOM 3532 C C . ILE B 1 217 ? 6.512 17.859 -4.984 1 97 217 ILE B C 1
ATOM 3534 O O . ILE B 1 217 ? 5.414 17.609 -4.477 1 97 217 ILE B O 1
ATOM 3538 N N . GLY B 1 218 ? 6.723 17.797 -6.289 1 97.19 218 GLY B N 1
ATOM 3539 C CA . GLY B 1 218 ? 5.73 17.281 -7.219 1 97.19 218 GLY B CA 1
ATOM 3540 C C . GLY B 1 218 ? 4.5 18.172 -7.332 1 97.19 218 GLY B C 1
ATOM 3541 O O . GLY B 1 218 ? 4.566 19.375 -7.074 1 97.19 218 GLY B O 1
ATOM 3542 N N . LYS B 1 219 ? 3.463 17.5 -7.852 1 97.69 219 LYS B N 1
ATOM 3543 C CA . LYS B 1 219 ? 2.172 18.172 -8.047 1 97.69 219 LYS B CA 1
ATOM 3544 C C . LYS B 1 219 ? 1.066 17.438 -7.285 1 97.69 219 LYS B C 1
ATOM 3546 O O . LYS B 1 219 ? 0.392 16.562 -7.844 1 97.69 219 LYS B O 1
ATOM 3551 N N . PRO B 1 220 ? 0.822 17.844 -6.023 1 97.75 220 PRO B N 1
ATOM 3552 C CA . PRO B 1 220 ? -0.264 17.219 -5.273 1 97.75 220 PRO B CA 1
ATOM 3553 C C . PRO B 1 220 ? -1.611 17.312 -5.984 1 97.75 220 PRO B C 1
ATOM 3555 O O . PRO B 1 220 ? -1.776 18.141 -6.887 1 97.75 220 PRO B O 1
ATOM 3558 N N . LEU B 1 221 ? -2.543 16.562 -5.664 1 97.94 221 LEU B N 1
ATOM 3559 C CA . LEU B 1 221 ? -3.854 16.484 -6.301 1 97.94 221 LEU B CA 1
ATOM 3560 C C . LEU B 1 221 ? -4.73 17.656 -5.895 1 97.94 221 LEU B C 1
ATOM 3562 O O . LEU B 1 221 ? -5.941 17.5 -5.707 1 97.94 221 LEU B O 1
ATOM 3566 N N . TYR B 1 222 ? -4.172 18.844 -5.664 1 96.62 222 TYR B N 1
ATOM 3567 C CA . TYR B 1 222 ? -4.957 20.031 -5.348 1 96.62 222 TYR B CA 1
ATOM 3568 C C . TYR B 1 222 ? -5.969 20.312 -6.453 1 96.62 222 TYR B C 1
ATOM 3570 O O . TYR B 1 222 ? -5.594 20.531 -7.609 1 96.62 222 TYR B O 1
ATOM 3578 N N . GLY B 1 223 ? -7.254 20.328 -6.07 1 92.81 223 GLY B N 1
ATOM 3579 C CA . GLY B 1 223 ? -8.297 20.656 -7.031 1 92.81 223 GLY B CA 1
ATOM 3580 C C . GLY B 1 223 ? -8.531 19.562 -8.047 1 92.81 223 GLY B C 1
ATOM 3581 O O . GLY B 1 223 ? -9.219 19.766 -9.047 1 92.81 223 GLY B O 1
ATOM 3582 N N . ARG B 1 224 ? -7.957 18.406 -7.848 1 95.75 224 ARG B N 1
ATOM 3583 C CA . ARG B 1 224 ? -8.07 17.25 -8.734 1 95.75 224 ARG B CA 1
ATOM 3584 C C . ARG B 1 224 ? -8.539 16.016 -7.965 1 95.75 224 ARG B C 1
ATOM 3586 O O . ARG B 1 224 ? -8.25 15.875 -6.773 1 95.75 224 ARG B O 1
ATOM 3593 N N . LEU B 1 225 ? -9.273 15.227 -8.672 1 96.44 225 LEU B N 1
ATOM 3594 C CA . LEU B 1 225 ? -9.781 13.969 -8.141 1 96.44 225 LEU B CA 1
ATOM 3595 C C . LEU B 1 225 ? -9.234 12.789 -8.93 1 96.44 225 LEU B C 1
ATOM 3597 O O . LEU B 1 225 ? -9.328 12.758 -10.156 1 96.44 225 LEU B O 1
ATOM 3601 N N . LEU B 1 226 ? -8.602 11.891 -8.227 1 98.19 226 LEU B N 1
ATOM 3602 C CA . LEU B 1 226 ? -8.172 10.633 -8.844 1 98.19 226 LEU B CA 1
ATOM 3603 C C . LEU B 1 226 ? -9.125 9.5 -8.484 1 98.19 226 LEU B C 1
ATOM 3605 O O . LEU B 1 226 ? -9.359 9.234 -7.301 1 98.19 226 LEU B O 1
ATOM 3609 N N . MET B 1 227 ? -9.695 8.844 -9.461 1 97.56 227 MET B N 1
ATOM 3610 C CA . MET B 1 227 ? -10.586 7.695 -9.289 1 97.56 227 MET B CA 1
ATOM 3611 C C . MET B 1 227 ? -9.914 6.414 -9.789 1 97.56 227 MET B C 1
ATOM 3613 O O . MET B 1 227 ? -9.258 6.418 -10.828 1 97.56 227 MET B O 1
ATOM 3617 N N . VAL B 1 228 ? -10.109 5.41 -9.008 1 97.94 228 VAL B N 1
ATOM 3618 C CA . VAL B 1 228 ? -9.461 4.137 -9.312 1 97.94 228 VAL B CA 1
ATOM 3619 C C . VAL B 1 228 ? -10.516 3.049 -9.484 1 97.94 228 VAL B C 1
ATOM 3621 O O . VAL B 1 228 ? -11.406 2.895 -8.641 1 97.94 228 VAL B O 1
ATOM 3624 N N . ASP B 1 229 ? -10.477 2.305 -10.523 1 98.12 229 ASP B N 1
ATOM 3625 C CA . ASP B 1 229 ? -11.195 1.052 -10.734 1 98.12 229 ASP B CA 1
ATOM 3626 C C . ASP B 1 229 ? -10.227 -0.125 -10.844 1 98.12 229 ASP B C 1
ATOM 3628 O O . ASP B 1 229 ? -9.664 -0.373 -11.906 1 98.12 229 ASP B O 1
ATOM 3632 N N . SER B 1 230 ? -10.125 -0.873 -9.797 1 97.94 230 SER B N 1
ATOM 3633 C CA . SER B 1 230 ? -9.125 -1.933 -9.734 1 97.94 230 SER B CA 1
ATOM 3634 C C . SER B 1 230 ? -9.609 -3.193 -10.445 1 97.94 230 SER B C 1
ATOM 3636 O O . SER B 1 230 ? -8.828 -4.117 -10.688 1 97.94 230 SER B O 1
ATOM 3638 N N . MET B 1 231 ? -10.938 -3.264 -10.773 1 97.81 231 MET B N 1
ATOM 3639 C CA . MET B 1 231 ? -11.43 -4.383 -11.57 1 97.81 231 MET B CA 1
ATOM 3640 C C . MET B 1 231 ? -10.773 -4.391 -12.953 1 97.81 231 MET B C 1
ATOM 3642 O O . MET B 1 231 ? -10.438 -5.453 -13.477 1 97.81 231 MET B O 1
ATOM 3646 N N . THR B 1 232 ? -10.602 -3.17 -13.461 1 97.62 232 THR B N 1
ATOM 3647 C CA . THR B 1 232 ? -10.031 -3.053 -14.797 1 97.62 232 THR B CA 1
ATOM 3648 C C . THR B 1 232 ? -8.664 -2.383 -14.75 1 97.62 232 THR B C 1
ATOM 3650 O O . THR B 1 232 ? -8.016 -2.201 -15.781 1 97.62 232 THR B O 1
ATOM 3653 N N . MET B 1 233 ? -8.234 -2 -13.539 1 97.88 233 MET B N 1
ATOM 3654 C CA . MET B 1 233 ? -6.988 -1.279 -13.305 1 97.88 233 MET B CA 1
ATOM 3655 C C . MET B 1 233 ? -6.941 0.007 -14.125 1 97.88 233 MET B C 1
ATOM 3657 O O . MET B 1 233 ? -5.969 0.26 -14.836 1 97.88 233 MET B O 1
ATOM 3661 N N . GLU B 1 234 ? -7.957 0.756 -13.984 1 97.31 234 GLU B N 1
ATOM 3662 C CA . GLU B 1 234 ? -8.07 2.051 -14.648 1 97.31 234 GLU B CA 1
ATOM 3663 C C . GLU B 1 234 ? -8.023 3.195 -13.641 1 97.31 234 GLU B C 1
ATOM 3665 O O . GLU B 1 234 ? -8.617 3.102 -12.562 1 97.31 234 GLU B O 1
ATOM 3670 N N . PHE B 1 235 ? -7.32 4.203 -13.992 1 97.69 235 PHE B N 1
ATOM 3671 C CA . PHE B 1 235 ? -7.188 5.434 -13.219 1 97.69 235 PHE B CA 1
ATOM 3672 C C . PHE B 1 235 ? -7.664 6.637 -14.023 1 97.69 235 PHE B C 1
ATOM 3674 O O . PHE B 1 235 ? -7.254 6.824 -15.172 1 97.69 235 PHE B O 1
ATOM 3681 N N . ARG B 1 236 ? -8.516 7.41 -13.438 1 96.88 236 ARG B N 1
ATOM 3682 C CA . ARG B 1 236 ? -9.062 8.594 -14.102 1 96.88 236 ARG B CA 1
ATOM 3683 C C . ARG B 1 236 ? -8.93 9.828 -13.219 1 96.88 236 ARG B C 1
ATOM 3685 O O . ARG B 1 236 ? -9.203 9.773 -12.016 1 96.88 236 ARG B O 1
ATOM 3692 N N . GLU B 1 237 ? -8.477 10.805 -13.805 1 96.75 237 GLU B N 1
ATOM 3693 C CA . GLU B 1 237 ? -8.367 12.086 -13.117 1 96.75 237 GLU B CA 1
ATOM 3694 C C . GLU B 1 237 ? -9.438 13.062 -13.594 1 96.75 237 GLU B C 1
ATOM 3696 O O . GLU B 1 237 ? -9.758 13.109 -14.781 1 96.75 237 GLU B O 1
ATOM 3701 N N . MET B 1 238 ? -9.977 13.781 -12.68 1 95.12 238 MET B N 1
ATOM 3702 C CA . MET B 1 238 ? -10.93 14.836 -13.008 1 95.12 238 MET B CA 1
ATOM 3703 C C . MET B 1 238 ? -10.648 16.094 -12.203 1 95.12 238 MET B C 1
ATOM 3705 O O . MET B 1 238 ? -10.18 16.016 -11.062 1 95.12 238 MET B O 1
ATOM 3709 N N . LYS B 1 239 ? -10.914 17.219 -12.836 1 94.88 239 LYS B N 1
ATOM 3710 C CA . LYS B 1 239 ? -10.844 18.469 -12.094 1 94.88 239 LYS B CA 1
ATOM 3711 C C . LYS B 1 239 ? -12.07 18.641 -11.195 1 94.88 239 LYS B C 1
ATOM 3713 O O . LYS B 1 239 ? -13.188 18.312 -11.594 1 94.88 239 LYS B O 1
ATOM 3718 N N . LEU B 1 240 ? -11.836 19.047 -10.023 1 93.88 240 LEU B N 1
ATOM 3719 C CA . LEU B 1 240 ? -12.914 19.328 -9.086 1 93.88 240 LEU B CA 1
ATOM 3720 C C . LEU B 1 240 ? -13.266 20.812 -9.078 1 93.88 240 LEU B C 1
ATOM 3722 O O . LEU B 1 240 ? -12.438 21.641 -8.695 1 93.88 240 LEU B O 1
ATOM 3726 N N . PRO B 1 241 ? -14.477 21.141 -9.461 1 91.75 241 PRO B N 1
ATOM 3727 C CA . PRO B 1 241 ? -14.859 22.562 -9.453 1 91.75 241 PRO B CA 1
ATOM 3728 C C . PRO B 1 241 ? -15.258 23.062 -8.07 1 91.75 241 PRO B C 1
ATOM 3730 O O . PRO B 1 241 ? -15.789 22.281 -7.262 1 91.75 241 PRO B O 1
ATOM 3733 N N . GLN B 1 242 ? -14.961 24.281 -7.887 1 92.75 242 GLN B N 1
ATOM 3734 C CA . GLN B 1 242 ? -15.539 24.953 -6.723 1 92.75 242 GLN B CA 1
ATOM 3735 C C . GLN B 1 242 ? -17 25.297 -6.961 1 92.75 242 GLN B C 1
ATOM 3737 O O . GLN B 1 242 ? -17.344 25.891 -7.984 1 92.75 242 GLN B O 1
ATOM 3742 N N . ILE B 1 243 ? -17.859 24.922 -6.047 1 91.12 243 ILE B N 1
ATOM 3743 C CA . ILE B 1 243 ? -19.281 25.234 -6.18 1 91.12 243 ILE B CA 1
ATOM 3744 C C . ILE B 1 243 ? -19.516 26.688 -5.789 1 91.12 243 ILE B C 1
ATOM 3746 O O . ILE B 1 243 ? -19.062 27.141 -4.734 1 91.12 243 ILE B O 1
ATOM 3750 N N . PRO B 1 244 ? -20.391 27.312 -6.68 1 89.5 244 PRO B N 1
ATOM 3751 C CA . PRO B 1 244 ? -20.719 28.688 -6.312 1 89.5 244 PRO B CA 1
ATOM 3752 C C . PRO B 1 244 ? -21.484 28.781 -4.988 1 89.5 244 PRO B C 1
ATOM 3754 O O . PRO B 1 244 ? -22.375 27.969 -4.73 1 89.5 244 PRO B O 1
ATOM 3757 N N . ASN B 1 245 ? -21.141 29.625 -4.059 1 92 245 ASN B N 1
ATOM 3758 C CA . ASN B 1 245 ? -21.797 29.875 -2.775 1 92 245 ASN B CA 1
ATOM 3759 C C . ASN B 1 245 ? -21.641 28.688 -1.831 1 92 245 ASN B C 1
ATOM 3761 O O . ASN B 1 245 ? -22.547 28.375 -1.061 1 92 245 ASN B O 1
ATOM 3765 N N . CYS B 1 246 ? -20.641 27.906 -2.064 1 94.81 246 CYS B N 1
ATOM 3766 C CA . CYS B 1 246 ? -20.344 26.828 -1.11 1 94.81 246 CYS B CA 1
ATOM 3767 C C . CYS B 1 246 ? -20.422 27.359 0.321 1 94.81 246 CYS B C 1
ATOM 3769 O O . CYS B 1 246 ? -19.828 28.391 0.639 1 94.81 246 CYS B O 1
ATOM 3771 N N . PRO B 1 247 ? -21.109 26.656 1.142 1 95.31 247 PRO B N 1
ATOM 3772 C CA . PRO B 1 247 ? -21.266 27.141 2.516 1 95.31 247 PRO B CA 1
ATOM 3773 C C . PRO B 1 247 ? -19.953 27.141 3.299 1 95.31 247 PRO B C 1
ATOM 3775 O O . PRO B 1 247 ? -19.891 27.703 4.395 1 95.31 247 PRO B O 1
ATOM 3778 N N . VAL B 1 248 ? -18.891 26.516 2.754 1 95.69 248 VAL B N 1
ATOM 3779 C CA . VAL B 1 248 ? -17.625 26.422 3.469 1 95.69 248 VAL B CA 1
ATOM 3780 C C . VAL B 1 248 ? -16.609 27.359 2.822 1 95.69 248 VAL B C 1
ATOM 3782 O O . VAL B 1 248 ? -16.078 28.266 3.471 1 95.69 248 VAL B O 1
ATOM 3785 N N . CYS B 1 249 ? -16.422 27.281 1.531 1 94 249 CYS B N 1
ATOM 3786 C CA . CYS B 1 249 ? -15.281 27.969 0.931 1 94 249 CYS B CA 1
ATOM 3787 C C . CYS B 1 249 ? -15.758 29.094 0.021 1 94 249 CYS B C 1
ATOM 3789 O O . CYS B 1 249 ? -14.945 29.766 -0.624 1 94 249 CYS B O 1
ATOM 3791 N N . GLY B 1 250 ? -17.109 29.156 -0.184 1 87.19 250 GLY B N 1
ATOM 3792 C CA . GLY B 1 250 ? -17.625 30.203 -1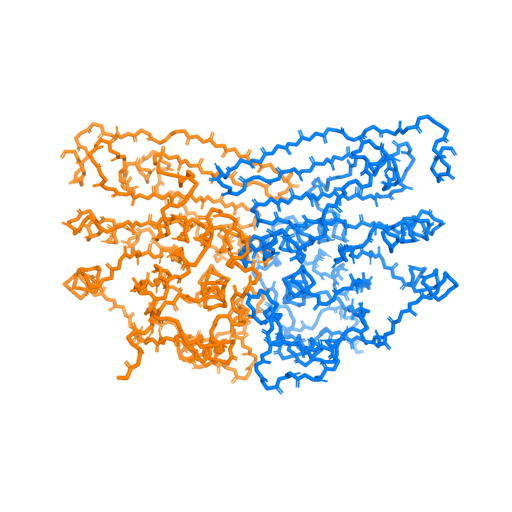.048 1 87.19 250 GLY B CA 1
ATOM 3793 C C . GLY B 1 250 ? -17.703 31.562 -0.369 1 87.19 250 GLY B C 1
ATOM 3794 O O . GLY B 1 250 ? -17.672 31.641 0.86 1 87.19 250 GLY B O 1
#

Nearest PDB structures (foldseek):
  1zud-assembly3_1  TM=9.773E-01  e=2.538E-30  Escherichia coli K-12
  1zud-assembly2_3  TM=9.723E-01  e=5.537E-29  Escherichia coli K-12
  1zkm-assembly2_D  TM=9.658E-01  e=6.264E-29  Escherichia coli
  1zfn-assembly1_A  TM=9.636E-01  e=4.504E-28  Escherichia coli
  6yub-assembly1_A  TM=8.596E-01  e=2.144E-25  Thermochaetoides thermophila

InterPro domains:
  IPR000594 THIF-type NAD/FAD binding fold [PF00899] (14-248)
  IPR012730 Molybdopterin synthase sulfurylase MoeB [TIGR02355] (10-249)
  IPR035985 Ubiquitin-activating enzyme-like [SSF69572] (6-250)
  IPR045886 ThiF/MoeB/HesA family [PTHR10953] (9-214)

pLDDT: mean 94.68, std 9.51, range [36.88, 98.94]